Protein AF-0000000084530004 (afdb_homodimer)

Foldseek 3Di:
DPPPVQADDLVLLCLVQLCQQWPDDGDRPDQFLNSLQSVLLCNLVVLLVQLLVLLVQLLVCCVPPNLLVSQVSSVVSSCNGRVVLLLLLQQLQQQLVVVVDAQVVSVVSSPDPDGDPRSVVRSVVLSVLSSVLLRVQVNVDSLSSSLLSSLLSSLLSLLLLVQQDLPFAALDDDASFNRRHNRYHPVSSCCSLVVSLCVSLVSCVVVPPSSPLSSVLSVQLSVQLVVLSVVCCVRNVGDHSSSSSSSSSSSSSSSSNSSSVVD/DPPPVQADDLVLLCLVQLCQQWPDDGDRPDQFLRSLQSVLLCNLVVLLVQLLVLLVQLLVCCVVPNLLVSQVSSVVSSCNGRVVLLLLLQQLQQQLVVVVDAQVVSVVSSPDPDGDPRSVVRSVVLSVLSSVLLRVQVNVHSLSSSLLSSLLSSLLSLLSLVQQDLVFAALDDDASFNRRHNRYHPVSSCCSLVVSLCVSLVSCVVVPPSSPLSSVLSVQLSVQLVVLSVVCCVRNVGDHSSSSSSSSSSSSSSSSVSSSVVD

Sequence (526 aa):
MPDERERADWAEGLRFAFGTLSVLRVRVDRWDRAAGARAMAAAPLVGLALGAIAAGAGAFTAWRAGGPLGAVAAVGVLAALTRGLHLDGLADVADGLGSGKPAEDALRIMKQSDIGPFGVLTLLLVLLAQVAALAGQFGHSTLRGALAVLASAAAARCALAWGCLRSVPAARPGGLGAMVASTVTPAAALAATGGTALALALLGLFDGWSALRLPAAVALGVGGARLLLSRCVRRLGGITGDVLGAMAETAATGTLFALALLGMPDERERADWAEGLRFAFGTLSVLRVRVDRWDRAAGARAMAAAPLVGLALGAIAAGAGAFTAWRAGGPLGAVAAVGVLAALTRGLHLDGLADVADGLGSGKPAEDALRIMKQSDIGPFGVLTLLLVLLAQVAALAGQFGHSTLRGALAVLASAAAARCALAWGCLRSVPAARPGGLGAMVASTVTPAAALAATGGTALALALLGLFDGWSALRLPAAVALGVGGARLLLSRCVRRLGGITGDVLGAMAETAATGTLFALALLG

Structure (mmCIF, N/CA/C/O backbone):
data_AF-0000000084530004-model_v1
#
loop_
_entity.id
_entity.type
_entity.pdbx_description
1 polymer 'Adenosylcobinamide-GDP ribazoletransferase'
#
loop_
_atom_site.group_PDB
_atom_site.id
_atom_site.type_symbol
_atom_site.label_atom_id
_atom_site.label_alt_id
_atom_site.label_comp_id
_atom_site.label_asym_id
_atom_site.label_entity_id
_atom_site.label_seq_id
_atom_site.pdbx_PDB_ins_code
_atom_site.Cartn_x
_atom_site.Cartn_y
_atom_site.Cartn_z
_atom_site.occupancy
_atom_site.B_iso_or_equiv
_atom_site.auth_seq_id
_atom_site.auth_comp_id
_atom_site.auth_asym_id
_atom_site.auth_atom_id
_atom_site.pdbx_PDB_model_num
ATOM 1 N N . MET A 1 1 ? -22.734 44.062 13.586 1 33.5 1 MET A N 1
ATOM 2 C CA . MET A 1 1 ? -21.422 43.562 13.961 1 33.5 1 MET A CA 1
ATOM 3 C C . MET A 1 1 ? -21.422 42.031 14.023 1 33.5 1 MET A C 1
ATOM 5 O O . MET A 1 1 ? -22.297 41.438 14.648 1 33.5 1 MET A O 1
ATOM 9 N N . PRO A 1 2 ? -20.891 41.312 13.109 1 43.94 2 PRO A N 1
ATOM 10 C CA . PRO A 1 2 ? -21.094 39.875 13.258 1 43.94 2 PRO A CA 1
ATOM 11 C C . PRO A 1 2 ? -20.859 39.406 14.68 1 43.94 2 PRO A C 1
ATOM 13 O O . PRO A 1 2 ? -20.016 39.969 15.398 1 43.94 2 PRO A O 1
ATOM 16 N N . ASP A 1 3 ? -21.703 38.969 15.5 1 46.81 3 ASP A N 1
ATOM 17 C CA . ASP A 1 3 ? -21.75 38.719 16.938 1 46.81 3 ASP A CA 1
ATOM 18 C C . ASP A 1 3 ? -20.453 38.062 17.422 1 46.81 3 ASP A C 1
ATOM 20 O O . ASP A 1 3 ? -19.906 37.188 16.734 1 46.81 3 ASP A O 1
ATOM 24 N N . GLU A 1 4 ? -19.625 38.844 18.234 1 45.28 4 GLU A N 1
ATOM 25 C CA . GLU A 1 4 ? -18.391 38.5 18.938 1 45.28 4 GLU A CA 1
ATOM 26 C C . GLU A 1 4 ? -18.391 37 19.297 1 45.28 4 GLU A C 1
ATOM 28 O O . GLU A 1 4 ? -17.328 36.438 19.562 1 45.28 4 GLU A O 1
ATOM 33 N N . ARG A 1 5 ? -19.656 36.625 19.609 1 53.84 5 ARG A N 1
ATOM 34 C CA . ARG A 1 5 ? -19.906 35.25 19.953 1 53.84 5 ARG A CA 1
ATOM 35 C C . ARG A 1 5 ? -19.562 34.312 18.781 1 53.84 5 ARG A C 1
ATOM 37 O O . ARG A 1 5 ? -19.516 33.094 18.938 1 53.84 5 ARG A O 1
ATOM 44 N N . GLU A 1 6 ? -19.359 34.906 17.672 1 62.69 6 GLU A N 1
ATOM 45 C CA . GLU A 1 6 ? -19.375 34.156 16.406 1 62.69 6 GLU A CA 1
ATOM 46 C C . GLU A 1 6 ? -17.953 33.844 15.945 1 62.69 6 GLU A C 1
ATOM 48 O O . GLU A 1 6 ? -17.766 32.969 15.117 1 62.69 6 GLU A O 1
ATOM 53 N N . ARG A 1 7 ? -16.906 34.531 16.469 1 78.88 7 ARG A N 1
ATOM 54 C CA . ARG A 1 7 ? -15.516 34.281 16.109 1 78.88 7 ARG A CA 1
ATOM 55 C C . ARG A 1 7 ? -14.75 33.656 17.266 1 78.88 7 ARG A C 1
ATOM 57 O O . ARG A 1 7 ? -14.797 34.125 18.391 1 78.88 7 ARG A O 1
ATOM 64 N N . ALA A 1 8 ? -14.273 32.438 17.188 1 84.38 8 ALA A N 1
ATOM 65 C CA . ALA A 1 8 ? -13.383 31.797 18.156 1 84.38 8 ALA A CA 1
ATOM 66 C C . ALA A 1 8 ? -11.992 32.438 18.109 1 84.38 8 ALA A C 1
ATOM 68 O O . ALA A 1 8 ? -11.5 32.812 17.047 1 84.38 8 ALA A O 1
ATOM 69 N N . ASP A 1 9 ? -11.414 32.594 19.312 1 91.19 9 ASP A N 1
ATOM 70 C CA . ASP A 1 9 ? -10.055 33.125 19.297 1 91.19 9 ASP A CA 1
ATOM 71 C C . ASP A 1 9 ? -9.023 32.031 19.078 1 91.19 9 ASP A C 1
ATOM 73 O O . ASP A 1 9 ? -9.383 30.844 19.016 1 91.19 9 ASP A O 1
ATOM 77 N N . TRP A 1 10 ? -7.777 32.438 18.906 1 93.25 10 TRP A N 1
ATOM 78 C CA . TRP A 1 10 ? -6.73 31.5 18.531 1 93.25 10 TRP A CA 1
ATOM 79 C C . TRP A 1 10 ? -6.402 30.562 19.688 1 93.25 10 TRP A C 1
ATOM 81 O O . TRP A 1 10 ? -6.039 29.406 19.469 1 93.25 10 TRP A O 1
ATOM 91 N N . ALA A 1 11 ? -6.48 30.984 20.906 1 93.75 11 ALA A N 1
ATOM 92 C CA . ALA A 1 11 ? -6.246 30.109 22.062 1 93.75 11 ALA A CA 1
ATOM 93 C C . ALA A 1 11 ? -7.258 28.969 22.109 1 93.75 11 ALA A C 1
ATOM 95 O O . ALA A 1 11 ? -6.898 27.828 22.391 1 93.75 11 ALA A O 1
ATOM 96 N N . GLU A 1 12 ? -8.461 29.312 21.844 1 93.31 12 GLU A N 1
ATOM 97 C CA . GLU A 1 12 ? -9.508 28.312 21.781 1 93.31 12 GLU A CA 1
ATOM 98 C C . GLU A 1 12 ? -9.258 27.328 20.625 1 93.31 12 GLU A C 1
ATOM 100 O O . GLU A 1 12 ? -9.422 26.125 20.797 1 93.31 12 GLU A O 1
ATOM 105 N N . GLY A 1 13 ? -8.906 27.859 19.5 1 94.75 13 GLY A N 1
ATOM 106 C CA . GLY A 1 13 ? -8.562 27.016 18.359 1 94.75 13 GLY A CA 1
ATOM 107 C C . GLY A 1 13 ? -7.414 26.062 18.656 1 94.75 13 GLY A C 1
ATOM 108 O O . GLY A 1 13 ? -7.473 24.891 18.281 1 94.75 13 GLY A O 1
ATOM 109 N N . LEU A 1 14 ? -6.398 26.578 19.344 1 95.75 14 LEU A N 1
ATOM 110 C CA . LEU A 1 14 ? -5.23 25.766 19.672 1 95.75 14 LEU A CA 1
ATOM 111 C C . LEU A 1 14 ? -5.594 24.656 20.656 1 95.75 14 LEU A C 1
ATOM 113 O O . LEU A 1 14 ? -5.125 23.531 20.531 1 95.75 14 LEU A O 1
ATOM 117 N N . ARG A 1 15 ? -6.359 24.969 21.625 1 94.94 15 ARG A N 1
ATOM 118 C CA . ARG A 1 15 ? -6.824 23.953 22.562 1 94.94 15 ARG A CA 1
ATOM 119 C C . ARG A 1 15 ? -7.625 22.875 21.844 1 94.94 15 ARG A C 1
ATOM 121 O O . ARG A 1 15 ? -7.441 21.688 22.125 1 94.94 15 ARG A O 1
ATOM 128 N N . PHE A 1 16 ? -8.508 23.359 21 1 94.62 16 PHE A N 1
ATOM 129 C CA . PHE A 1 16 ? -9.273 22.422 20.188 1 94.62 16 PHE A CA 1
ATOM 130 C C . PHE A 1 16 ? -8.344 21.547 19.359 1 94.62 16 PHE A C 1
ATOM 132 O O . PHE A 1 16 ? -8.523 20.328 19.312 1 94.62 16 PHE A O 1
ATOM 139 N N . ALA A 1 17 ? -7.344 22.078 18.75 1 95.94 17 ALA A N 1
ATOM 140 C CA . ALA A 1 17 ? -6.41 21.375 17.875 1 95.94 17 ALA A CA 1
ATOM 141 C C . ALA A 1 17 ? -5.613 20.328 18.656 1 95.94 17 ALA A C 1
ATOM 143 O O . ALA A 1 17 ? -5.594 19.156 18.297 1 95.94 17 ALA A O 1
ATOM 144 N N . PHE A 1 18 ? -4.957 20.703 19.75 1 95.88 18 PHE A N 1
ATOM 145 C CA . PHE A 1 18 ? -4.16 19.781 20.547 1 95.88 18 PHE A CA 1
ATOM 146 C C . PHE A 1 18 ? -5.043 18.703 21.172 1 95.88 18 PHE A C 1
ATOM 148 O O . PHE A 1 18 ? -4.641 17.547 21.25 1 95.88 18 PHE A O 1
ATOM 155 N N . GLY A 1 19 ? -6.242 19.047 21.547 1 93.69 19 GLY A N 1
ATOM 156 C CA . GLY A 1 19 ? -7.168 18.109 22.141 1 93.69 19 GLY A CA 1
ATOM 157 C C . GLY A 1 19 ? -7.668 17.062 21.172 1 93.69 19 GLY A C 1
ATOM 158 O O . GLY A 1 19 ? -7.973 15.93 21.562 1 93.69 19 GLY A O 1
ATOM 159 N N . THR A 1 20 ? -7.715 17.375 19.969 1 93.06 20 THR A N 1
ATOM 160 C CA . THR A 1 20 ? -8.289 16.484 18.953 1 93.06 20 THR A CA 1
ATOM 161 C C . THR A 1 20 ? -7.191 15.758 18.188 1 93.06 20 THR A C 1
ATOM 163 O O . THR A 1 20 ? -7.371 14.609 17.781 1 93.06 20 THR A O 1
ATOM 166 N N . LEU A 1 21 ? -6.035 16.391 18.047 1 94.94 21 LEU A N 1
ATOM 167 C CA . LEU A 1 21 ? -5.035 15.875 17.125 1 94.94 21 LEU A CA 1
ATOM 168 C C . LEU A 1 21 ? -3.865 15.25 17.891 1 94.94 21 LEU A C 1
ATOM 170 O O . LEU A 1 21 ? -2.855 14.883 17.281 1 94.94 21 LEU A O 1
ATOM 174 N N . SER A 1 22 ? -3.979 15.125 19.188 1 94.56 22 SER A N 1
ATOM 175 C CA . SER A 1 22 ? -2.932 14.508 20 1 94.56 22 SER A CA 1
ATOM 176 C C . SER A 1 22 ? -3.52 13.789 21.203 1 94.56 22 SER A C 1
ATOM 178 O O . SER A 1 22 ? -4.73 13.82 21.438 1 94.56 22 SER A O 1
ATOM 180 N N . VAL A 1 23 ? -2.627 13.109 21.859 1 91.62 23 VAL A N 1
ATOM 181 C CA . VAL A 1 23 ? -3.033 12.383 23.062 1 91.62 23 VAL A CA 1
ATOM 182 C C . VAL A 1 23 ? -3.018 13.328 24.266 1 91.62 23 VAL A C 1
ATOM 184 O O . VAL A 1 23 ? -3.506 12.977 25.344 1 91.62 23 VAL A O 1
ATOM 187 N N . LEU A 1 24 ? -2.572 14.555 24.016 1 89 24 LEU A N 1
ATOM 188 C CA . LEU A 1 24 ? -2.463 15.484 25.141 1 89 24 LEU A CA 1
ATOM 189 C C . LEU A 1 24 ? -3.842 15.836 25.688 1 89 24 LEU A C 1
ATOM 191 O O . LEU A 1 24 ? -4.773 16.078 24.922 1 89 24 LEU A O 1
ATOM 195 N N . ARG A 1 25 ? -4.059 15.781 26.969 1 86.12 25 ARG A N 1
ATOM 196 C CA . ARG A 1 25 ? -5.312 16.141 27.609 1 86.12 25 ARG A CA 1
ATOM 197 C C . ARG A 1 25 ? -5.457 17.656 27.719 1 86.12 25 ARG A C 1
ATOM 199 O O . ARG A 1 25 ? -4.828 18.297 28.562 1 86.12 25 ARG A O 1
ATOM 206 N N . VAL A 1 26 ? -6.047 18.188 26.891 1 89.62 26 VAL A N 1
ATOM 207 C CA . VAL A 1 26 ? -6.305 19.609 26.844 1 89.62 26 VAL A CA 1
ATOM 208 C C . VAL A 1 26 ? -7.789 19.875 27.094 1 89.62 26 VAL A C 1
ATOM 210 O O . VAL A 1 26 ? -8.648 19.203 26.516 1 89.62 26 VAL A O 1
ATOM 213 N N . ARG A 1 27 ? -8.023 20.781 27.984 1 90.25 27 ARG A N 1
ATOM 214 C CA . ARG A 1 27 ? -9.414 21.172 28.203 1 90.25 27 ARG A CA 1
ATOM 215 C C . ARG A 1 27 ? -9.938 22 27.047 1 90.25 27 ARG A C 1
ATOM 217 O O . ARG A 1 27 ? -9.461 23.109 26.797 1 90.25 27 ARG A O 1
ATOM 224 N N . VAL A 1 28 ? -10.82 21.453 26.344 1 90.19 28 VAL A N 1
ATOM 225 C CA . VAL A 1 28 ? -11.445 22.156 25.234 1 90.19 28 VAL A CA 1
ATOM 226 C C . VAL A 1 28 ? -12.75 22.812 25.688 1 90.19 28 VAL A C 1
ATOM 228 O O . VAL A 1 28 ? -13.766 22.125 25.875 1 90.19 28 VAL A O 1
ATOM 231 N N . ASP A 1 29 ? -12.734 24.062 25.859 1 88.69 29 ASP A N 1
ATOM 232 C CA . ASP A 1 29 ? -13.859 24.797 26.422 1 88.69 29 ASP A CA 1
ATOM 233 C C . ASP A 1 29 ? -14.906 25.109 25.359 1 88.69 29 ASP A C 1
ATOM 235 O O . ASP A 1 29 ? -16.094 25.203 25.672 1 88.69 29 ASP A O 1
ATOM 239 N N . ARG A 1 30 ? -14.398 25.266 24.188 1 89 30 ARG A N 1
ATOM 240 C CA . ARG A 1 30 ? -15.312 25.594 23.094 1 89 30 ARG A CA 1
ATOM 241 C C . ARG A 1 30 ? -15.234 24.547 22 1 89 30 ARG A C 1
ATOM 243 O O . ARG A 1 30 ? -14.188 24.391 21.359 1 89 30 ARG A O 1
ATOM 250 N N . TRP A 1 31 ? -16.375 23.859 21.828 1 90.62 31 TRP A N 1
ATOM 251 C CA . TRP A 1 31 ? -16.484 22.812 20.812 1 90.62 31 TRP A CA 1
ATOM 252 C C . TRP A 1 31 ? -17.578 23.156 19.812 1 90.62 31 TRP A C 1
ATOM 254 O O . TRP A 1 31 ? -18.703 22.672 19.906 1 90.62 31 TRP A O 1
ATOM 264 N N . ASP A 1 32 ? -17.234 24.047 18.922 1 93.31 32 ASP A N 1
ATOM 265 C CA . ASP A 1 32 ? -18.156 24.422 17.844 1 93.31 32 ASP A CA 1
ATOM 266 C C . ASP A 1 32 ? -17.406 24.656 16.547 1 93.31 32 ASP A C 1
ATOM 268 O O . ASP A 1 32 ? -16.188 24.484 16.469 1 93.31 32 ASP A O 1
ATOM 272 N N . ARG A 1 33 ? -18.094 25.047 15.516 1 94.88 33 ARG A N 1
ATOM 273 C CA . ARG A 1 33 ? -17.547 25.125 14.172 1 94.88 33 ARG A CA 1
ATOM 274 C C . ARG A 1 33 ? -16.5 26.25 14.07 1 94.88 33 ARG A C 1
ATOM 276 O O . ARG A 1 33 ? -15.508 26.109 13.359 1 94.88 33 ARG A O 1
ATOM 283 N N . ALA A 1 34 ? -16.734 27.312 14.758 1 94.75 34 ALA A N 1
ATOM 284 C CA . ALA A 1 34 ? -15.781 28.422 14.734 1 94.75 34 ALA A CA 1
ATOM 285 C C . ALA A 1 34 ? -14.438 28.016 15.336 1 94.75 34 ALA A C 1
ATOM 287 O O . ALA A 1 34 ? -13.383 28.297 14.766 1 94.75 34 ALA A O 1
ATOM 288 N N . ALA A 1 35 ? -14.484 27.359 16.469 1 95.19 35 ALA A N 1
AT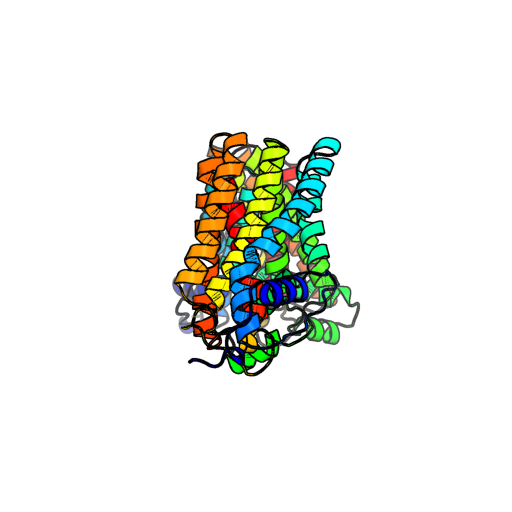OM 289 C CA . ALA A 1 35 ? -13.273 26.844 17.094 1 95.19 35 ALA A CA 1
ATOM 290 C C . ALA A 1 35 ? -12.609 25.781 16.219 1 95.19 35 ALA A C 1
ATOM 292 O O . ALA A 1 35 ? -11.383 25.703 16.141 1 95.19 35 ALA A O 1
ATOM 293 N N . GLY A 1 36 ? -13.453 25 15.578 1 96.06 36 GLY A N 1
ATOM 294 C CA . GLY A 1 36 ? -12.953 23.984 14.656 1 96.06 36 GLY A CA 1
ATOM 295 C C . GLY A 1 36 ? -12.188 24.578 13.492 1 96.06 36 GLY A C 1
ATOM 296 O O . GLY A 1 36 ? -11.133 24.062 13.109 1 96.06 36 GLY A O 1
ATOM 297 N N . ALA A 1 37 ? -12.672 25.609 12.93 1 96.19 37 ALA A N 1
ATOM 298 C CA . ALA A 1 37 ? -12.008 26.297 11.828 1 96.19 37 ALA A CA 1
ATOM 299 C C . ALA A 1 37 ? -10.609 26.75 12.234 1 96.19 37 ALA A C 1
ATOM 301 O O . ALA A 1 37 ? -9.641 26.531 11.508 1 96.19 37 ALA A O 1
ATOM 302 N N . ARG A 1 38 ? -10.547 27.375 13.375 1 96.06 38 ARG A N 1
ATOM 303 C CA . ARG A 1 38 ? -9.266 27.875 13.875 1 96.06 38 ARG A CA 1
ATOM 304 C C . ARG A 1 38 ? -8.328 26.719 14.188 1 96.06 38 ARG A C 1
ATOM 306 O O . ARG A 1 38 ? -7.117 26.812 13.961 1 96.06 38 ARG A O 1
ATOM 313 N N . ALA A 1 39 ? -8.891 25.656 14.758 1 97 39 ALA A N 1
ATOM 314 C CA . ALA A 1 39 ? -8.094 24.469 15.078 1 97 39 ALA A CA 1
ATOM 315 C C . ALA A 1 39 ? -7.438 23.906 13.82 1 97 39 ALA A C 1
ATOM 317 O O . ALA A 1 39 ? -6.242 23.609 13.82 1 97 39 ALA A O 1
ATOM 318 N N . MET A 1 40 ? -8.188 23.797 12.758 1 97.19 40 MET A N 1
ATOM 319 C CA . MET A 1 40 ? -7.664 23.234 11.516 1 97.19 40 MET A CA 1
ATOM 320 C C . MET A 1 40 ? -6.637 24.156 10.883 1 97.19 40 MET A C 1
ATOM 322 O O . MET A 1 40 ? -5.645 23.703 10.312 1 97.19 40 MET A O 1
ATOM 326 N N . ALA A 1 41 ? -6.836 25.391 11.023 1 96.25 41 ALA A N 1
ATOM 327 C CA . ALA A 1 41 ? -5.871 26.359 10.5 1 96.25 41 ALA A CA 1
ATOM 328 C C . ALA A 1 41 ? -4.59 26.344 11.328 1 96.25 41 ALA A C 1
ATOM 330 O O . ALA A 1 41 ? -3.5 26.578 10.797 1 96.25 41 ALA A O 1
ATOM 331 N N . ALA A 1 42 ? -4.707 26.078 12.602 1 96.75 42 ALA A N 1
ATOM 332 C CA . ALA A 1 42 ? -3.559 26.109 13.5 1 96.75 42 ALA A CA 1
ATOM 333 C C . ALA A 1 42 ? -2.939 24.719 13.656 1 96.75 42 ALA A C 1
ATOM 335 O O . ALA A 1 42 ? -1.938 24.562 14.359 1 96.75 42 ALA A O 1
ATOM 336 N N . ALA A 1 43 ? -3.486 23.766 13.008 1 97.75 43 ALA A N 1
ATOM 337 C CA . ALA A 1 43 ? -3.096 22.375 13.148 1 97.75 43 ALA A CA 1
ATOM 338 C C . ALA A 1 43 ? -1.599 22.188 12.906 1 97.75 43 ALA A C 1
ATOM 340 O O . ALA A 1 43 ? -0.949 21.375 13.562 1 97.75 43 ALA A O 1
ATOM 341 N N . PRO A 1 44 ? -0.943 22.922 11.984 1 97.94 44 PRO A N 1
ATOM 342 C CA . PRO A 1 44 ? 0.492 22.75 11.75 1 97.94 44 PRO A CA 1
ATOM 343 C C . PRO A 1 44 ? 1.329 22.969 13.008 1 97.94 44 PRO A C 1
ATOM 345 O O . PRO A 1 44 ? 2.398 22.375 13.156 1 97.94 44 PRO A O 1
ATOM 348 N N . LEU A 1 45 ? 0.865 23.766 13.945 1 97.12 45 LEU A N 1
ATOM 349 C CA . LEU A 1 45 ? 1.586 23.953 15.195 1 97.12 45 LEU A CA 1
ATOM 350 C C . LEU A 1 45 ? 1.604 22.672 16.016 1 97.12 45 LEU A C 1
ATOM 352 O O . LEU A 1 45 ? 2.598 22.375 16.672 1 97.12 45 LEU A O 1
ATOM 356 N N . VAL A 1 46 ? 0.491 21.984 16 1 97.56 46 VAL A N 1
ATOM 357 C CA . VAL A 1 46 ? 0.445 20.672 16.641 1 97.56 46 VAL A CA 1
ATOM 358 C C . VAL A 1 46 ? 1.436 19.734 15.961 1 97.56 46 VAL A C 1
ATOM 360 O O . VAL A 1 46 ? 2.168 19 16.625 1 97.56 46 VAL A O 1
ATOM 363 N N . GLY A 1 47 ? 1.454 19.766 14.633 1 97.88 47 GLY A N 1
ATOM 364 C CA . GLY A 1 47 ? 2.406 18.969 13.883 1 97.88 47 GLY A CA 1
ATOM 365 C C . GLY A 1 47 ? 3.85 19.281 14.227 1 97.88 47 GLY A C 1
ATOM 366 O O . GLY A 1 47 ? 4.664 18.359 14.383 1 97.88 47 GLY A O 1
ATOM 367 N N . LEU A 1 48 ? 4.176 20.5 14.336 1 97.56 48 LEU A N 1
ATOM 368 C CA . LEU A 1 48 ? 5.535 20.891 14.68 1 97.56 48 LEU A CA 1
ATOM 369 C C . LEU A 1 48 ? 5.895 20.453 16.094 1 97.56 48 LEU A C 1
ATOM 371 O O . LEU A 1 48 ? 7.008 19.969 16.344 1 97.56 48 LEU A O 1
ATOM 375 N N . ALA A 1 49 ? 4.973 20.578 17 1 97.62 49 ALA A N 1
ATOM 376 C CA . ALA A 1 49 ? 5.227 20.172 18.391 1 97.62 49 ALA A CA 1
ATOM 377 C C . ALA A 1 49 ? 5.434 18.672 18.5 1 97.62 49 ALA A C 1
ATOM 379 O O . ALA A 1 49 ? 6.441 18.219 19.047 1 97.62 49 ALA A O 1
ATOM 380 N N . LEU A 1 50 ? 4.5 17.906 17.953 1 98.12 50 LEU A N 1
ATOM 381 C CA . LEU A 1 50 ? 4.609 16.453 18.016 1 98.12 50 LEU A CA 1
ATOM 382 C C . LEU A 1 50 ? 5.789 15.969 17.172 1 98.12 50 LEU A C 1
ATOM 384 O O . LEU A 1 50 ? 6.488 15.031 17.562 1 98.12 50 LEU A O 1
ATOM 388 N N . GLY A 1 51 ? 5.988 16.609 16.016 1 98.56 51 GLY A N 1
ATOM 389 C CA . GLY A 1 51 ? 7.117 16.281 15.172 1 98.56 51 GLY A CA 1
ATOM 390 C C . GLY A 1 51 ? 8.461 16.516 15.844 1 98.56 51 GLY A C 1
ATOM 391 O O . GLY A 1 51 ? 9.398 15.75 15.648 1 98.56 51 GLY A O 1
ATOM 392 N N . ALA A 1 52 ? 8.555 17.547 16.641 1 98.31 52 ALA A N 1
ATOM 393 C CA . ALA A 1 52 ? 9.805 17.828 17.344 1 98.31 52 ALA A CA 1
ATOM 394 C C . ALA A 1 52 ? 10.117 16.734 18.359 1 98.31 52 ALA A C 1
ATOM 396 O O . ALA A 1 52 ? 11.273 16.312 18.484 1 98.31 52 ALA A O 1
ATOM 397 N N . ILE A 1 53 ? 9.133 16.281 19.062 1 98.31 53 ILE A N 1
ATOM 398 C CA . ILE A 1 53 ? 9.32 15.195 20.016 1 98.31 53 ILE A CA 1
ATOM 399 C C . ILE A 1 53 ? 9.75 13.922 19.297 1 98.31 53 ILE A C 1
ATOM 401 O O . ILE A 1 53 ? 10.719 13.273 19.703 1 98.31 53 ILE A O 1
ATOM 405 N N . ALA A 1 54 ? 9.07 13.625 18.234 1 98.69 54 ALA A N 1
ATOM 406 C CA . ALA A 1 54 ? 9.391 12.43 17.453 1 98.69 54 ALA A CA 1
ATOM 407 C C . ALA A 1 54 ? 10.766 12.547 16.812 1 98.69 54 ALA A C 1
ATOM 409 O O . ALA A 1 54 ? 11.516 11.57 16.734 1 98.69 54 ALA A O 1
ATOM 410 N N . ALA A 1 55 ? 11.07 13.719 16.281 1 98.75 55 ALA A N 1
ATOM 411 C CA . ALA A 1 55 ? 12.375 13.977 15.688 1 98.75 55 ALA A CA 1
ATOM 412 C C . ALA A 1 55 ? 13.492 13.766 16.703 1 98.75 55 ALA A C 1
ATOM 414 O O . ALA A 1 55 ? 14.531 13.172 16.391 1 98.75 55 ALA A O 1
ATOM 415 N N . GLY A 1 56 ? 13.289 14.289 17.906 1 98.56 56 GLY A N 1
ATOM 416 C CA . GLY A 1 56 ? 14.266 14.086 18.953 1 98.56 56 GLY A CA 1
ATOM 417 C C . GLY A 1 56 ? 14.492 12.625 19.297 1 98.56 56 GLY A C 1
ATOM 418 O O . GLY A 1 56 ? 15.633 12.172 19.406 1 98.56 56 GLY A O 1
ATOM 419 N N . ALA A 1 57 ? 13.422 11.875 19.453 1 98.19 57 ALA A N 1
ATOM 420 C CA . ALA A 1 57 ? 13.516 10.453 19.75 1 98.19 57 ALA A CA 1
ATOM 421 C C . ALA A 1 57 ? 14.211 9.695 18.625 1 98.19 57 ALA A C 1
ATOM 423 O O . ALA A 1 57 ? 15.062 8.844 18.875 1 98.19 57 ALA A O 1
ATOM 424 N N . GLY A 1 58 ? 13.797 9.984 17.438 1 98.5 58 GLY A N 1
ATOM 425 C CA . GLY A 1 58 ? 14.43 9.344 16.297 1 98.5 58 GLY A CA 1
ATOM 426 C C . GLY A 1 58 ? 15.906 9.672 16.172 1 98.5 58 GLY A C 1
ATOM 427 O O . GLY A 1 58 ? 16.719 8.789 15.922 1 98.5 58 GLY A O 1
ATOM 428 N N . ALA A 1 59 ? 16.234 10.922 16.359 1 98.06 59 ALA A N 1
ATOM 429 C CA . ALA A 1 59 ? 17.625 11.359 16.25 1 98.06 59 ALA A CA 1
ATOM 430 C C . ALA A 1 59 ? 18.5 10.695 17.312 1 98.06 59 ALA A C 1
ATOM 432 O O . ALA A 1 59 ? 19.594 10.227 17.016 1 98.06 59 ALA A O 1
ATOM 433 N N . PHE A 1 60 ? 18.031 10.641 18.484 1 97.88 60 PHE A N 1
ATOM 434 C CA . PHE A 1 60 ? 18.781 10.008 19.562 1 97.88 60 PHE A CA 1
ATOM 435 C C . PHE A 1 60 ? 19.016 8.531 19.266 1 97.88 60 PHE A C 1
ATOM 437 O O . PHE A 1 60 ? 20.125 8.031 19.406 1 97.88 60 PHE A O 1
ATOM 444 N N . THR A 1 61 ? 17.953 7.852 18.875 1 97.69 61 THR A N 1
ATOM 445 C CA . THR A 1 61 ? 18.031 6.426 18.594 1 97.69 61 THR A CA 1
ATOM 446 C C . THR A 1 61 ? 18.953 6.172 17.391 1 97.69 61 THR A C 1
ATOM 448 O O . THR A 1 61 ? 19.75 5.234 17.406 1 97.69 61 THR A O 1
ATOM 451 N N . ALA A 1 62 ? 18.766 7 16.375 1 96.88 62 ALA A N 1
ATOM 452 C CA . ALA A 1 62 ? 19.609 6.844 15.195 1 96.88 62 ALA A CA 1
ATOM 453 C C . ALA A 1 62 ? 21.078 7.051 15.539 1 96.88 62 ALA A C 1
ATOM 455 O O . ALA A 1 62 ? 21.953 6.367 15 1 96.88 62 ALA A O 1
ATOM 456 N N . TRP A 1 63 ? 21.375 8 16.422 1 95.44 63 TRP A N 1
ATOM 457 C CA . TRP A 1 63 ? 22.734 8.297 16.844 1 95.44 63 TRP A CA 1
ATOM 458 C C . TRP A 1 63 ? 23.359 7.098 17.547 1 95.44 63 TRP A C 1
ATOM 460 O O . TRP A 1 63 ? 24.531 6.793 17.359 1 95.44 63 TRP A O 1
ATOM 470 N N . ARG A 1 64 ? 22.531 6.367 18.297 1 93.19 64 ARG A N 1
ATOM 471 C CA . ARG A 1 64 ? 23.062 5.301 19.141 1 93.19 64 ARG A CA 1
ATOM 472 C C . ARG A 1 64 ? 23 3.955 18.438 1 93.19 64 ARG A C 1
ATOM 474 O O . ARG A 1 64 ? 23.812 3.07 18.688 1 93.19 64 ARG A O 1
ATOM 481 N N . ALA A 1 65 ? 21.984 3.846 17.609 1 95.56 65 ALA A N 1
ATOM 482 C CA . ALA A 1 65 ? 21.688 2.482 17.156 1 95.56 65 ALA A CA 1
ATOM 483 C C . ALA A 1 65 ? 21.484 2.428 15.656 1 95.56 65 ALA A C 1
ATOM 485 O O . ALA A 1 65 ? 21.156 1.371 15.102 1 95.56 65 ALA A O 1
ATOM 486 N N . GLY A 1 66 ? 21.547 3.5 14.891 1 94 66 GLY A N 1
ATOM 487 C CA . GLY A 1 66 ? 21.484 3.49 13.438 1 94 66 GLY A CA 1
ATOM 488 C C . GLY A 1 66 ? 20.172 3.998 12.898 1 94 66 GLY A C 1
ATOM 489 O O . GLY A 1 66 ? 19.203 4.133 13.641 1 94 66 GLY A O 1
ATOM 490 N N . GLY A 1 67 ? 20.125 4.281 11.586 1 95.38 67 GLY A N 1
ATOM 491 C CA . GLY A 1 67 ? 19.031 4.938 10.883 1 95.38 67 GLY A CA 1
ATOM 492 C C . GLY A 1 67 ? 17.734 4.148 10.922 1 95.38 67 GLY A C 1
ATOM 493 O O . GLY A 1 67 ? 16.672 4.707 11.203 1 95.38 67 GLY A O 1
ATOM 494 N N . PRO A 1 68 ? 17.875 2.842 10.633 1 94.88 68 PRO A N 1
ATOM 495 C CA . PRO A 1 68 ? 16.641 2.062 10.578 1 94.88 68 PRO A CA 1
ATOM 496 C C . PRO A 1 68 ? 15.883 2.068 11.898 1 94.88 68 PRO A C 1
ATOM 498 O O . PRO A 1 68 ? 14.664 2.277 11.914 1 94.88 68 PRO A O 1
ATOM 501 N N . LEU A 1 69 ? 16.594 1.909 12.992 1 95.62 69 LEU A N 1
ATOM 502 C CA . LEU A 1 69 ? 15.922 1.911 14.281 1 95.62 69 LEU A CA 1
ATOM 503 C C . LEU A 1 69 ? 15.445 3.314 14.641 1 95.62 69 LEU A C 1
ATOM 505 O O . LEU A 1 69 ? 14.391 3.479 15.258 1 95.62 69 LEU A O 1
ATOM 509 N N . GLY A 1 70 ? 16.219 4.379 14.281 1 98.31 70 GLY A N 1
ATOM 510 C CA . GLY A 1 70 ? 15.766 5.75 14.461 1 98.31 70 GLY A CA 1
ATOM 511 C C . GLY A 1 70 ? 14.469 6.047 13.727 1 98.31 70 GLY A C 1
ATOM 512 O O . GLY A 1 70 ? 13.594 6.719 14.266 1 98.31 70 GLY A O 1
ATOM 513 N N . ALA A 1 71 ? 14.398 5.52 12.508 1 98.62 71 ALA A N 1
ATOM 514 C CA . ALA A 1 71 ? 13.188 5.695 11.711 1 98.62 71 ALA A CA 1
ATOM 515 C C . ALA A 1 71 ? 11.984 5.047 12.391 1 98.62 71 ALA A C 1
ATOM 517 O O . ALA A 1 71 ? 10.922 5.668 12.508 1 98.62 71 ALA A O 1
ATOM 518 N N . VAL A 1 72 ? 12.125 3.879 12.859 1 98.31 72 VAL A N 1
ATOM 519 C CA . VAL A 1 72 ? 11.047 3.162 13.531 1 98.31 72 VAL A CA 1
ATOM 520 C C . VAL A 1 72 ? 10.648 3.912 14.797 1 98.31 72 VAL A C 1
ATOM 522 O O . VAL A 1 72 ? 9.453 4.062 15.086 1 98.31 72 VAL A O 1
ATOM 525 N N . ALA A 1 73 ? 11.617 4.355 15.531 1 98.12 73 ALA A N 1
ATOM 526 C CA . ALA A 1 73 ? 11.336 5.109 16.75 1 98.12 73 ALA A CA 1
ATOM 527 C C . ALA A 1 73 ? 10.523 6.359 16.453 1 98.12 73 ALA A C 1
ATOM 529 O O . ALA A 1 73 ? 9.531 6.645 17.141 1 98.12 73 ALA A O 1
ATOM 530 N N . ALA A 1 74 ? 10.875 7.109 15.453 1 98.75 74 ALA A N 1
ATOM 531 C CA . ALA A 1 74 ? 10.18 8.344 15.102 1 98.75 74 ALA A CA 1
ATOM 532 C C . ALA A 1 74 ? 8.734 8.062 14.703 1 98.75 74 ALA A C 1
ATOM 534 O O . ALA A 1 74 ? 7.809 8.711 15.195 1 98.75 74 ALA A O 1
ATOM 535 N N . VAL A 1 75 ? 8.578 7.094 13.805 1 98.69 75 VAL A N 1
ATOM 536 C CA . VAL A 1 75 ? 7.242 6.73 13.336 1 98.69 75 VAL A CA 1
ATOM 537 C C . VAL A 1 75 ? 6.398 6.219 14.5 1 98.69 75 VAL A C 1
ATOM 539 O O . VAL A 1 75 ? 5.227 6.582 14.633 1 98.69 75 VAL A O 1
ATOM 542 N N . GLY A 1 76 ? 6.984 5.414 15.344 1 98.06 76 GLY A N 1
ATOM 543 C CA . GLY A 1 76 ? 6.289 4.883 16.5 1 98.06 76 GLY A CA 1
ATOM 544 C C . GLY A 1 76 ? 5.863 5.957 17.484 1 98.06 76 GLY A C 1
ATOM 545 O O . GLY A 1 76 ? 4.746 5.918 18.016 1 98.06 76 GLY A O 1
ATOM 546 N N . VAL A 1 77 ? 6.719 6.871 17.75 1 97.88 77 VAL A N 1
ATOM 547 C CA . VAL A 1 77 ? 6.414 7.953 18.688 1 97.88 77 VAL A CA 1
ATOM 548 C C . VAL A 1 77 ? 5.277 8.805 18.125 1 97.88 77 VAL A C 1
ATOM 550 O O . VAL A 1 77 ? 4.367 9.195 18.859 1 97.88 77 VAL A O 1
ATOM 553 N N . LEU A 1 78 ? 5.301 9.109 16.844 1 98.12 78 LEU A N 1
ATOM 554 C CA . LEU A 1 78 ? 4.207 9.867 16.234 1 98.12 78 LEU A CA 1
ATOM 555 C C . LEU A 1 78 ? 2.891 9.109 16.359 1 98.12 78 LEU A C 1
ATOM 557 O O . LEU A 1 78 ? 1.854 9.703 16.672 1 98.12 78 LEU A O 1
ATOM 561 N N . ALA A 1 79 ? 2.959 7.844 16.094 1 97.69 79 ALA A N 1
ATOM 562 C CA . ALA A 1 79 ? 1.759 7.023 16.234 1 97.69 79 ALA A CA 1
ATOM 563 C C . ALA A 1 79 ? 1.238 7.051 17.672 1 97.69 79 ALA A C 1
ATOM 565 O O . ALA A 1 79 ? 0.036 7.207 17.891 1 97.69 79 ALA A O 1
ATOM 566 N N . ALA A 1 80 ? 2.104 6.918 18.641 1 96.44 80 ALA A N 1
ATOM 567 C CA . ALA A 1 80 ? 1.722 6.918 20.047 1 96.44 80 ALA A CA 1
ATOM 568 C C . ALA A 1 80 ? 1.158 8.273 20.469 1 96.44 80 ALA A C 1
ATOM 570 O O . ALA A 1 80 ? 0.166 8.344 21.188 1 96.44 80 ALA A O 1
ATOM 571 N N . LEU A 1 81 ? 1.732 9.359 19.938 1 96.75 81 LEU A N 1
ATOM 572 C CA . LEU A 1 81 ? 1.355 10.711 20.344 1 96.75 81 LEU A CA 1
ATOM 573 C C . LEU A 1 81 ? -0.007 11.094 19.766 1 96.75 81 LEU A C 1
ATOM 575 O O . LEU A 1 81 ? -0.61 12.078 20.188 1 96.75 81 LEU A O 1
ATOM 579 N N . THR A 1 82 ? -0.531 10.305 18.844 1 96.5 82 THR A N 1
ATOM 580 C CA . THR A 1 82 ? -1.836 10.57 18.25 1 96.5 82 THR A CA 1
ATOM 581 C C . THR A 1 82 ? -2.793 9.406 18.516 1 96.5 82 THR A C 1
ATOM 583 O O . THR A 1 82 ? -3.922 9.406 18.016 1 96.5 82 THR A O 1
ATOM 586 N N . ARG A 1 83 ? -2.311 8.297 19.203 1 94.19 83 ARG A N 1
ATOM 587 C CA . ARG A 1 83 ? -3.037 7.055 19.453 1 94.19 83 ARG A CA 1
ATOM 588 C C . ARG A 1 83 ? -3.457 6.406 18.125 1 94.19 83 ARG A C 1
ATOM 590 O O . ARG A 1 83 ? -4.547 5.836 18.031 1 94.19 83 ARG A O 1
ATOM 597 N N . GLY A 1 84 ? -2.65 6.629 17.156 1 96.12 84 GLY A N 1
ATOM 598 C CA . GLY A 1 84 ? -2.861 6.004 15.867 1 96.12 84 GLY A CA 1
ATOM 599 C C . GLY A 1 84 ? -4.051 6.574 15.117 1 96.12 84 GLY A C 1
ATOM 600 O O . GLY A 1 84 ? -4.555 5.953 14.18 1 96.12 84 GLY A O 1
ATOM 601 N N . LEU A 1 85 ? -4.52 7.723 15.492 1 93.56 85 LEU A N 1
ATOM 602 C CA . LEU A 1 85 ? -5.754 8.305 14.977 1 93.56 85 LEU A CA 1
ATOM 603 C C . LEU A 1 85 ? -5.715 8.422 13.461 1 93.56 85 LEU A C 1
ATOM 605 O O . LEU A 1 85 ? -6.641 7.992 12.773 1 93.56 85 LEU A O 1
ATOM 609 N N . HIS A 1 86 ? -4.641 9 12.914 1 97.38 86 HIS A N 1
ATOM 610 C CA . HIS A 1 86 ? -4.52 9.234 11.477 1 97.38 86 HIS A CA 1
ATOM 611 C C . HIS A 1 86 ? -4.324 7.926 10.719 1 97.38 86 HIS A C 1
ATOM 613 O O . HIS A 1 86 ? -4.863 7.75 9.625 1 97.38 86 HIS A O 1
ATOM 619 N N . LEU A 1 87 ? -3.596 7.023 11.32 1 97.94 87 LEU A N 1
ATOM 620 C CA . LEU A 1 87 ? -3.387 5.707 10.727 1 97.94 87 LEU A CA 1
ATOM 621 C C . LEU A 1 87 ? -4.695 4.926 10.664 1 97.94 87 LEU A C 1
ATOM 623 O O . LEU A 1 87 ? -4.98 4.266 9.664 1 97.94 87 LEU A O 1
ATOM 627 N N . ASP A 1 88 ? -5.445 5.016 11.734 1 97.25 88 ASP A N 1
ATOM 628 C CA . ASP A 1 88 ? -6.773 4.406 11.75 1 97.25 88 ASP A CA 1
ATOM 629 C C . ASP A 1 88 ? -7.641 4.957 10.617 1 97.25 88 ASP A C 1
ATOM 631 O O . ASP A 1 88 ? -8.281 4.195 9.891 1 97.25 88 ASP A O 1
ATOM 635 N N . GLY A 1 89 ? -7.652 6.297 10.461 1 97.88 89 GLY A N 1
ATOM 636 C CA . GLY A 1 89 ? -8.391 6.922 9.375 1 97.88 89 GLY A CA 1
ATOM 637 C C . GLY A 1 89 ? -7.949 6.445 8.008 1 97.88 89 GLY A C 1
ATOM 638 O O . GLY A 1 89 ? -8.781 6.199 7.129 1 97.88 89 GLY A O 1
ATOM 639 N N . LEU A 1 90 ? -6.66 6.332 7.844 1 98.62 90 LEU A N 1
ATOM 640 C CA . LEU A 1 90 ? -6.113 5.844 6.582 1 98.62 90 LEU A CA 1
ATOM 641 C C . LEU A 1 90 ? -6.621 4.438 6.281 1 98.62 90 LEU A C 1
ATOM 643 O O . LEU A 1 90 ? -7.043 4.152 5.16 1 98.62 90 LEU A O 1
ATOM 647 N N . ALA A 1 91 ? -6.566 3.574 7.254 1 98 91 ALA A N 1
ATOM 648 C CA . ALA A 1 91 ? -7.039 2.201 7.086 1 98 91 ALA A CA 1
ATOM 649 C C . ALA A 1 91 ? -8.523 2.17 6.742 1 98 91 ALA A C 1
ATOM 651 O O . ALA A 1 91 ? -8.945 1.429 5.852 1 98 91 ALA A O 1
ATOM 652 N N . ASP A 1 92 ? -9.32 2.961 7.418 1 97.75 92 ASP A N 1
ATOM 653 C CA . ASP A 1 92 ? -10.766 3.025 7.18 1 97.75 92 ASP A CA 1
ATOM 654 C C . ASP A 1 92 ? -11.062 3.49 5.754 1 97.75 92 ASP A C 1
ATOM 656 O O . ASP A 1 92 ? -11.914 2.91 5.074 1 97.75 92 ASP A O 1
ATOM 660 N N . VAL A 1 93 ? -10.328 4.535 5.363 1 98.56 93 VAL A N 1
ATOM 661 C CA . VAL A 1 93 ? -10.539 5.07 4.023 1 98.56 93 VAL A CA 1
ATOM 662 C C . VAL A 1 93 ? -10.133 4.027 2.982 1 98.56 93 VAL A C 1
ATOM 664 O O . VAL A 1 93 ? -10.812 3.848 1.973 1 98.56 93 VAL A O 1
ATOM 667 N N . ALA A 1 94 ? -9.016 3.383 3.205 1 98.06 94 ALA A N 1
ATOM 668 C CA . ALA A 1 94 ? -8.57 2.33 2.295 1 98.06 94 ALA A CA 1
ATOM 669 C C . ALA A 1 94 ? -9.625 1.231 2.17 1 98.06 94 ALA A C 1
ATOM 671 O O . ALA A 1 94 ? -9.922 0.771 1.065 1 98.06 94 ALA A O 1
ATOM 672 N N . ASP A 1 95 ? -10.203 0.774 3.268 1 96.81 95 ASP A N 1
ATOM 673 C CA . ASP A 1 95 ? -11.227 -0.261 3.242 1 96.81 95 ASP A CA 1
ATOM 674 C C . ASP A 1 95 ? -12.492 0.237 2.539 1 96.81 95 ASP A C 1
ATOM 676 O O . ASP A 1 95 ? -13.102 -0.495 1.756 1 96.81 95 ASP A O 1
ATOM 680 N N . GLY A 1 96 ? -12.906 1.446 2.828 1 97.31 96 GLY A N 1
ATOM 681 C CA . GLY A 1 96 ? -14.078 2.014 2.182 1 97.31 96 GLY A CA 1
ATOM 682 C C . GLY A 1 96 ? -13.938 2.137 0.678 1 97.31 96 GLY A C 1
ATOM 683 O O . GLY A 1 96 ? -14.766 1.621 -0.076 1 97.31 96 GLY A O 1
ATOM 684 N N . LEU A 1 97 ? -12.852 2.783 0.251 1 97.06 97 LEU A N 1
ATOM 685 C CA . LEU A 1 97 ? -12.617 2.975 -1.176 1 97.06 97 LEU A CA 1
ATOM 686 C C . LEU A 1 97 ? -12.328 1.645 -1.862 1 97.06 97 LEU A C 1
ATOM 688 O O . LEU A 1 97 ? -12.773 1.411 -2.988 1 97.06 97 LEU A O 1
ATOM 692 N N . GLY A 1 98 ? -11.578 0.818 -1.243 1 94.38 98 GLY A N 1
ATOM 693 C CA . GLY A 1 98 ? -11.195 -0.466 -1.809 1 94.38 98 GLY A CA 1
ATOM 694 C C . GLY A 1 98 ? -12.375 -1.41 -1.99 1 94.38 98 GLY A C 1
ATOM 695 O O . GLY A 1 98 ? -12.297 -2.354 -2.781 1 94.38 98 GLY A O 1
ATOM 696 N N . SER A 1 99 ? -13.445 -1.224 -1.287 1 91.94 99 SER A N 1
ATOM 697 C CA . SER A 1 99 ? -14.617 -2.092 -1.372 1 91.94 99 SER A CA 1
ATOM 698 C C . SER A 1 99 ? -15.289 -1.979 -2.734 1 91.94 99 SER A C 1
ATOM 700 O O . SER A 1 99 ? -16.016 -2.887 -3.154 1 91.94 99 SER A O 1
ATOM 702 N N . GLY A 1 100 ? -15.164 -0.819 -3.367 1 92.19 100 GLY A N 1
ATOM 703 C CA . GLY A 1 100 ? -15.82 -0.568 -4.645 1 92.19 100 GLY A CA 1
ATOM 704 C C . GLY A 1 100 ? -17.328 -0.41 -4.523 1 92.19 100 GLY A C 1
ATOM 705 O O . GLY A 1 100 ? -18.031 -0.345 -5.535 1 92.19 100 GLY A O 1
ATOM 706 N N . LYS A 1 101 ? -17.828 -0.309 -3.32 1 94.75 101 LYS A N 1
ATOM 707 C CA . LYS A 1 101 ? -19.266 -0.202 -3.062 1 94.75 101 LYS A CA 1
ATOM 708 C C . LYS A 1 101 ? -19.734 1.242 -3.189 1 94.75 101 LYS A C 1
ATOM 710 O O . LYS A 1 101 ? -18.922 2.17 -3.201 1 94.75 101 LYS A O 1
ATOM 715 N N . PRO A 1 102 ? -21.062 1.404 -3.312 1 96.69 102 PRO A N 1
ATOM 716 C CA . PRO A 1 102 ? -21.594 2.77 -3.314 1 96.69 102 PRO A CA 1
ATOM 717 C C . PRO A 1 102 ? -21.25 3.539 -2.043 1 96.69 102 PRO A C 1
ATOM 719 O O . PRO A 1 102 ? -20.844 2.938 -1.044 1 96.69 102 PRO A O 1
ATOM 722 N N . ALA A 1 103 ? -21.453 4.82 -2.055 1 97.25 103 ALA A N 1
ATOM 723 C CA . ALA A 1 103 ? -20.984 5.742 -1.023 1 97.25 103 ALA A CA 1
ATOM 724 C C . ALA A 1 103 ? -21.516 5.348 0.351 1 97.25 103 ALA A C 1
ATOM 726 O O . ALA A 1 103 ? -20.75 5.277 1.321 1 97.25 103 ALA A O 1
ATOM 727 N N . GLU A 1 104 ? -22.781 5.062 0.431 1 96.62 104 GLU A N 1
ATOM 728 C CA . GLU A 1 104 ? -23.406 4.754 1.715 1 96.62 104 GLU A CA 1
ATOM 729 C C . GLU A 1 104 ? -22.797 3.496 2.332 1 96.62 104 GLU A C 1
ATOM 731 O O . GLU A 1 104 ? -22.484 3.473 3.523 1 96.62 104 GLU A O 1
ATOM 736 N N . ASP A 1 105 ? -22.578 2.527 1.532 1 96.75 105 ASP A N 1
ATOM 737 C CA . ASP A 1 105 ? -21.984 1.277 2.006 1 96.75 105 ASP A CA 1
ATOM 738 C C . ASP A 1 105 ? -20.516 1.461 2.359 1 96.75 105 ASP A C 1
ATOM 740 O O . ASP A 1 105 ? -20.031 0.905 3.35 1 96.75 105 ASP A O 1
ATOM 744 N N . ALA A 1 106 ? -19.828 2.201 1.561 1 97.38 106 ALA A N 1
ATOM 745 C CA . ALA A 1 106 ? -18.438 2.496 1.849 1 97.38 106 ALA A CA 1
ATOM 746 C C . ALA A 1 106 ? -18.281 3.211 3.189 1 97.38 106 ALA A C 1
ATOM 748 O O . ALA A 1 106 ? -17.406 2.875 3.986 1 97.38 106 ALA A O 1
ATOM 749 N N . LEU A 1 107 ? -19.156 4.156 3.422 1 97.19 107 LEU A N 1
ATOM 750 C CA . LEU A 1 107 ? -19.125 4.902 4.676 1 97.19 107 LEU A CA 1
ATOM 751 C C . LEU A 1 107 ? -19.453 3.992 5.855 1 97.19 107 LEU A C 1
ATOM 753 O O . LEU A 1 107 ? -18.906 4.156 6.945 1 97.19 107 LEU A O 1
ATOM 757 N N . ARG A 1 108 ? -20.344 3.051 5.656 1 95.94 108 ARG A N 1
ATOM 758 C CA . ARG A 1 108 ? -20.656 2.08 6.699 1 95.94 108 ARG A CA 1
ATOM 759 C C . ARG A 1 108 ? -19.453 1.208 7.023 1 95.94 108 ARG A C 1
ATOM 761 O O . ARG A 1 108 ? -19.156 0.953 8.195 1 95.94 108 ARG A O 1
ATOM 768 N N . ILE A 1 109 ? -18.75 0.84 6.031 1 95.12 109 ILE A N 1
ATOM 769 C CA . ILE A 1 109 ? -17.531 0.05 6.203 1 95.12 109 ILE A CA 1
ATOM 770 C C . ILE A 1 109 ? -16.516 0.843 7.016 1 95.12 109 ILE A C 1
ATOM 772 O O . ILE A 1 109 ? -15.875 0.302 7.918 1 95.12 109 ILE A O 1
ATOM 776 N N . MET A 1 110 ? -16.438 2.084 6.719 1 95.75 110 MET A N 1
ATOM 777 C CA . MET A 1 110 ? -15.445 2.945 7.371 1 95.75 110 MET A CA 1
ATOM 778 C C . MET A 1 110 ? -15.781 3.12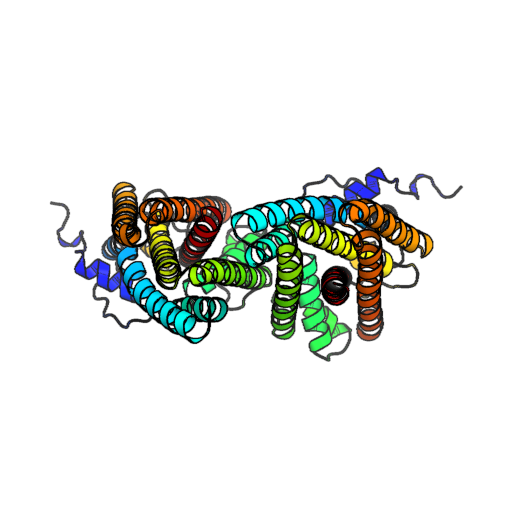7 8.852 1 95.75 110 MET A C 1
ATOM 780 O O . MET A 1 110 ? -14.906 3.443 9.656 1 95.75 110 MET A O 1
ATOM 784 N N . LYS A 1 111 ? -16.984 2.939 9.188 1 93.81 111 LYS A N 1
ATOM 785 C CA . LYS A 1 111 ? -17.422 3.154 10.562 1 93.81 111 LYS A CA 1
ATOM 786 C C . LYS A 1 111 ? -17.172 1.92 11.422 1 93.81 111 LYS A C 1
ATOM 788 O O . LYS A 1 111 ? -17.188 1.998 12.648 1 93.81 111 LYS A O 1
ATOM 793 N N . GLN A 1 112 ? -16.953 0.799 10.789 1 90.31 112 GLN A N 1
ATOM 794 C CA . GLN A 1 112 ? -16.719 -0.44 11.516 1 90.31 112 GLN A CA 1
ATOM 795 C C . GLN A 1 112 ? -15.367 -0.403 12.234 1 90.31 112 GLN A C 1
ATOM 797 O O . GLN A 1 112 ? -14.445 0.28 11.797 1 90.31 112 GLN A O 1
ATOM 802 N N . SER A 1 113 ? -15.312 -1.104 13.312 1 86.75 113 SER A N 1
ATOM 803 C CA . SER A 1 113 ? -14.109 -1.087 14.133 1 86.75 113 SER A CA 1
ATOM 804 C C . SER A 1 113 ? -13.047 -2.035 13.578 1 86.75 113 SER A C 1
ATOM 806 O O . SER A 1 113 ? -11.852 -1.857 13.828 1 86.75 113 SER A O 1
ATOM 808 N N . ASP A 1 114 ? -13.438 -3.035 12.82 1 90 114 ASP A N 1
ATOM 809 C CA . ASP A 1 114 ? -12.492 -3.998 12.273 1 90 114 ASP A CA 1
ATOM 810 C C . ASP A 1 114 ? -11.797 -3.438 11.031 1 90 114 ASP A C 1
ATOM 812 O O . ASP A 1 114 ? -12.383 -2.641 10.297 1 90 114 ASP A O 1
ATOM 816 N N . ILE A 1 115 ? -10.602 -3.811 10.938 1 93.06 115 ILE A N 1
ATOM 817 C CA . ILE A 1 115 ? -9.844 -3.398 9.758 1 93.06 115 ILE A CA 1
ATOM 818 C C . ILE A 1 115 ? -9.953 -4.465 8.672 1 93.06 115 ILE A C 1
ATOM 820 O O . ILE A 1 115 ? -9.898 -5.664 8.969 1 93.06 115 ILE A O 1
ATOM 824 N N . GLY A 1 116 ? -10.18 -4.082 7.492 1 93.38 116 GLY A N 1
ATOM 825 C CA . GLY A 1 116 ? -10.227 -4.98 6.352 1 93.38 116 GLY A CA 1
ATOM 826 C C . GLY A 1 116 ? -8.883 -5.164 5.676 1 93.38 116 GLY A C 1
ATOM 827 O O . GLY A 1 116 ? -7.875 -4.617 6.125 1 93.38 116 GLY A O 1
ATOM 828 N N . PRO A 1 117 ? -8.82 -5.984 4.602 1 91.44 117 PRO A N 1
ATOM 829 C CA . PRO A 1 117 ? -7.559 -6.312 3.938 1 91.44 117 PRO A CA 1
ATOM 830 C C . PRO A 1 117 ? -6.902 -5.098 3.285 1 91.44 117 PRO A C 1
ATOM 832 O O . PRO A 1 117 ? -5.676 -4.977 3.289 1 91.44 117 PRO A O 1
ATOM 835 N N . PHE A 1 118 ? -7.656 -4.223 2.705 1 95.5 118 PHE A N 1
ATOM 836 C CA . PHE A 1 118 ? -7.09 -3.031 2.082 1 95.5 118 PHE A CA 1
ATOM 837 C C . PHE A 1 118 ? -6.453 -2.125 3.129 1 95.5 118 PHE A C 1
ATOM 839 O O . PHE A 1 118 ? -5.395 -1.539 2.889 1 95.5 118 PHE A O 1
ATOM 846 N N . GLY A 1 119 ? -7.191 -1.993 4.242 1 97.44 119 GLY A N 1
ATOM 847 C CA . GLY A 1 119 ? -6.625 -1.212 5.328 1 97.44 119 GLY A CA 1
ATOM 848 C C . GLY A 1 119 ? -5.301 -1.757 5.828 1 97.44 119 GLY A C 1
ATOM 849 O O . GLY A 1 119 ? -4.336 -1.007 5.992 1 97.44 119 GLY A O 1
ATOM 850 N N . VAL A 1 120 ? -5.227 -3.029 6.055 1 96.31 120 VAL A N 1
ATOM 851 C CA . VAL A 1 120 ? -4.008 -3.662 6.551 1 96.31 120 VAL A CA 1
ATOM 852 C C . VAL A 1 120 ? -2.885 -3.488 5.531 1 96.31 120 VAL A C 1
ATOM 854 O O . VAL A 1 120 ? -1.775 -3.082 5.887 1 96.31 120 VAL A O 1
ATOM 857 N N . LEU A 1 121 ? -3.176 -3.787 4.316 1 96.38 121 LEU A N 1
ATOM 858 C CA . LEU A 1 121 ? -2.176 -3.674 3.262 1 96.38 121 LEU A CA 1
ATOM 859 C C . LEU A 1 121 ? -1.664 -2.242 3.146 1 96.38 121 LEU A C 1
ATOM 861 O O . LEU A 1 121 ? -0.456 -2.014 3.059 1 96.38 121 LEU A O 1
ATOM 865 N N . THR A 1 122 ? -2.58 -1.297 3.158 1 98.12 122 THR A N 1
ATOM 866 C CA . THR A 1 122 ? -2.221 0.113 3.057 1 98.12 122 THR A CA 1
ATOM 867 C C . THR A 1 122 ? -1.341 0.533 4.23 1 98.12 122 THR A C 1
ATOM 869 O O . THR A 1 122 ? -0.313 1.188 4.039 1 98.12 122 THR A O 1
ATOM 872 N N . LEU A 1 123 ? -1.731 0.126 5.41 1 98.06 123 LEU A N 1
ATOM 873 C CA . LEU A 1 123 ? -0.951 0.479 6.594 1 98.06 123 LEU A CA 1
ATOM 874 C C . LEU A 1 123 ? 0.457 -0.102 6.508 1 98.06 123 LEU A C 1
ATOM 876 O O . LEU A 1 123 ? 1.437 0.591 6.789 1 98.06 123 LEU A O 1
ATOM 880 N N . LEU A 1 124 ? 0.54 -1.384 6.117 1 97.31 124 LEU A N 1
ATOM 881 C CA . LEU A 1 124 ? 1.842 -2.039 6.047 1 97.31 124 LEU A CA 1
ATOM 882 C C . LEU A 1 124 ? 2.74 -1.354 5.02 1 97.31 124 LEU A C 1
ATOM 884 O O . LEU A 1 124 ? 3.895 -1.033 5.316 1 97.31 124 LEU A O 1
ATOM 888 N N . LEU A 1 125 ? 2.211 -1.029 3.91 1 98.19 125 LEU A N 1
ATOM 889 C CA . LEU A 1 125 ? 3.012 -0.424 2.852 1 98.19 125 LEU A CA 1
ATOM 890 C C . LEU A 1 125 ? 3.389 1.011 3.207 1 98.19 125 LEU A C 1
ATOM 892 O O . LEU A 1 125 ? 4.516 1.44 2.959 1 98.19 125 LEU A O 1
ATOM 896 N N . VAL A 1 126 ? 2.477 1.754 3.764 1 98.5 126 VAL A N 1
ATOM 897 C CA . VAL A 1 126 ? 2.725 3.139 4.148 1 98.5 126 VAL A CA 1
ATOM 898 C C . VAL A 1 126 ? 3.779 3.189 5.25 1 98.5 126 VAL A C 1
ATOM 900 O O . VAL A 1 126 ? 4.715 3.992 5.188 1 98.5 126 VAL A O 1
ATOM 903 N N . LEU A 1 127 ? 3.637 2.322 6.223 1 98.31 127 LEU A N 1
ATOM 904 C CA . LEU A 1 127 ? 4.594 2.312 7.324 1 98.31 127 LEU A CA 1
ATOM 905 C C . LEU A 1 127 ? 5.969 1.868 6.844 1 98.31 127 LEU A C 1
ATOM 907 O O . LEU A 1 127 ? 6.988 2.426 7.262 1 98.31 127 LEU A O 1
ATOM 911 N N . LEU A 1 128 ? 6.008 0.879 5.961 1 97.69 128 LEU A N 1
ATOM 912 C CA . LEU A 1 128 ? 7.281 0.46 5.383 1 97.69 128 LEU A CA 1
ATOM 913 C C . LEU A 1 128 ? 7.914 1.591 4.578 1 97.69 128 LEU A C 1
ATOM 915 O O . LEU A 1 128 ? 9.125 1.807 4.645 1 97.69 128 LEU A O 1
ATOM 919 N N . ALA A 1 129 ? 7.117 2.316 3.842 1 98.38 129 ALA A N 1
ATOM 920 C CA . ALA A 1 129 ? 7.613 3.443 3.055 1 98.38 129 ALA A CA 1
ATOM 921 C C . ALA A 1 129 ? 8.164 4.543 3.957 1 98.38 129 ALA A C 1
ATOM 923 O O . ALA A 1 129 ? 9.234 5.086 3.701 1 98.38 129 ALA A O 1
ATOM 924 N N . GLN A 1 130 ? 7.391 4.863 4.992 1 98.75 130 GLN A N 1
ATOM 925 C CA . GLN A 1 130 ? 7.832 5.902 5.918 1 98.75 130 GLN A CA 1
ATOM 926 C C . GLN A 1 130 ? 9.148 5.52 6.59 1 98.75 130 GLN A C 1
ATOM 928 O O . GLN A 1 130 ? 10.086 6.32 6.633 1 98.75 130 GLN A O 1
ATOM 933 N N . VAL A 1 131 ? 9.25 4.297 7.062 1 98.38 131 VAL A N 1
ATOM 934 C CA . VAL A 1 131 ? 10.438 3.838 7.766 1 98.38 131 VAL A CA 1
ATOM 935 C C . VAL A 1 131 ? 11.625 3.795 6.805 1 98.38 131 VAL A C 1
ATOM 937 O O . VAL A 1 131 ? 12.727 4.246 7.141 1 98.38 131 VAL A O 1
ATOM 940 N N . ALA A 1 132 ? 11.398 3.311 5.594 1 97.94 132 ALA A N 1
ATOM 941 C CA . ALA A 1 132 ? 12.477 3.234 4.609 1 97.94 132 ALA A CA 1
ATOM 942 C C . ALA A 1 132 ? 12.977 4.625 4.238 1 97.94 132 ALA A C 1
ATOM 944 O O . ALA A 1 132 ? 14.188 4.859 4.168 1 97.94 132 ALA A O 1
ATOM 945 N N . ALA A 1 133 ? 12.07 5.551 3.973 1 98.5 133 ALA A N 1
ATOM 946 C CA . ALA A 1 133 ? 12.453 6.914 3.605 1 98.5 133 ALA A CA 1
ATOM 947 C C . ALA A 1 133 ? 13.211 7.598 4.738 1 98.5 133 ALA A C 1
ATOM 949 O O . ALA A 1 133 ? 14.25 8.219 4.512 1 98.5 133 ALA A O 1
ATOM 950 N N . LEU A 1 134 ? 12.711 7.434 5.949 1 98.44 134 LEU A N 1
ATOM 951 C CA . LEU A 1 134 ? 13.336 8.078 7.098 1 98.44 134 LEU A CA 1
ATOM 952 C C . LEU A 1 134 ? 14.695 7.441 7.402 1 98.44 134 LEU A C 1
ATOM 954 O O . LEU A 1 134 ? 15.633 8.133 7.801 1 98.44 134 LEU A O 1
ATOM 958 N N . ALA A 1 135 ? 14.75 6.102 7.27 1 97.62 135 ALA A N 1
ATOM 959 C CA . ALA A 1 135 ? 16.016 5.426 7.488 1 97.62 135 ALA A CA 1
ATOM 960 C C . ALA A 1 135 ? 17.109 5.992 6.574 1 97.62 135 ALA A C 1
ATOM 962 O O . ALA A 1 135 ? 18.25 6.188 7 1 97.62 135 ALA A O 1
ATOM 963 N N . GLY A 1 136 ? 16.797 6.246 5.34 1 96.38 136 GLY A N 1
ATOM 964 C CA . GLY A 1 136 ? 17.734 6.863 4.418 1 96.38 136 GLY A CA 1
ATOM 965 C C . GLY A 1 136 ? 18.156 8.258 4.848 1 96.38 136 GLY A C 1
ATOM 966 O O . GLY A 1 136 ? 19.344 8.609 4.738 1 96.38 136 GLY A O 1
ATOM 967 N N . GLN A 1 137 ? 17.219 9.07 5.328 1 97.5 137 GLN A N 1
ATOM 968 C CA . GLN A 1 137 ? 17.531 10.422 5.777 1 97.5 137 GLN A CA 1
ATOM 969 C C . GLN A 1 137 ? 18.422 10.391 7.016 1 97.5 137 GLN A C 1
ATOM 971 O O . GLN A 1 137 ? 19.406 11.133 7.105 1 97.5 137 GLN A O 1
ATOM 976 N N . PHE A 1 138 ? 18.047 9.516 7.988 1 97 138 PHE A N 1
ATOM 977 C CA . PHE A 1 138 ? 18.859 9.367 9.18 1 97 138 PHE A CA 1
ATOM 978 C C . PHE A 1 138 ? 20.234 8.805 8.828 1 97 138 PHE A C 1
ATOM 980 O O . PHE A 1 138 ? 21.219 9.07 9.523 1 97 138 PHE A O 1
ATOM 987 N N . GLY A 1 139 ? 20.328 7.961 7.797 1 94.94 139 GLY A N 1
ATOM 988 C CA . GLY A 1 139 ? 21.578 7.418 7.324 1 94.94 139 GLY A CA 1
ATOM 989 C C . GLY A 1 139 ? 22.547 8.484 6.832 1 94.94 139 GLY A C 1
ATOM 990 O O . GLY A 1 139 ? 23.766 8.32 6.91 1 94.94 139 GLY A O 1
ATOM 991 N N . HIS A 1 140 ? 22 9.562 6.305 1 94.69 140 HIS A N 1
ATOM 992 C CA . HIS A 1 140 ? 22.828 10.688 5.883 1 94.69 140 HIS A CA 1
ATOM 993 C C . HIS A 1 140 ? 23.344 11.477 7.082 1 94.69 140 HIS A C 1
ATOM 995 O O . HIS A 1 140 ? 24.531 11.789 7.164 1 94.69 140 HIS A O 1
ATOM 1001 N N . SER A 1 141 ? 22.469 11.891 7.996 1 96.38 141 SER A N 1
ATOM 1002 C CA . SER A 1 141 ? 22.812 12.539 9.258 1 96.38 141 SER A CA 1
ATOM 1003 C C . SER A 1 141 ? 21.625 12.586 10.203 1 96.38 141 SER A C 1
ATOM 1005 O O . SER A 1 141 ? 20.469 12.523 9.766 1 96.38 141 SER A O 1
ATOM 1007 N N . THR A 1 142 ? 21.875 12.711 11.477 1 96.19 142 THR A N 1
ATOM 1008 C CA . THR A 1 142 ? 20.812 12.789 12.477 1 96.19 142 THR A CA 1
ATOM 1009 C C . THR A 1 142 ? 19.969 14.039 12.266 1 96.19 142 THR A C 1
ATOM 1011 O O . THR A 1 142 ? 18.75 14 12.438 1 96.19 142 THR A O 1
ATOM 1014 N N . LEU A 1 143 ? 20.609 15.133 11.891 1 96.94 143 LEU A N 1
ATOM 1015 C CA . LEU A 1 143 ? 19.891 16.391 11.664 1 96.94 143 LEU A CA 1
ATOM 1016 C C . LEU A 1 143 ? 18.938 16.266 10.477 1 96.94 143 LEU A C 1
ATOM 1018 O O . LEU A 1 143 ? 17.781 16.656 10.57 1 96.94 143 LEU A O 1
ATOM 1022 N N . ARG A 1 144 ? 19.391 15.711 9.391 1 97.25 144 ARG A N 1
ATOM 1023 C CA . ARG A 1 144 ? 18.562 15.547 8.203 1 97.25 144 ARG A CA 1
ATOM 1024 C C . ARG A 1 144 ? 17.344 14.664 8.492 1 97.25 144 ARG A C 1
ATOM 1026 O O . ARG A 1 144 ? 16.234 14.961 8.055 1 97.25 144 ARG A O 1
ATOM 1033 N N . GLY A 1 145 ? 17.641 13.547 9.18 1 98.31 145 GLY A N 1
ATOM 1034 C CA . GLY A 1 145 ? 16.531 12.695 9.594 1 98.31 145 GLY A CA 1
ATOM 1035 C C . GLY A 1 145 ? 15.531 13.414 10.469 1 98.31 145 GLY A C 1
ATOM 1036 O O . GLY A 1 145 ? 14.32 13.281 10.273 1 98.31 145 GLY A O 1
ATOM 1037 N N . ALA A 1 146 ? 15.984 14.156 11.422 1 98.56 146 ALA A N 1
ATOM 1038 C CA . ALA A 1 146 ? 15.117 14.898 12.336 1 98.56 146 ALA A CA 1
ATOM 1039 C C . ALA A 1 146 ? 14.266 15.906 11.578 1 98.56 146 ALA A C 1
ATOM 1041 O O . ALA A 1 146 ? 13.07 16.047 11.844 1 98.56 146 ALA A O 1
ATOM 1042 N N . LEU A 1 147 ? 14.867 16.609 10.648 1 98.5 147 LEU A N 1
ATOM 1043 C CA . LEU A 1 147 ? 14.148 17.578 9.844 1 98.5 147 LEU A CA 1
ATOM 1044 C C . LEU A 1 147 ? 13.094 16.906 8.984 1 98.5 147 LEU A C 1
ATOM 1046 O O . LEU A 1 147 ? 12.008 17.469 8.766 1 98.5 147 LEU A O 1
ATOM 1050 N N . ALA A 1 148 ? 13.422 15.734 8.469 1 98.75 148 ALA A N 1
ATOM 1051 C CA . ALA A 1 148 ? 12.445 14.984 7.676 1 98.75 148 ALA A CA 1
ATOM 1052 C C . ALA A 1 148 ? 11.234 14.594 8.516 1 98.75 148 ALA A C 1
ATOM 1054 O O . ALA A 1 148 ? 10.094 14.68 8.055 1 98.75 148 ALA A O 1
ATOM 1055 N N . VAL A 1 149 ? 11.445 14.141 9.742 1 98.88 149 VAL A N 1
ATOM 1056 C CA . VAL A 1 149 ? 10.367 13.812 10.664 1 98.88 149 VAL A CA 1
ATOM 1057 C C . VAL A 1 149 ? 9.5 15.047 10.906 1 98.88 149 VAL A C 1
ATOM 1059 O O . VAL A 1 149 ? 8.273 14.977 10.836 1 98.88 149 VAL A O 1
ATOM 1062 N N . LEU A 1 150 ? 10.164 16.125 11.164 1 98.75 150 LEU A N 1
ATOM 1063 C CA . LEU A 1 150 ? 9.469 17.375 11.445 1 98.75 150 LEU A CA 1
ATOM 1064 C C . LEU A 1 150 ? 8.625 17.797 10.25 1 98.75 150 LEU A C 1
ATOM 1066 O O . LEU A 1 150 ? 7.457 18.172 10.414 1 98.75 150 LEU A O 1
ATOM 1070 N N . ALA A 1 151 ? 9.195 17.75 9.086 1 98.81 151 ALA A N 1
ATOM 1071 C CA . ALA A 1 151 ? 8.5 18.141 7.863 1 98.81 151 ALA A CA 1
ATOM 1072 C C . ALA A 1 151 ? 7.281 17.266 7.617 1 98.81 151 ALA A C 1
ATOM 1074 O O . ALA A 1 151 ? 6.215 17.75 7.242 1 98.81 151 ALA A O 1
ATOM 1075 N N . SER A 1 152 ? 7.488 15.984 7.793 1 98.88 152 SER A N 1
ATOM 1076 C CA . SER A 1 152 ? 6.379 15.062 7.555 1 98.88 152 SER A CA 1
ATOM 1077 C C . SER A 1 152 ? 5.234 15.312 8.531 1 98.88 152 SER A C 1
ATOM 1079 O O . SER A 1 152 ? 4.07 15.336 8.133 1 98.88 152 SER A O 1
ATOM 1081 N N . ALA A 1 153 ? 5.531 15.5 9.812 1 98.75 153 ALA A N 1
ATOM 1082 C CA . ALA A 1 153 ? 4.52 15.766 10.828 1 98.75 153 ALA A CA 1
ATOM 1083 C C . ALA A 1 153 ? 3.791 17.078 10.555 1 98.75 153 ALA A C 1
ATOM 1085 O O . ALA A 1 153 ? 2.572 17.156 10.719 1 98.75 153 ALA A O 1
ATOM 1086 N N . ALA A 1 154 ? 4.512 18.062 10.148 1 98.62 154 ALA A N 1
ATOM 1087 C CA . ALA A 1 154 ? 3.924 19.375 9.844 1 98.62 154 ALA A CA 1
ATOM 1088 C C . ALA A 1 154 ? 3.055 19.297 8.594 1 98.62 154 ALA A C 1
ATOM 1090 O O . ALA A 1 154 ? 1.95 19.844 8.562 1 98.62 154 ALA A O 1
ATOM 1091 N N . ALA A 1 155 ? 3.557 18.625 7.562 1 98.75 155 ALA A N 1
ATOM 1092 C CA . ALA A 1 155 ? 2.803 18.469 6.32 1 98.75 155 ALA A CA 1
ATOM 1093 C C . ALA A 1 155 ? 1.478 17.766 6.57 1 98.75 155 ALA A C 1
ATOM 1095 O O . ALA A 1 155 ? 0.449 18.125 5.996 1 98.75 155 ALA A O 1
ATOM 1096 N N . ALA A 1 156 ? 1.528 16.75 7.367 1 98.88 156 ALA A N 1
ATOM 1097 C CA . ALA A 1 156 ? 0.322 16 7.719 1 98.88 156 ALA A CA 1
ATOM 1098 C C . ALA A 1 156 ? -0.768 16.938 8.242 1 98.88 156 ALA A C 1
ATOM 1100 O O . ALA A 1 156 ? -1.927 16.828 7.832 1 98.88 156 ALA A O 1
ATOM 1101 N N . ARG A 1 157 ? -0.369 17.891 9.086 1 98.44 157 ARG A N 1
ATOM 1102 C CA . ARG A 1 157 ? -1.345 18.781 9.703 1 98.44 157 ARG A CA 1
ATOM 1103 C C . ARG A 1 157 ? -1.722 19.922 8.766 1 98.44 157 ARG A C 1
ATOM 1105 O O . ARG A 1 157 ? -2.836 20.438 8.828 1 98.44 157 ARG A O 1
ATOM 1112 N N . CYS A 1 158 ? -0.848 20.281 7.875 1 98.62 158 CYS A N 1
ATOM 1113 C CA . CYS A 1 158 ? -1.225 21.234 6.848 1 98.62 158 CYS A CA 1
ATOM 1114 C C . CYS A 1 158 ? -2.352 20.703 5.977 1 98.62 158 CYS A C 1
ATOM 1116 O O . CYS A 1 158 ? -3.24 21.438 5.562 1 98.62 158 CYS A O 1
ATOM 1118 N N . ALA A 1 159 ? -2.301 19.453 5.707 1 98.81 159 ALA A N 1
ATOM 1119 C CA . ALA A 1 159 ? -3.299 18.812 4.852 1 98.81 159 ALA A CA 1
ATOM 1120 C C . ALA A 1 159 ? -4.699 18.953 5.441 1 98.81 159 ALA A C 1
ATOM 1122 O O . ALA A 1 159 ? -5.684 19.016 4.703 1 98.81 159 ALA A O 1
ATOM 1123 N N . LEU A 1 160 ? -4.809 19.031 6.73 1 98.62 160 LEU A N 1
ATOM 1124 C CA . LEU A 1 160 ? -6.109 19.094 7.395 1 98.62 160 LEU A CA 1
ATOM 1125 C C . LEU A 1 160 ? -6.852 20.359 7.008 1 98.62 160 LEU A C 1
ATOM 1127 O O . LEU A 1 160 ? -8.047 20.328 6.715 1 98.62 160 LEU A O 1
ATOM 1131 N N . ALA A 1 161 ? -6.152 21.5 6.992 1 98.31 161 ALA A N 1
ATOM 1132 C CA . ALA A 1 161 ? -6.793 22.75 6.598 1 98.31 161 ALA A CA 1
ATOM 1133 C C . ALA A 1 161 ? -7.359 22.656 5.184 1 98.31 161 ALA A C 1
ATOM 1135 O O . ALA A 1 161 ? -8.469 23.125 4.922 1 98.31 161 ALA A O 1
ATOM 1136 N N . TRP A 1 162 ? -6.668 22.016 4.316 1 98.62 162 TRP A N 1
ATOM 1137 C CA . TRP A 1 162 ? -7.105 21.875 2.93 1 98.62 162 TRP A CA 1
ATOM 1138 C C . TRP A 1 162 ? -8.305 20.938 2.83 1 98.62 162 TRP A C 1
ATOM 1140 O O . TRP A 1 162 ? -9.148 21.094 1.938 1 98.62 162 TRP A O 1
ATOM 1150 N N . GLY A 1 163 ? -8.406 20.016 3.684 1 98.75 163 GLY A N 1
ATOM 1151 C CA . GLY A 1 163 ? -9.547 19.109 3.713 1 98.75 163 GLY A CA 1
ATOM 1152 C C . GLY A 1 163 ? -10.805 19.766 4.246 1 98.75 163 GLY A C 1
ATOM 1153 O O . GLY A 1 163 ? -11.906 19.234 4.082 1 98.75 163 GLY A O 1
ATOM 1154 N N . CYS A 1 164 ? -10.641 20.891 4.848 1 98.62 164 CYS A N 1
ATOM 1155 C CA . CYS A 1 164 ? -11.766 21.547 5.5 1 98.62 164 CYS A CA 1
ATOM 1156 C C . CYS A 1 164 ? -12.133 22.844 4.785 1 98.62 164 CYS A C 1
ATOM 1158 O O . CYS A 1 164 ? -12.742 23.734 5.379 1 98.62 164 CYS A O 1
ATOM 1160 N N . LEU A 1 165 ? -11.672 22.984 3.549 1 98.56 165 LEU A N 1
ATOM 1161 C CA . LEU A 1 165 ? -11.984 24.172 2.773 1 98.56 165 LEU A CA 1
ATOM 1162 C C . LEU A 1 165 ? -13.492 24.375 2.654 1 98.56 165 LEU A C 1
ATOM 1164 O O . LEU A 1 165 ? -14.258 23.406 2.707 1 98.56 165 LEU A O 1
ATOM 1168 N N . ARG A 1 166 ? -13.922 25.594 2.393 1 97.81 166 ARG A N 1
ATOM 1169 C CA . ARG A 1 166 ? -15.328 25.969 2.312 1 97.81 166 ARG A CA 1
ATOM 1170 C C . ARG A 1 166 ? -16.047 25.188 1.224 1 97.81 166 ARG A C 1
ATOM 1172 O O . ARG A 1 166 ? -17.266 24.953 1.32 1 97.81 166 ARG A O 1
ATOM 1179 N N . SER A 1 167 ? -15.367 24.688 0.267 1 98.06 167 SER A N 1
ATOM 1180 C CA . SER A 1 167 ? -15.953 23.969 -0.868 1 98.06 167 SER A CA 1
ATOM 1181 C C . SER A 1 167 ? -16.109 22.484 -0.574 1 98.06 167 SER A C 1
ATOM 1183 O O . SER A 1 167 ? -16.688 21.75 -1.371 1 98.06 167 SER A O 1
ATOM 1185 N N . VAL A 1 168 ? -15.633 22.031 0.552 1 98.62 168 VAL A N 1
ATOM 1186 C CA . VAL A 1 168 ? -15.594 20.609 0.847 1 98.62 168 VAL A CA 1
ATOM 1187 C C . VAL A 1 168 ? -16.703 20.25 1.829 1 98.62 168 VAL A C 1
ATOM 1189 O O . VAL A 1 168 ? -16.656 20.641 3 1 98.62 168 VAL A O 1
ATOM 1192 N N . PRO A 1 169 ? -17.688 19.5 1.406 1 98.19 169 PRO A N 1
ATOM 1193 C CA . PRO A 1 169 ? -18.797 19.141 2.291 1 98.19 169 PRO A CA 1
ATOM 1194 C C . PRO A 1 169 ? -18.484 17.969 3.199 1 98.19 169 PRO A C 1
ATOM 1196 O O . PRO A 1 169 ? -17.5 17.25 2.973 1 98.19 169 PRO A O 1
ATOM 1199 N N . ALA A 1 170 ? -19.297 17.844 4.18 1 98.31 170 ALA A N 1
ATOM 1200 C CA . ALA A 1 170 ? -19.266 16.641 4.996 1 98.31 170 ALA A CA 1
ATOM 1201 C C . ALA A 1 170 ? -19.969 15.477 4.289 1 98.31 170 ALA A C 1
ATOM 1203 O O . ALA A 1 170 ? -20.969 15.664 3.605 1 98.31 170 ALA A O 1
ATOM 1204 N N . ALA A 1 171 ? -19.453 14.305 4.473 1 97.5 171 ALA A N 1
ATOM 1205 C CA . ALA A 1 171 ? -20.031 13.125 3.832 1 97.5 171 ALA A CA 1
ATOM 1206 C C . ALA A 1 171 ? -21.219 12.602 4.629 1 97.5 171 ALA A C 1
ATOM 1208 O O . ALA A 1 171 ? -22.062 11.891 4.094 1 97.5 171 ALA A O 1
ATOM 1209 N N . ARG A 1 172 ? -21.203 12.844 5.855 1 93.69 172 ARG A N 1
ATOM 1210 C CA . ARG A 1 172 ? -22.297 12.438 6.742 1 93.69 172 ARG A CA 1
ATOM 1211 C C . ARG A 1 172 ? -22.453 13.422 7.898 1 93.69 172 ARG A C 1
ATOM 1213 O O . ARG A 1 172 ? -21.516 14.156 8.234 1 93.69 172 ARG A O 1
ATOM 1220 N N . PRO A 1 173 ? -23.609 13.312 8.461 1 92.5 173 PRO A N 1
ATOM 1221 C CA . PRO A 1 173 ? -23.812 14.203 9.609 1 92.5 173 PRO A CA 1
ATOM 1222 C C . PRO A 1 173 ? -23.094 13.719 10.859 1 92.5 173 PRO A C 1
ATOM 1224 O O . PRO A 1 173 ? -22.828 12.523 11.008 1 92.5 173 PRO A O 1
ATOM 1227 N N . GLY A 1 174 ? -22.688 14.617 11.664 1 91.19 174 GLY A N 1
ATOM 1228 C CA . GLY A 1 174 ? -22.078 14.305 12.945 1 91.19 174 GLY A CA 1
ATOM 1229 C C . GLY A 1 174 ? -20.609 13.961 12.836 1 91.19 174 GLY A C 1
ATOM 1230 O O . GLY A 1 174 ? -20.078 13.797 11.727 1 91.19 174 GLY A O 1
ATOM 1231 N N . GLY A 1 175 ? -19.984 14.016 13.961 1 91 175 GLY A N 1
ATOM 1232 C CA . GLY A 1 175 ? -18.562 13.672 14.023 1 91 175 GLY A CA 1
ATOM 1233 C C . GLY A 1 175 ? -17.656 14.836 13.719 1 91 175 GLY A C 1
ATOM 1234 O O . GLY A 1 175 ? -18.125 15.938 13.414 1 91 175 GLY A O 1
ATOM 1235 N N . LEU A 1 176 ? -16.422 14.555 13.828 1 91.75 176 LEU A N 1
ATOM 1236 C CA . LEU A 1 176 ? -15.414 15.586 13.648 1 91.75 176 LEU A CA 1
ATOM 1237 C C . LEU A 1 176 ? -15.469 16.156 12.234 1 91.75 176 LEU A C 1
ATOM 1239 O O . LEU A 1 176 ? -15.328 17.359 12.047 1 91.75 176 LEU A O 1
ATOM 1243 N N . GLY A 1 177 ? -15.617 15.273 11.211 1 95.38 177 GLY A N 1
ATOM 1244 C CA . GLY A 1 177 ? -15.688 15.734 9.828 1 95.38 177 GLY A CA 1
ATOM 1245 C C . GLY A 1 177 ? -16.766 16.766 9.602 1 95.38 177 GLY A C 1
ATOM 1246 O O . GLY A 1 177 ? -16.531 17.797 8.977 1 95.38 177 GLY A O 1
ATOM 1247 N N . ALA A 1 178 ? -17.922 16.531 10.117 1 95.88 178 ALA A N 1
ATOM 1248 C CA . ALA A 1 178 ? -19.031 17.453 9.977 1 95.88 178 ALA A CA 1
ATOM 1249 C C . ALA A 1 178 ? -18.766 18.766 10.719 1 95.88 178 ALA A C 1
ATOM 1251 O O . ALA A 1 178 ? -19.156 19.844 10.258 1 95.88 178 ALA A O 1
ATOM 1252 N N . MET A 1 179 ? -18.109 18.656 11.797 1 94.88 179 MET A N 1
ATOM 1253 C CA . MET A 1 179 ? -17.797 19.812 12.641 1 94.88 179 MET A CA 1
ATOM 1254 C C . MET A 1 179 ? -16.844 20.766 11.93 1 94.88 179 MET A C 1
ATOM 1256 O O . MET A 1 179 ? -16.938 21.984 12.094 1 94.88 179 MET A O 1
ATOM 1260 N N . VAL A 1 180 ? -15.984 20.203 11.141 1 97.38 180 VAL A N 1
ATOM 1261 C CA . VAL A 1 180 ? -14.922 21.062 10.633 1 97.38 180 VAL A CA 1
ATOM 1262 C C . VAL A 1 180 ? -15.055 21.219 9.125 1 97.38 180 VAL A C 1
ATOM 1264 O O . VAL A 1 180 ? -14.367 22.031 8.508 1 97.38 180 VAL A O 1
ATOM 1267 N N . ALA A 1 181 ? -15.898 20.5 8.492 1 98 181 ALA A N 1
ATOM 1268 C CA . ALA A 1 181 ? -16.109 20.625 7.055 1 98 181 ALA A CA 1
ATOM 1269 C C . ALA A 1 181 ? -16.531 22.062 6.695 1 98 181 ALA A C 1
ATOM 1271 O O . ALA A 1 181 ? -17.328 22.672 7.402 1 98 181 ALA A O 1
ATOM 1272 N N . SER A 1 182 ? -15.906 22.578 5.562 1 98 182 SER A N 1
ATOM 1273 C CA . SER A 1 182 ? -16.281 23.844 4.949 1 98 182 SER A CA 1
ATOM 1274 C C . SER A 1 182 ? -16 25.016 5.887 1 98 182 SER A C 1
ATOM 1276 O O . SER A 1 182 ? -16.672 26.062 5.809 1 98 182 SER A O 1
ATOM 1278 N N . THR A 1 183 ? -15.078 24.859 6.734 1 97.5 183 THR A N 1
ATOM 1279 C CA . THR A 1 183 ? -14.906 25.891 7.742 1 97.5 183 THR A CA 1
ATOM 1280 C C . THR A 1 183 ? -13.68 26.75 7.434 1 97.5 183 THR A C 1
ATOM 1282 O O . THR A 1 183 ? -13.523 27.844 7.98 1 97.5 183 THR A O 1
ATOM 1285 N N . VAL A 1 184 ? -12.797 26.281 6.633 1 98.19 184 VAL A N 1
ATOM 1286 C CA . VAL A 1 184 ? -11.508 26.938 6.434 1 98.19 184 VAL A CA 1
ATOM 1287 C C . VAL A 1 184 ? -11.5 27.656 5.09 1 98.19 184 VAL A C 1
ATOM 1289 O O . VAL A 1 184 ? -11.977 27.125 4.086 1 98.19 184 VAL A O 1
ATOM 1292 N N . THR A 1 185 ? -11.023 28.891 5.059 1 97.81 185 THR A N 1
ATOM 1293 C CA . THR A 1 185 ? -10.867 29.625 3.811 1 97.81 185 THR A CA 1
ATOM 1294 C C . THR A 1 185 ? -9.586 29.219 3.092 1 97.81 185 THR A C 1
ATOM 1296 O O . THR A 1 185 ? -8.625 28.781 3.729 1 97.81 185 THR A O 1
ATOM 1299 N N . PRO A 1 186 ? -9.547 29.344 1.783 1 97.81 186 PRO A N 1
ATOM 1300 C CA . PRO A 1 186 ? -8.305 29.062 1.057 1 97.81 186 PRO A CA 1
ATOM 1301 C C . PRO A 1 186 ? -7.129 29.891 1.555 1 97.81 186 PRO A C 1
ATOM 1303 O O . PRO A 1 186 ? -5.996 29.406 1.589 1 97.81 186 PRO A O 1
ATOM 1306 N N . ALA A 1 187 ? -7.387 31.094 1.946 1 97.88 187 ALA A N 1
ATOM 1307 C CA . ALA A 1 187 ? -6.332 31.969 2.443 1 97.88 187 ALA A CA 1
ATOM 1308 C C . ALA A 1 187 ? -5.715 31.422 3.723 1 97.88 187 ALA A C 1
ATOM 1310 O O . ALA A 1 187 ? -4.492 31.453 3.898 1 97.88 187 ALA A O 1
ATOM 1311 N N . ALA A 1 188 ? -6.57 30.953 4.609 1 97.19 188 ALA A N 1
ATOM 1312 C CA . ALA A 1 188 ? -6.078 30.391 5.863 1 97.19 188 ALA A CA 1
ATOM 1313 C C . ALA A 1 188 ? -5.242 29.141 5.609 1 97.19 188 ALA A C 1
ATOM 1315 O O . ALA A 1 188 ? -4.195 28.953 6.23 1 97.19 188 ALA A O 1
ATOM 1316 N N . ALA A 1 189 ? -5.699 28.281 4.715 1 98.25 189 ALA A N 1
ATOM 1317 C CA . ALA A 1 189 ? -4.953 27.078 4.363 1 98.25 189 ALA A CA 1
ATOM 1318 C C . ALA A 1 189 ? -3.604 27.422 3.748 1 98.25 189 ALA A C 1
ATOM 1320 O O . ALA A 1 189 ? -2.584 26.812 4.082 1 98.25 189 ALA A O 1
ATOM 1321 N N . LEU A 1 190 ? -3.57 28.406 2.852 1 98.12 190 LEU A N 1
ATOM 1322 C CA . LEU A 1 190 ? -2.336 28.844 2.215 1 98.12 190 LEU A CA 1
ATOM 1323 C C . LEU A 1 190 ? -1.384 29.453 3.24 1 98.12 190 LEU A C 1
ATOM 1325 O O . LEU A 1 190 ? -0.176 29.219 3.191 1 98.12 190 LEU A O 1
ATOM 1329 N N . ALA A 1 191 ? -1.913 30.219 4.129 1 97.69 191 ALA A N 1
ATOM 1330 C CA . ALA A 1 191 ? -1.093 30.844 5.164 1 97.69 191 ALA A CA 1
ATOM 1331 C C . ALA A 1 191 ? -0.47 29.781 6.074 1 97.69 191 ALA A C 1
ATOM 1333 O O . ALA A 1 191 ? 0.708 29.875 6.426 1 97.69 191 ALA A O 1
ATOM 1334 N N . ALA A 1 192 ? -1.284 28.844 6.52 1 97.75 192 ALA A N 1
ATOM 1335 C CA . ALA A 1 192 ? -0.785 27.766 7.367 1 97.75 192 ALA A CA 1
ATOM 1336 C C . ALA A 1 192 ? 0.316 26.984 6.66 1 97.75 192 ALA A C 1
ATOM 1338 O O . ALA A 1 192 ? 1.376 26.734 7.238 1 97.75 192 ALA A O 1
ATOM 1339 N N . THR A 1 193 ? 0.097 26.625 5.41 1 98.31 193 THR A N 1
ATOM 1340 C CA . THR A 1 193 ? 1.07 25.859 4.637 1 98.31 193 THR A CA 1
ATOM 1341 C C . THR A 1 193 ? 2.314 26.688 4.355 1 98.31 193 THR A C 1
ATOM 1343 O O . THR A 1 193 ? 3.439 26.203 4.5 1 98.31 193 THR A O 1
ATOM 1346 N N . GLY A 1 194 ? 2.115 27.938 3.922 1 98 194 GLY A N 1
ATOM 1347 C CA . GLY A 1 194 ? 3.227 28.844 3.66 1 98 194 GLY A CA 1
ATOM 1348 C C . GLY A 1 194 ? 4.07 29.125 4.887 1 98 194 GLY A C 1
ATOM 1349 O O . GLY A 1 194 ? 5.301 29.125 4.812 1 98 194 GLY A O 1
ATOM 1350 N N . GLY A 1 195 ? 3.408 29.438 6.031 1 97.94 195 GLY A N 1
ATOM 1351 C CA . GLY A 1 195 ? 4.133 29.625 7.277 1 97.94 195 GLY A CA 1
ATOM 1352 C C . GLY A 1 195 ? 4.957 28.422 7.68 1 97.94 195 GLY A C 1
ATOM 1353 O O . GLY A 1 195 ? 6.09 28.562 8.141 1 97.94 195 GLY A O 1
ATOM 1354 N N . THR A 1 196 ? 4.363 27.25 7.527 1 98.06 196 THR A N 1
ATOM 1355 C CA . THR A 1 196 ? 5.066 26 7.812 1 98.06 196 THR A CA 1
ATOM 1356 C C . THR A 1 196 ? 6.273 25.844 6.895 1 98.06 196 THR A C 1
ATOM 1358 O O . THR A 1 196 ? 7.371 25.516 7.352 1 98.06 196 THR A O 1
ATOM 1361 N N . ALA A 1 197 ? 6.086 26.031 5.605 1 97.94 197 ALA A N 1
ATOM 1362 C CA . ALA A 1 197 ? 7.16 25.922 4.621 1 97.94 197 ALA A CA 1
ATOM 1363 C C . ALA A 1 197 ? 8.305 26.891 4.957 1 97.94 197 ALA A C 1
ATOM 1365 O O . ALA A 1 197 ? 9.477 26.516 4.879 1 97.94 197 ALA A O 1
ATOM 1366 N N . LEU A 1 198 ? 7.98 28.094 5.324 1 97.19 198 LEU A N 1
ATOM 1367 C CA . LEU A 1 198 ? 8.992 29.078 5.672 1 97.19 198 LEU A CA 1
ATOM 1368 C C . LEU A 1 198 ? 9.766 28.656 6.914 1 97.19 198 LEU A C 1
ATOM 1370 O O . LEU A 1 198 ? 10.992 28.766 6.953 1 97.19 198 LEU A O 1
ATOM 1374 N N . ALA A 1 199 ? 9.031 28.25 7.934 1 97.56 199 ALA A N 1
ATOM 1375 C CA . ALA A 1 199 ? 9.688 27.797 9.156 1 97.56 199 ALA A CA 1
ATOM 1376 C C . ALA A 1 199 ? 10.648 26.641 8.859 1 97.56 199 ALA A C 1
ATOM 1378 O O . ALA A 1 199 ? 11.781 26.625 9.352 1 97.56 199 ALA A O 1
ATOM 1379 N N . LEU A 1 200 ? 10.234 25.734 8.023 1 98 200 LEU A N 1
ATOM 1380 C CA . LEU A 1 200 ? 11.07 24.594 7.676 1 98 200 LEU A CA 1
ATOM 1381 C C . LEU A 1 200 ? 12.242 25.016 6.805 1 98 200 LEU A C 1
ATOM 1383 O O . LEU A 1 200 ? 13.344 24.469 6.922 1 98 200 LEU A O 1
ATOM 1387 N N . ALA A 1 201 ? 11.992 25.953 5.914 1 97.69 201 ALA A N 1
ATOM 1388 C CA . ALA A 1 201 ? 13.094 26.484 5.113 1 97.69 201 ALA A CA 1
ATOM 1389 C C . ALA A 1 201 ? 14.172 27.094 6.004 1 97.69 201 ALA A C 1
ATOM 1391 O O . ALA A 1 201 ? 15.367 26.859 5.785 1 97.69 201 ALA A O 1
ATOM 1392 N N . LEU A 1 202 ? 13.766 27.828 6.957 1 97.31 202 LEU A N 1
ATOM 1393 C CA . LEU A 1 202 ? 14.711 28.453 7.871 1 97.31 202 LEU A CA 1
ATOM 1394 C C . LEU A 1 202 ? 15.484 27.406 8.664 1 97.31 202 LEU A C 1
ATOM 1396 O O . LEU A 1 202 ? 16.703 27.516 8.828 1 97.31 202 LEU A O 1
ATOM 1400 N N . LEU A 1 203 ? 14.805 26.406 9.109 1 96.5 203 LEU A N 1
ATOM 1401 C CA . LEU A 1 203 ? 15.469 25.312 9.82 1 96.5 203 LEU A CA 1
ATOM 1402 C C . LEU A 1 203 ? 16.406 24.547 8.883 1 96.5 203 LEU A C 1
ATOM 1404 O O . LEU A 1 203 ? 17.453 24.078 9.312 1 96.5 203 LEU A O 1
ATOM 1408 N N . GLY A 1 204 ? 15.93 24.422 7.664 1 96.62 204 GLY A N 1
ATOM 1409 C CA . GLY A 1 204 ? 16.703 23.703 6.664 1 96.62 204 GLY A CA 1
ATOM 1410 C C . GLY A 1 204 ? 18.016 24.375 6.316 1 96.62 204 GLY A C 1
ATOM 1411 O O . GLY A 1 204 ? 18.906 23.75 5.738 1 96.62 204 GLY A O 1
ATOM 1412 N N . LEU A 1 205 ? 18.141 25.703 6.605 1 95.25 205 LEU A N 1
ATOM 1413 C CA . LEU A 1 205 ? 19.391 26.422 6.348 1 95.25 205 LEU A CA 1
ATOM 1414 C C . LEU A 1 205 ? 20.562 25.766 7.09 1 95.25 205 LEU A C 1
ATOM 1416 O O . LEU A 1 205 ? 21.703 25.875 6.664 1 95.25 205 LEU A O 1
ATOM 1420 N N . PHE A 1 206 ? 20.25 25.062 8.125 1 94.5 206 PHE A N 1
ATOM 1421 C CA . PHE A 1 206 ? 21.281 24.422 8.93 1 94.5 206 PHE A CA 1
ATOM 1422 C C . PHE A 1 206 ? 21.719 23.109 8.281 1 94.5 206 PHE A C 1
ATOM 1424 O O . PHE A 1 206 ? 22.641 22.453 8.766 1 94.5 206 PHE A O 1
ATOM 1431 N N . ASP A 1 207 ? 21.078 22.703 7.246 1 94.25 207 ASP A N 1
ATOM 1432 C CA . ASP A 1 207 ? 21.391 21.469 6.535 1 94.25 207 ASP A CA 1
ATOM 1433 C C . ASP A 1 207 ? 21.5 21.719 5.031 1 94.25 207 ASP A C 1
ATOM 1435 O O . ASP A 1 207 ? 21.016 20.922 4.23 1 94.25 207 ASP A O 1
ATOM 1439 N N . GLY A 1 208 ? 21.953 22.859 4.727 1 91.75 208 GLY A N 1
ATOM 1440 C CA . GLY A 1 208 ? 22.281 23.172 3.342 1 91.75 208 GLY A CA 1
ATOM 1441 C C . GLY A 1 208 ? 21.062 23.266 2.449 1 91.75 208 GLY A C 1
ATOM 1442 O O . GLY A 1 208 ? 20.172 24.094 2.684 1 91.75 208 GLY A O 1
ATOM 1443 N N . TRP A 1 209 ? 21.031 22.266 1.509 1 91.25 209 TRP A N 1
ATOM 1444 C CA . TRP A 1 209 ? 20 22.328 0.463 1 91.25 209 TRP A CA 1
ATOM 1445 C C . TRP A 1 209 ? 18.641 21.938 1.013 1 91.25 209 TRP A C 1
ATOM 1447 O O . TRP A 1 209 ? 17.625 22.078 0.324 1 91.25 209 TRP A O 1
ATOM 1457 N N . SER A 1 210 ? 18.641 21.562 2.285 1 94.19 210 SER A N 1
ATOM 1458 C CA . SER A 1 210 ? 17.359 21.219 2.908 1 94.19 210 SER A CA 1
ATOM 1459 C C . SER A 1 210 ? 16.438 22.422 2.984 1 94.19 210 SER A C 1
ATOM 1461 O O . SER A 1 210 ? 15.227 22.281 3.088 1 94.19 210 SER A O 1
ATOM 1463 N N . ALA A 1 211 ? 17.016 23.641 2.926 1 95.94 211 ALA A N 1
ATOM 1464 C CA . ALA A 1 211 ? 16.219 24.875 2.959 1 95.94 211 ALA A CA 1
ATOM 1465 C C . ALA A 1 211 ? 15.234 24.922 1.801 1 95.94 211 ALA A C 1
ATOM 1467 O O . ALA A 1 211 ? 14.148 25.484 1.926 1 95.94 211 ALA A O 1
ATOM 1468 N N . LEU A 1 212 ? 15.562 24.25 0.697 1 96.44 212 LEU A N 1
ATOM 1469 C CA . LEU A 1 212 ? 14.695 24.219 -0.472 1 96.44 212 LEU A CA 1
ATOM 1470 C C . LEU A 1 212 ? 13.93 22.906 -0.549 1 96.44 212 LEU A C 1
ATOM 1472 O O . LEU A 1 212 ? 12.773 22.875 -0.965 1 96.44 212 LEU A O 1
ATOM 1476 N N . ARG A 1 213 ? 14.508 21.844 -0.128 1 97.38 213 ARG A N 1
ATOM 1477 C CA . ARG A 1 213 ? 13.922 20.5 -0.229 1 97.38 213 ARG A CA 1
ATOM 1478 C C . ARG A 1 213 ? 12.711 20.359 0.685 1 97.38 213 ARG A C 1
ATOM 1480 O O . ARG A 1 213 ? 11.703 19.766 0.3 1 97.38 213 ARG A O 1
ATOM 1487 N N . LEU A 1 214 ? 12.844 20.922 1.859 1 98.31 214 LEU A N 1
ATOM 1488 C CA . LEU A 1 214 ? 11.805 20.719 2.861 1 98.31 214 LEU A CA 1
ATOM 1489 C C . LEU A 1 214 ? 10.5 21.375 2.428 1 98.31 214 LEU A C 1
ATOM 1491 O O . LEU A 1 214 ? 9.453 20.719 2.375 1 98.31 214 LEU A O 1
ATOM 1495 N N . PRO A 1 215 ? 10.531 22.672 2.037 1 98 215 PRO A N 1
ATOM 1496 C CA . PRO A 1 215 ? 9.273 23.266 1.573 1 98 215 PRO A CA 1
ATOM 1497 C C . PRO A 1 215 ? 8.727 22.594 0.323 1 98 215 PRO A C 1
ATOM 1499 O O . PRO A 1 215 ? 7.508 22.438 0.184 1 98 215 PRO A O 1
ATOM 1502 N N . ALA A 1 216 ? 9.578 22.188 -0.578 1 98.25 216 ALA A N 1
ATOM 1503 C CA . ALA A 1 216 ? 9.133 21.484 -1.781 1 98.25 216 ALA A CA 1
ATOM 1504 C C . ALA A 1 216 ? 8.453 20.172 -1.428 1 98.25 216 ALA A C 1
ATOM 1506 O O . ALA A 1 216 ? 7.414 19.828 -1.998 1 98.25 216 ALA A O 1
ATOM 1507 N N . ALA A 1 217 ? 9.031 19.484 -0.526 1 98.62 217 ALA A N 1
ATOM 1508 C CA . ALA A 1 217 ? 8.484 18.203 -0.106 1 98.62 217 ALA A CA 1
ATOM 1509 C C . ALA A 1 217 ? 7.125 18.375 0.567 1 98.62 217 ALA A C 1
ATOM 1511 O O . ALA A 1 217 ? 6.207 17.578 0.356 1 98.62 217 ALA A O 1
ATOM 1512 N N . VAL A 1 218 ? 6.984 19.406 1.376 1 98.56 218 VAL A N 1
ATOM 1513 C CA . VAL A 1 218 ? 5.707 19.703 2.02 1 98.56 218 VAL A CA 1
ATOM 1514 C C . VAL A 1 218 ? 4.641 19.969 0.959 1 98.56 218 VAL A C 1
ATOM 1516 O O . VAL A 1 218 ? 3.531 19.438 1.035 1 98.56 218 VAL A O 1
ATOM 1519 N N . ALA A 1 219 ? 5 20.75 -0.031 1 98.31 219 ALA A N 1
ATOM 1520 C CA . ALA A 1 219 ? 4.059 21.062 -1.104 1 98.31 219 ALA A CA 1
ATOM 1521 C C . ALA A 1 219 ? 3.631 19.797 -1.846 1 98.31 219 ALA A C 1
ATOM 1523 O O . ALA A 1 219 ? 2.445 19.609 -2.127 1 98.31 219 ALA A O 1
ATOM 1524 N N . LEU A 1 220 ? 4.574 18.938 -2.096 1 98.31 220 LEU A N 1
ATOM 1525 C CA . LEU A 1 220 ? 4.277 17.719 -2.824 1 98.31 220 LEU A CA 1
ATOM 1526 C C . LEU A 1 220 ? 3.436 16.766 -1.974 1 98.31 220 LEU A C 1
ATOM 1528 O O . LEU A 1 220 ? 2.498 16.141 -2.475 1 98.31 220 LEU A O 1
ATOM 1532 N N . GLY A 1 221 ? 3.779 16.641 -0.713 1 98.75 221 GLY A N 1
ATOM 1533 C CA . GLY A 1 221 ? 2.988 15.812 0.19 1 98.75 221 GLY A CA 1
ATOM 1534 C C . GLY A 1 221 ? 1.561 16.312 0.343 1 98.75 221 GLY A C 1
ATOM 1535 O O . GLY A 1 221 ? 0.615 15.523 0.217 1 98.75 221 GLY A O 1
ATOM 1536 N N . VAL A 1 222 ? 1.408 17.594 0.548 1 98.75 222 VAL A N 1
ATOM 1537 C CA . VAL A 1 222 ? 0.087 18.188 0.672 1 98.75 222 VAL A CA 1
ATOM 1538 C C . VAL A 1 222 ? -0.671 18.062 -0.646 1 98.75 222 VAL A C 1
ATOM 1540 O O . VAL A 1 222 ? -1.882 17.828 -0.652 1 98.75 222 VAL A O 1
ATOM 1543 N N . GLY A 1 223 ? 0.024 18.219 -1.725 1 98.5 223 GLY A N 1
ATOM 1544 C CA . GLY A 1 223 ? -0.59 17.984 -3.02 1 98.5 223 GLY A CA 1
ATOM 1545 C C . GLY A 1 223 ? -1.142 16.578 -3.164 1 98.5 223 GLY A C 1
ATOM 1546 O O . GLY A 1 223 ? -2.246 16.391 -3.682 1 98.5 223 GLY A O 1
ATOM 1547 N N . GLY A 1 224 ? -0.356 15.594 -2.736 1 98.62 224 GLY A N 1
ATOM 1548 C CA . GLY A 1 224 ? -0.849 14.219 -2.732 1 98.62 224 GLY A CA 1
ATOM 1549 C C . GLY A 1 224 ? -2.102 14.039 -1.896 1 98.62 224 GLY A C 1
ATOM 1550 O O . GLY A 1 224 ? -3.025 13.328 -2.297 1 98.62 224 GLY A O 1
ATOM 1551 N N . ALA A 1 225 ? -2.111 14.656 -0.759 1 98.81 225 ALA A N 1
ATOM 1552 C CA . ALA A 1 225 ? -3.287 14.602 0.104 1 98.81 225 ALA A CA 1
ATOM 1553 C C . ALA A 1 225 ? -4.5 15.227 -0.58 1 98.81 225 ALA A C 1
ATOM 1555 O O . ALA A 1 225 ? -5.625 14.75 -0.421 1 98.81 225 ALA A O 1
ATOM 1556 N N . ARG A 1 226 ? -4.305 16.266 -1.342 1 98.44 226 ARG A N 1
ATOM 1557 C CA . ARG A 1 226 ? -5.402 16.906 -2.059 1 98.44 226 ARG A CA 1
ATOM 1558 C C . ARG A 1 226 ? -5.969 15.992 -3.135 1 98.44 226 ARG A C 1
ATOM 1560 O O . ARG A 1 226 ? -7.172 15.992 -3.395 1 98.44 226 ARG A O 1
ATOM 1567 N N . LEU A 1 227 ? -5.098 15.25 -3.758 1 98.56 227 LEU A N 1
ATOM 1568 C CA . LEU A 1 227 ? -5.574 14.273 -4.734 1 98.56 227 LEU A CA 1
ATOM 1569 C C . LEU A 1 227 ? -6.449 13.227 -4.062 1 98.56 227 LEU A C 1
ATOM 1571 O O . LEU A 1 227 ? -7.496 12.844 -4.602 1 98.56 227 LEU A O 1
ATOM 1575 N N . LEU A 1 228 ? -6.02 12.773 -2.947 1 98.75 228 LEU A N 1
ATOM 1576 C CA . LEU A 1 228 ? -6.84 11.828 -2.199 1 98.75 228 LEU A CA 1
ATOM 1577 C C . LEU A 1 228 ? -8.172 12.453 -1.803 1 98.75 228 LEU A C 1
ATOM 1579 O O . LEU A 1 228 ? -9.219 11.805 -1.886 1 98.75 228 LEU A O 1
ATOM 1583 N N . LEU A 1 229 ? -8.117 13.68 -1.359 1 98.75 229 LEU A N 1
ATOM 1584 C CA . LEU A 1 229 ? -9.336 14.406 -1.008 1 98.75 229 LEU A CA 1
ATOM 1585 C C . LEU A 1 229 ? -10.32 14.406 -2.172 1 98.75 229 LEU A C 1
ATOM 1587 O O . LEU A 1 229 ? -11.5 14.109 -1.99 1 98.75 229 LEU A O 1
ATOM 1591 N N . SER A 1 230 ? -9.867 14.75 -3.309 1 98.75 230 SER A N 1
ATOM 1592 C CA . SER A 1 230 ? -10.727 14.789 -4.488 1 98.75 230 SER A CA 1
ATOM 1593 C C . SER A 1 230 ? -11.375 13.43 -4.75 1 98.75 230 SER A C 1
ATOM 1595 O O . SER A 1 230 ? -12.57 13.359 -5.055 1 98.75 230 SER A O 1
ATOM 1597 N N . ARG A 1 231 ? -10.578 12.438 -4.586 1 98.5 231 ARG A N 1
ATOM 1598 C CA . ARG A 1 231 ? -11.102 11.094 -4.773 1 98.5 231 ARG A CA 1
ATOM 1599 C C . ARG A 1 231 ? -12.172 10.773 -3.73 1 98.5 231 ARG A C 1
ATOM 1601 O O . ARG A 1 231 ? -13.203 10.188 -4.055 1 98.5 231 ARG A O 1
ATOM 1608 N N . CYS A 1 232 ? -11.914 11.094 -2.521 1 98.69 232 CYS A N 1
ATOM 1609 C CA . CYS A 1 232 ? -12.844 10.812 -1.438 1 98.69 232 CYS A CA 1
ATOM 1610 C C . CYS A 1 232 ? -14.148 11.586 -1.62 1 98.69 232 CYS A C 1
ATOM 1612 O O . CYS A 1 232 ? -15.234 11.039 -1.431 1 98.69 232 CYS A O 1
ATOM 1614 N N . VAL A 1 233 ? -14.023 12.852 -1.982 1 98.62 233 VAL A N 1
ATOM 1615 C CA . VAL A 1 233 ? -15.219 13.672 -2.186 1 98.62 233 VAL A CA 1
ATOM 1616 C C . VAL A 1 233 ? -16.031 13.102 -3.344 1 98.62 233 VAL A C 1
ATOM 1618 O O . VAL A 1 233 ? -17.266 13.023 -3.262 1 98.62 233 VAL A O 1
ATOM 1621 N N . ARG A 1 234 ? -15.453 12.703 -4.379 1 98.19 234 ARG A N 1
ATOM 1622 C CA . ARG A 1 234 ? -16.141 12.133 -5.531 1 98.19 234 ARG A CA 1
ATOM 1623 C C . ARG A 1 234 ? -16.812 10.812 -5.164 1 98.19 234 ARG A C 1
ATOM 1625 O O . ARG A 1 234 ? -17.938 10.547 -5.594 1 98.19 234 ARG A O 1
ATOM 1632 N N . ARG A 1 235 ? -16.172 10.055 -4.355 1 98.19 235 ARG A N 1
ATOM 1633 C CA . ARG A 1 235 ? -16.641 8.695 -4.09 1 98.19 235 ARG A CA 1
ATOM 1634 C C . ARG A 1 235 ? -17.578 8.656 -2.893 1 98.19 235 ARG A C 1
ATOM 1636 O O . ARG A 1 235 ? -18.484 7.82 -2.836 1 98.19 235 ARG A O 1
ATOM 1643 N N . LEU A 1 236 ? -17.359 9.492 -1.975 1 98.31 236 LEU A N 1
ATOM 1644 C CA . LEU A 1 236 ? -18.078 9.406 -0.712 1 98.31 236 LEU A CA 1
ATOM 1645 C C . LEU A 1 236 ? -19.047 10.57 -0.564 1 98.31 236 LEU A C 1
ATOM 1647 O O . LEU A 1 236 ? -19.922 10.555 0.313 1 98.31 236 LEU A O 1
ATOM 1651 N N . GLY A 1 237 ? -18.828 11.617 -1.374 1 98 237 GLY A N 1
ATOM 1652 C CA . GLY A 1 237 ? -19.703 12.781 -1.318 1 98 237 GLY A CA 1
ATOM 1653 C C . GLY A 1 237 ? -19.188 13.859 -0.374 1 98 237 GLY A C 1
ATOM 1654 O O . GLY A 1 237 ? -19.859 14.875 -0.172 1 98 237 GLY A O 1
ATOM 1655 N N . GLY A 1 238 ? -18.094 13.656 0.269 1 98.5 238 GLY A N 1
ATOM 1656 C CA . GLY A 1 238 ? -17.531 14.609 1.206 1 98.5 238 GLY A CA 1
ATOM 1657 C C . GLY A 1 238 ? -16.484 14 2.125 1 98.5 238 GLY A C 1
ATOM 1658 O O . GLY A 1 238 ? -15.914 12.953 1.812 1 98.5 238 GLY A O 1
ATOM 1659 N N . ILE A 1 239 ? -16.312 14.719 3.316 1 98.62 239 ILE A N 1
ATOM 1660 C CA . ILE A 1 239 ? -15.242 14.25 4.191 1 98.62 239 ILE A CA 1
ATOM 1661 C C . ILE A 1 239 ? -15.836 13.742 5.5 1 98.62 239 ILE A C 1
ATOM 1663 O O . ILE A 1 239 ? -16.938 14.148 5.895 1 98.62 239 ILE A O 1
ATOM 1667 N N . THR A 1 240 ? -15.18 12.859 6.141 1 98 240 THR A N 1
ATOM 1668 C CA . THR A 1 240 ? -15.305 12.438 7.531 1 98 240 THR A CA 1
ATOM 1669 C C . THR A 1 240 ? -14 12.664 8.281 1 98 240 THR A C 1
ATOM 1671 O O . THR A 1 240 ? -13.016 13.117 7.703 1 98 240 THR A O 1
ATOM 1674 N N . GLY A 1 241 ? -14.039 12.43 9.562 1 97.69 241 GLY A N 1
ATOM 1675 C CA . GLY A 1 241 ? -12.797 12.469 10.312 1 97.69 241 GLY A CA 1
ATOM 1676 C C . GLY A 1 241 ? -11.742 11.523 9.766 1 97.69 241 GLY A C 1
ATOM 1677 O O . GLY A 1 241 ? -10.555 11.859 9.734 1 97.69 241 GLY A O 1
ATOM 1678 N N . ASP A 1 242 ? -12.195 10.375 9.273 1 98 242 ASP A N 1
ATOM 1679 C CA . ASP A 1 242 ? -11.281 9.375 8.727 1 98 242 ASP A CA 1
ATOM 1680 C C . ASP A 1 242 ? -10.617 9.891 7.445 1 98 242 ASP A C 1
ATOM 1682 O O . ASP A 1 242 ? -9.438 9.617 7.199 1 98 242 ASP A O 1
ATOM 1686 N N . VAL A 1 243 ? -11.328 10.578 6.672 1 98.75 243 VAL A N 1
ATOM 1687 C CA . VAL A 1 243 ? -10.766 11.141 5.449 1 98.75 243 VAL A CA 1
ATOM 1688 C C . VAL A 1 243 ? -9.68 12.148 5.797 1 98.75 243 VAL A C 1
ATOM 1690 O O . VAL A 1 243 ? -8.617 12.164 5.172 1 98.75 243 VAL A O 1
ATOM 1693 N N . LEU A 1 244 ? -9.961 12.922 6.801 1 98.69 244 LEU A N 1
ATOM 1694 C CA . LEU A 1 244 ? -8.961 13.883 7.242 1 98.69 244 LEU A CA 1
ATOM 1695 C C . LEU A 1 244 ? -7.707 13.164 7.746 1 98.69 244 LEU A C 1
ATOM 1697 O O . LEU A 1 244 ? -6.586 13.578 7.441 1 98.69 244 LEU A O 1
ATOM 1701 N N . GLY A 1 245 ? -7.906 12.164 8.516 1 98.5 245 GLY A N 1
ATOM 1702 C CA . GLY A 1 245 ? -6.777 11.352 8.953 1 98.5 245 GLY A CA 1
ATOM 1703 C C . GLY A 1 245 ? -5.992 10.758 7.797 1 98.5 245 GLY A C 1
ATOM 1704 O O . GLY A 1 245 ? -4.758 10.773 7.809 1 98.5 245 GLY A O 1
ATOM 1705 N N . ALA A 1 246 ? -6.676 10.227 6.84 1 98.81 246 ALA A N 1
ATOM 1706 C CA . ALA A 1 246 ? -6.035 9.664 5.656 1 98.81 246 ALA A CA 1
ATOM 1707 C C . ALA A 1 246 ? -5.238 10.727 4.902 1 98.81 246 ALA A C 1
ATOM 1709 O O . ALA A 1 246 ? -4.152 10.453 4.395 1 98.81 246 ALA A O 1
ATOM 1710 N N . MET A 1 247 ? -5.793 11.883 4.801 1 98.81 247 MET A N 1
ATOM 1711 C CA . MET A 1 247 ? -5.078 12.992 4.176 1 98.81 247 MET A CA 1
ATOM 1712 C C . MET A 1 247 ? -3.779 13.289 4.918 1 98.81 247 MET A C 1
ATOM 1714 O O . MET A 1 247 ? -2.738 13.508 4.293 1 98.81 247 MET A O 1
ATOM 1718 N N . ALA A 1 248 ? -3.906 13.305 6.215 1 98.81 248 ALA A N 1
ATOM 1719 C CA . ALA A 1 248 ? -2.721 13.578 7.023 1 98.81 248 ALA A CA 1
ATOM 1720 C C . ALA A 1 248 ? -1.621 12.555 6.754 1 98.81 248 ALA A C 1
ATOM 1722 O O . ALA A 1 248 ? -0.473 12.93 6.492 1 98.81 248 ALA A O 1
ATOM 1723 N N . GLU A 1 249 ? -1.985 11.312 6.789 1 98.88 249 GLU A N 1
ATOM 1724 C CA . GLU A 1 249 ? -0.993 10.266 6.57 1 98.88 249 GLU A CA 1
ATOM 1725 C C . GLU A 1 249 ? -0.466 10.289 5.141 1 98.88 249 GLU A C 1
ATOM 1727 O O . GLU A 1 249 ? 0.708 10 4.898 1 98.88 249 GLU A O 1
ATOM 1732 N N . THR A 1 250 ? -1.292 10.586 4.191 1 98.88 250 THR A N 1
ATOM 1733 C CA . THR A 1 250 ? -0.869 10.703 2.801 1 98.88 250 THR A CA 1
ATOM 1734 C C . THR A 1 250 ? 0.131 11.844 2.635 1 98.88 250 THR A C 1
ATOM 1736 O O . THR A 1 250 ? 1.149 11.688 1.958 1 98.88 250 THR A O 1
ATOM 1739 N N . ALA A 1 251 ? -0.171 12.953 3.225 1 98.88 251 ALA A N 1
ATOM 1740 C CA . ALA A 1 251 ? 0.746 14.086 3.162 1 98.88 251 ALA A CA 1
ATOM 1741 C C . ALA A 1 251 ? 2.082 13.75 3.818 1 98.88 251 ALA A C 1
ATOM 1743 O O . ALA A 1 251 ? 3.145 14.07 3.279 1 98.88 251 ALA A O 1
ATOM 1744 N N . ALA A 1 252 ? 1.985 13.164 5.027 1 98.88 252 ALA A N 1
ATOM 1745 C CA . ALA A 1 252 ? 3.209 12.789 5.734 1 98.88 252 ALA A CA 1
ATOM 1746 C C . ALA A 1 252 ? 4.07 11.859 4.887 1 98.88 252 ALA A C 1
ATOM 1748 O O . ALA A 1 252 ? 5.262 12.109 4.691 1 98.88 252 ALA A O 1
ATOM 1749 N N . THR A 1 253 ? 3.449 10.82 4.363 1 98.81 253 THR A N 1
ATOM 1750 C CA . THR A 1 253 ? 4.16 9.82 3.578 1 98.81 253 THR A CA 1
ATOM 1751 C C . THR A 1 253 ? 4.672 10.422 2.271 1 98.81 253 THR A C 1
ATOM 1753 O O . THR A 1 253 ? 5.809 10.164 1.867 1 98.81 253 THR A O 1
ATOM 1756 N N . GLY A 1 254 ? 3.859 11.195 1.603 1 98.81 254 GLY A N 1
ATOM 1757 C CA . GLY A 1 254 ? 4.285 11.875 0.39 1 98.81 254 GLY A CA 1
ATOM 1758 C C . GLY A 1 254 ? 5.465 12.797 0.609 1 98.81 254 GLY A C 1
ATOM 1759 O O . GLY A 1 254 ? 6.355 12.891 -0.24 1 98.81 254 GLY A O 1
ATOM 1760 N N . THR A 1 255 ? 5.453 13.523 1.687 1 98.81 255 THR A N 1
ATOM 1761 C CA . THR A 1 255 ? 6.555 14.414 2.031 1 98.81 255 THR A CA 1
ATOM 1762 C C . THR A 1 255 ? 7.852 13.625 2.203 1 98.81 255 THR A C 1
ATOM 1764 O O . THR A 1 255 ? 8.891 14 1.655 1 98.81 255 THR A O 1
ATOM 1767 N N . LEU A 1 256 ? 7.77 12.547 2.943 1 98.81 256 LEU A N 1
ATOM 1768 C CA . LEU A 1 256 ? 8.953 11.719 3.166 1 98.81 256 LEU A CA 1
ATOM 1769 C C . LEU A 1 256 ? 9.445 11.117 1.856 1 98.81 256 LEU A C 1
ATOM 1771 O O . LEU A 1 256 ? 10.656 11.062 1.607 1 98.81 256 LEU A O 1
ATOM 1775 N N . PHE A 1 257 ? 8.539 10.641 1.077 1 98.25 257 PHE A N 1
ATOM 1776 C CA . PHE A 1 257 ? 8.898 10.07 -0.218 1 98.25 257 PHE A CA 1
ATOM 1777 C C . PHE A 1 257 ? 9.562 11.117 -1.103 1 98.25 257 PHE A C 1
ATOM 1779 O O . PHE A 1 257 ? 10.578 10.844 -1.746 1 98.25 257 PHE A O 1
ATOM 1786 N N . ALA A 1 258 ? 9.031 12.32 -1.145 1 98.38 258 ALA A N 1
ATOM 1787 C CA . ALA A 1 258 ? 9.609 13.422 -1.919 1 98.38 258 ALA A CA 1
ATOM 1788 C C . ALA A 1 258 ? 11.008 13.766 -1.429 1 98.38 258 ALA A C 1
ATOM 1790 O O . ALA A 1 258 ? 11.922 13.961 -2.232 1 98.38 258 ALA A O 1
ATOM 1791 N N . LEU A 1 259 ? 11.156 13.844 -0.133 1 98.19 259 LEU A N 1
ATOM 1792 C CA . LEU A 1 259 ? 12.477 14.148 0.414 1 98.19 259 LEU A CA 1
ATOM 1793 C C . LEU A 1 259 ? 13.492 13.094 -0 1 98.19 259 LEU A C 1
ATOM 1795 O O . LEU A 1 259 ? 14.648 13.422 -0.298 1 98.19 259 LEU A O 1
ATOM 1799 N N . ALA A 1 260 ? 13.039 11.859 0.046 1 97 260 ALA A N 1
ATOM 1800 C CA . ALA A 1 260 ? 13.93 10.766 -0.343 1 97 260 ALA A CA 1
ATOM 1801 C C . ALA A 1 260 ? 14.344 10.891 -1.806 1 97 260 ALA A C 1
ATOM 1803 O O . ALA A 1 260 ? 15.492 10.625 -2.154 1 97 260 ALA A O 1
ATOM 1804 N N . LEU A 1 261 ? 13.445 11.344 -2.678 1 95.81 261 LEU A N 1
ATOM 1805 C CA . LEU A 1 261 ? 13.727 11.438 -4.105 1 95.81 261 LEU A CA 1
ATOM 1806 C C . LEU A 1 261 ? 14.562 12.68 -4.41 1 95.81 261 LEU A C 1
ATOM 1808 O O . LEU A 1 261 ? 15.344 12.688 -5.363 1 95.81 261 LEU A O 1
ATOM 1812 N N . LEU A 1 262 ? 14.32 13.695 -3.646 1 92.69 262 LEU A N 1
ATOM 1813 C CA . LEU A 1 262 ? 15.039 14.953 -3.838 1 92.69 262 LEU A CA 1
ATOM 1814 C C . LEU A 1 262 ? 16.422 14.891 -3.195 1 92.69 262 LEU A C 1
ATOM 1816 O O . LEU A 1 262 ? 17.234 15.797 -3.391 1 92.69 262 LEU A O 1
ATOM 1820 N N . GLY A 1 263 ? 16.844 13.828 -2.537 1 84.12 263 GLY A N 1
ATOM 1821 C CA . GLY A 1 263 ? 18.172 13.648 -1.953 1 84.12 263 GLY A CA 1
ATOM 1822 C C . GLY A 1 263 ? 18.203 13.898 -0.457 1 84.12 263 GLY A C 1
ATOM 1823 O O . GLY A 1 263 ? 19.25 13.781 0.177 1 84.12 263 GLY A O 1
ATOM 1824 N N . MET B 1 1 ? -14.93 -33.875 -34.625 1 34.75 1 MET B N 1
ATOM 1825 C CA . MET B 1 1 ? -14.07 -32.719 -34.531 1 34.75 1 MET B CA 1
ATOM 1826 C C . MET B 1 1 ? -14.367 -31.922 -33.25 1 34.75 1 MET B C 1
ATOM 1828 O O . MET B 1 1 ? -15.523 -31.609 -32.969 1 34.75 1 MET B O 1
ATOM 1832 N N . PRO B 1 2 ? -13.57 -31.984 -32.25 1 44.78 2 PRO B N 1
ATOM 1833 C CA . PRO B 1 2 ? -14.047 -31.312 -31.047 1 44.78 2 PRO B CA 1
ATOM 1834 C C . PRO B 1 2 ? -14.578 -29.906 -31.328 1 44.78 2 PRO B C 1
ATOM 1836 O O . PRO B 1 2 ? -14.102 -29.219 -32.219 1 44.78 2 PRO B O 1
ATOM 1839 N N . ASP B 1 3 ? -15.781 -29.562 -31.203 1 47.56 3 ASP B N 1
ATOM 1840 C CA . ASP B 1 3 ? -16.531 -28.391 -31.609 1 47.56 3 ASP B CA 1
ATOM 1841 C C . ASP B 1 3 ? -15.734 -27.109 -31.344 1 47.56 3 ASP B C 1
ATOM 1843 O O . ASP B 1 3 ? -15.102 -26.969 -30.297 1 47.56 3 ASP B O 1
ATOM 1847 N N . GLU B 1 4 ? -15.266 -26.453 -32.5 1 47.06 4 GLU B N 1
ATOM 1848 C CA . GLU B 1 4 ? -14.555 -25.188 -32.656 1 47.06 4 GLU B CA 1
ATOM 1849 C C . GLU B 1 4 ? -14.938 -24.203 -31.531 1 47.06 4 GLU B C 1
ATOM 1851 O O . GLU B 1 4 ? -14.148 -23.344 -31.156 1 47.06 4 GLU B O 1
ATOM 1856 N N . ARG B 1 5 ? -16.234 -24.297 -31.281 1 54.06 5 ARG B N 1
ATOM 1857 C CA . ARG B 1 5 ? -16.828 -23.531 -30.188 1 54.06 5 ARG B CA 1
ATOM 1858 C C . ARG B 1 5 ? -16.188 -23.906 -28.859 1 54.06 5 ARG B C 1
ATOM 1860 O O . ARG B 1 5 ? -16.422 -23.234 -27.844 1 54.06 5 ARG B O 1
ATOM 1867 N N . GLU B 1 6 ? -15.438 -25.016 -28.844 1 63.06 6 GLU B N 1
ATOM 1868 C CA . GLU B 1 6 ? -14.977 -25.641 -27.609 1 63.06 6 GLU B CA 1
ATOM 1869 C C . GLU B 1 6 ? -13.562 -25.172 -27.25 1 63.06 6 GLU B C 1
ATOM 1871 O O . GLU B 1 6 ? -13.141 -25.281 -26.094 1 63.06 6 GLU B O 1
ATOM 1876 N N . ARG B 1 7 ? -12.742 -24.609 -28.203 1 78.62 7 ARG B N 1
ATOM 1877 C CA . ARG B 1 7 ? -11.375 -24.156 -27.922 1 78.62 7 ARG B CA 1
ATOM 1878 C C . ARG B 1 7 ? -11.297 -22.625 -27.922 1 78.62 7 ARG B C 1
ATOM 1880 O O . ARG B 1 7 ? -11.742 -21.969 -28.859 1 78.62 7 ARG B O 1
ATOM 1887 N N . ALA B 1 8 ? -10.961 -22.031 -26.812 1 85.56 8 ALA B N 1
ATOM 1888 C CA . ALA B 1 8 ? -10.695 -20.594 -26.734 1 85.56 8 ALA B CA 1
ATOM 1889 C C . ALA B 1 8 ? -9.359 -20.25 -27.391 1 85.56 8 ALA B C 1
ATOM 1891 O O . ALA B 1 8 ? -8.398 -21.016 -27.297 1 85.56 8 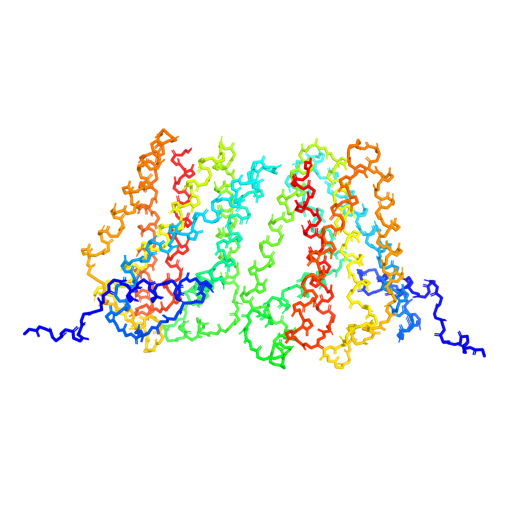ALA B O 1
ATOM 1892 N N . ASP B 1 9 ? -9.359 -19.125 -28.109 1 92.06 9 ASP B N 1
ATOM 1893 C CA . ASP B 1 9 ? -8.078 -18.75 -28.688 1 92.06 9 ASP B CA 1
ATOM 1894 C C . ASP B 1 9 ? -7.238 -17.953 -27.703 1 92.06 9 ASP B C 1
ATOM 1896 O O . ASP B 1 9 ? -7.688 -17.656 -26.578 1 92.06 9 ASP B O 1
ATOM 1900 N N . TRP B 1 10 ? -6.008 -17.672 -28.141 1 93.62 10 TRP B N 1
ATOM 1901 C CA . TRP B 1 10 ? -5.047 -17.078 -27.219 1 93.62 10 TRP B CA 1
ATOM 1902 C C . TRP B 1 10 ? -5.41 -15.625 -26.922 1 93.62 10 TRP B C 1
ATOM 1904 O O . TRP B 1 10 ? -5.152 -15.133 -25.828 1 93.62 10 TRP B O 1
ATOM 1914 N N . ALA B 1 11 ? -5.957 -14.898 -27.828 1 94.5 11 ALA B N 1
ATOM 1915 C CA . ALA B 1 11 ? -6.387 -13.523 -27.578 1 94.5 11 ALA B CA 1
ATOM 1916 C C . ALA B 1 11 ? -7.461 -13.461 -26.5 1 94.5 11 ALA B C 1
ATOM 1918 O O . ALA B 1 11 ? -7.434 -12.586 -25.641 1 94.5 11 ALA B O 1
ATOM 1919 N N . GLU B 1 12 ? -8.352 -14.383 -26.578 1 94.38 12 GLU B N 1
ATOM 1920 C CA . GLU B 1 12 ? -9.391 -14.492 -25.547 1 94.38 12 GLU B CA 1
ATOM 1921 C C . GLU B 1 12 ? -8.797 -14.836 -24.188 1 94.38 12 GLU B C 1
ATOM 1923 O O . GLU B 1 12 ? -9.188 -14.273 -23.172 1 94.38 12 GLU B O 1
ATOM 1928 N N . GLY B 1 13 ? -7.875 -15.773 -24.188 1 95.25 13 GLY B N 1
ATOM 1929 C CA . GLY B 1 13 ? -7.188 -16.125 -22.969 1 95.25 13 GLY B CA 1
ATOM 1930 C C . GLY B 1 13 ? -6.445 -14.961 -22.328 1 95.25 13 GLY B C 1
ATOM 1931 O O . GLY B 1 13 ? -6.496 -14.766 -21.125 1 95.25 13 GLY B O 1
ATOM 1932 N N . LEU B 1 14 ? -5.82 -14.188 -23.188 1 96.06 14 LEU B N 1
ATOM 1933 C CA . LEU B 1 14 ? -5.051 -13.039 -22.703 1 96.06 14 LEU B CA 1
ATOM 1934 C C . LEU B 1 14 ? -5.973 -11.969 -22.141 1 96.06 14 LEU B C 1
ATOM 1936 O O . LEU B 1 14 ? -5.66 -11.359 -21.109 1 96.06 14 LEU B O 1
ATOM 1940 N N . ARG B 1 15 ? -7.039 -11.711 -22.766 1 95.56 15 ARG B N 1
ATOM 1941 C CA . ARG B 1 15 ? -8.016 -10.758 -22.25 1 95.56 15 ARG B CA 1
ATOM 1942 C C . ARG B 1 15 ? -8.555 -11.203 -20.906 1 95.56 15 ARG B C 1
ATOM 1944 O O . ARG B 1 15 ? -8.688 -10.398 -19.984 1 95.56 15 ARG B O 1
ATOM 1951 N N . PHE B 1 16 ? -8.844 -12.492 -20.828 1 95.12 16 PHE B N 1
ATOM 1952 C CA . PHE B 1 16 ? -9.289 -13.078 -19.578 1 95.12 16 PHE B CA 1
ATOM 1953 C C . PHE B 1 16 ? -8.219 -12.914 -18.5 1 95.12 16 PHE B C 1
ATOM 1955 O O . PHE B 1 16 ? -8.523 -12.508 -17.375 1 95.12 16 PHE B O 1
ATOM 1962 N N . ALA B 1 17 ? -6.996 -13.148 -18.844 1 96.12 17 ALA B N 1
ATOM 1963 C CA . ALA B 1 17 ? -5.887 -13.086 -17.891 1 96.12 17 ALA B CA 1
ATOM 1964 C C . ALA B 1 17 ? -5.68 -11.664 -17.391 1 96.12 17 ALA B C 1
ATOM 1966 O O . ALA B 1 17 ? -5.664 -11.422 -16.172 1 96.12 17 ALA B O 1
ATOM 1967 N N . PHE B 1 18 ? -5.531 -10.688 -18.234 1 96.25 18 PHE B N 1
ATOM 1968 C CA . PHE B 1 18 ? -5.32 -9.297 -17.828 1 96.25 18 PHE B CA 1
ATOM 1969 C C . PHE B 1 18 ? -6.527 -8.766 -17.078 1 96.25 18 PHE B C 1
ATOM 1971 O O . PHE B 1 18 ? -6.379 -8.008 -16.109 1 96.25 18 PHE B O 1
ATOM 1978 N N . GLY B 1 19 ? -7.727 -9.18 -17.469 1 94.5 19 GLY B N 1
ATOM 1979 C CA . GLY B 1 19 ? -8.945 -8.727 -16.828 1 94.5 19 GLY B CA 1
ATOM 1980 C C . GLY B 1 19 ? -9.102 -9.266 -15.414 1 94.5 19 GLY B C 1
ATOM 1981 O O . GLY B 1 19 ? -9.711 -8.617 -14.555 1 94.5 19 GLY B O 1
ATOM 1982 N N . THR B 1 20 ? -8.531 -10.359 -15.141 1 93.56 20 THR B N 1
ATOM 1983 C CA . THR B 1 20 ? -8.711 -11.023 -13.859 1 93.56 20 THR B CA 1
ATOM 1984 C C . THR B 1 20 ? -7.504 -10.797 -12.953 1 93.56 20 THR B C 1
ATOM 1986 O O . THR B 1 20 ? -7.641 -10.711 -11.734 1 93.56 20 THR B O 1
ATOM 1989 N N . LEU B 1 21 ? -6.332 -10.641 -13.57 1 95 21 LEU B N 1
ATOM 1990 C CA . LEU B 1 21 ? -5.105 -10.672 -12.773 1 95 21 LEU B CA 1
ATOM 1991 C C . LEU B 1 21 ? -4.504 -9.281 -12.648 1 95 21 LEU B C 1
ATOM 1993 O O . LEU B 1 21 ? -3.385 -9.125 -12.156 1 95 21 LEU B O 1
ATOM 1997 N N . SER B 1 22 ? -5.234 -8.25 -13.102 1 94.5 22 SER B N 1
ATOM 1998 C CA . SER B 1 22 ? -4.766 -6.871 -12.992 1 94.5 22 SER B CA 1
ATOM 1999 C C . SER B 1 22 ? -5.93 -5.898 -12.844 1 94.5 22 SER B C 1
ATOM 2001 O O . SER B 1 22 ? -7.094 -6.305 -12.883 1 94.5 22 SER B O 1
ATOM 2003 N N . VAL B 1 23 ? -5.527 -4.645 -12.617 1 92.56 23 VAL B N 1
ATOM 2004 C CA . VAL B 1 23 ? -6.531 -3.598 -12.469 1 92.56 23 VAL B CA 1
ATOM 2005 C C . VAL B 1 23 ? -6.922 -3.061 -13.844 1 92.56 23 VAL B C 1
ATOM 2007 O O . VAL B 1 23 ? -7.879 -2.295 -13.969 1 92.56 23 VAL B O 1
ATOM 2010 N N . LEU B 1 24 ? -6.254 -3.492 -14.859 1 90.88 24 LEU B N 1
ATOM 2011 C CA . LEU B 1 24 ? -6.527 -2.979 -16.203 1 90.88 24 LEU B CA 1
ATOM 2012 C C . LEU B 1 24 ? -7.934 -3.359 -16.656 1 90.88 24 LEU B C 1
ATOM 2014 O O . LEU B 1 24 ? -8.359 -4.504 -16.484 1 90.88 24 LEU B O 1
ATOM 2018 N N . ARG B 1 25 ? -8.656 -2.383 -17.109 1 87.88 25 ARG B N 1
ATOM 2019 C CA . ARG B 1 25 ? -10.008 -2.631 -17.625 1 87.88 25 ARG B CA 1
ATOM 2020 C C . ARG B 1 25 ? -9.961 -3.279 -19 1 87.88 25 ARG B C 1
ATOM 2022 O O . ARG B 1 25 ? -9.695 -2.607 -20 1 87.88 25 ARG B O 1
ATOM 2029 N N . VAL B 1 26 ? -10.117 -4.5 -19.062 1 90.94 26 VAL B N 1
ATOM 2030 C CA . VAL B 1 26 ? -10.117 -5.273 -20.297 1 90.94 26 VAL B CA 1
ATOM 2031 C C . VAL B 1 26 ? -11.492 -5.895 -20.531 1 90.94 26 VAL B C 1
ATOM 2033 O O . VAL B 1 26 ? 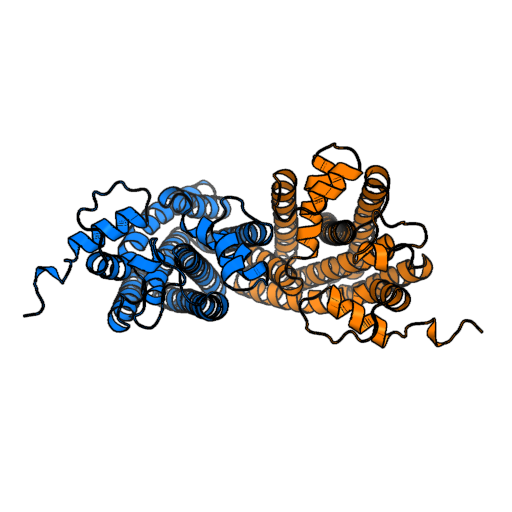-12.086 -6.453 -19.594 1 90.94 26 VAL B O 1
ATOM 2036 N N . ARG B 1 27 ? -12.047 -5.73 -21.734 1 89.44 27 ARG B N 1
ATOM 2037 C CA . ARG B 1 27 ? -13.312 -6.379 -22.062 1 89.44 27 ARG B CA 1
ATOM 2038 C C . ARG B 1 27 ? -13.125 -7.883 -22.25 1 89.44 27 ARG B C 1
ATOM 2040 O O . ARG B 1 27 ? -12.438 -8.32 -23.172 1 89.44 27 ARG B O 1
ATOM 2047 N N . VAL B 1 28 ? -13.625 -8.57 -21.391 1 90.5 28 VAL B N 1
ATOM 2048 C CA . VAL B 1 28 ? -13.57 -10.031 -21.453 1 90.5 28 VAL B CA 1
ATOM 2049 C C . VAL B 1 28 ? -14.828 -10.562 -22.141 1 90.5 28 VAL B C 1
ATOM 2051 O O . VAL B 1 28 ? -15.898 -10.625 -21.516 1 90.5 28 VAL B O 1
ATOM 2054 N N . ASP B 1 29 ? -14.695 -10.945 -23.297 1 89.5 29 ASP B N 1
ATOM 2055 C CA . ASP B 1 29 ? -15.836 -11.344 -24.109 1 89.5 29 ASP B CA 1
ATOM 2056 C C . ASP B 1 29 ? -16.234 -12.789 -23.828 1 89.5 29 ASP B C 1
ATOM 2058 O O . ASP B 1 29 ? -17.406 -13.164 -23.969 1 89.5 29 ASP B O 1
ATOM 2062 N N . ARG B 1 30 ? -15.25 -13.562 -23.484 1 89.38 30 ARG B N 1
ATOM 2063 C CA . ARG B 1 30 ? -15.508 -14.969 -23.219 1 89.38 30 ARG B CA 1
ATOM 2064 C C . ARG B 1 30 ? -15.086 -15.344 -21.797 1 89.38 30 ARG B C 1
ATOM 2066 O O . ARG B 1 30 ? -13.898 -15.289 -21.469 1 89.38 30 ARG B O 1
ATOM 2073 N N . TRP B 1 31 ? -16.125 -15.695 -21.047 1 90.94 31 TRP B N 1
ATOM 2074 C CA . TRP B 1 31 ? -15.922 -16.094 -19.672 1 90.94 31 TRP B CA 1
ATOM 2075 C C . TRP B 1 31 ? -16.375 -17.531 -19.438 1 90.94 31 TRP B C 1
ATOM 2077 O O . TRP B 1 31 ? -17.484 -17.766 -18.969 1 90.94 31 TRP B O 1
ATOM 2087 N N . ASP B 1 32 ? -15.516 -18.453 -19.844 1 93.69 32 ASP B N 1
ATOM 2088 C CA . ASP B 1 32 ? -15.789 -19.859 -19.625 1 93.69 32 ASP B CA 1
ATOM 2089 C C . ASP B 1 32 ? -14.508 -20.641 -19.312 1 93.69 32 ASP B C 1
ATOM 2091 O O . ASP B 1 32 ? -13.43 -20.047 -19.234 1 93.69 32 ASP B O 1
ATOM 2095 N N . ARG B 1 33 ? -14.625 -21.906 -19.156 1 95.06 33 ARG B N 1
ATOM 2096 C CA . ARG B 1 33 ? -13.523 -22.734 -18.688 1 95.06 33 ARG B CA 1
ATOM 2097 C C . ARG B 1 33 ? -12.414 -22.812 -19.719 1 95.06 33 ARG B C 1
ATOM 2099 O O . ARG B 1 33 ? -11.227 -22.844 -19.375 1 95.06 33 ARG B O 1
ATOM 2106 N N . ALA B 1 34 ? -12.773 -22.859 -20.938 1 94.94 34 ALA B N 1
ATOM 2107 C CA . ALA B 1 34 ? -11.766 -22.906 -22 1 94.94 34 ALA B CA 1
ATOM 2108 C C . ALA B 1 34 ? -10.914 -21.656 -22.016 1 94.94 34 ALA B C 1
ATOM 2110 O O . ALA B 1 34 ? -9.688 -21.719 -22.109 1 94.94 34 ALA B O 1
ATOM 2111 N N . ALA B 1 35 ? -11.531 -20.516 -21.922 1 95.5 35 ALA B N 1
ATOM 2112 C CA . ALA B 1 35 ? -10.805 -19.25 -21.859 1 95.5 35 ALA B CA 1
ATOM 2113 C C . ALA B 1 35 ? -9.984 -19.156 -20.562 1 95.5 35 ALA B C 1
ATOM 2115 O O . ALA B 1 35 ? -8.883 -18.609 -20.562 1 95.5 35 ALA B O 1
ATOM 2116 N N . GLY B 1 36 ? -10.555 -19.719 -19.531 1 96.44 36 GLY B N 1
ATOM 2117 C CA . GLY B 1 36 ? -9.836 -19.766 -18.266 1 96.44 36 GLY B CA 1
ATOM 2118 C C . GLY B 1 36 ? -8.555 -20.562 -18.328 1 96.44 36 GLY B C 1
ATOM 2119 O O . GLY B 1 36 ? -7.527 -20.156 -17.781 1 96.44 36 GLY B O 1
ATOM 2120 N N . ALA B 1 37 ? -8.625 -21.656 -18.984 1 96.38 37 ALA B N 1
ATOM 2121 C CA . ALA B 1 37 ? -7.441 -22.5 -19.141 1 96.38 37 ALA B CA 1
ATOM 2122 C C . ALA B 1 37 ? -6.328 -21.734 -19.859 1 96.38 37 ALA B C 1
ATOM 2124 O O . ALA B 1 37 ? -5.172 -21.766 -19.422 1 96.38 37 ALA B O 1
ATOM 2125 N N . ARG B 1 38 ? -6.691 -21.078 -20.906 1 96.19 38 ARG B N 1
ATOM 2126 C CA . ARG B 1 38 ? -5.715 -20.312 -21.672 1 96.19 38 ARG B CA 1
ATOM 2127 C C . ARG B 1 38 ? -5.191 -19.141 -20.859 1 96.19 38 ARG B C 1
ATOM 2129 O O . ARG B 1 38 ? -4.012 -18.797 -20.953 1 96.19 38 ARG B O 1
ATOM 2136 N N . ALA B 1 39 ? -6.078 -18.547 -20.125 1 97.19 39 ALA B N 1
ATOM 2137 C CA . ALA B 1 39 ? -5.684 -17.422 -19.281 1 97.19 39 ALA B CA 1
ATOM 2138 C C . ALA B 1 39 ? -4.621 -17.844 -18.266 1 97.19 39 ALA B C 1
ATOM 2140 O O . ALA B 1 39 ? -3.607 -17.156 -18.109 1 97.19 39 ALA B O 1
ATOM 2141 N N . MET B 1 40 ? -4.832 -18.953 -17.641 1 97.31 40 MET B N 1
ATOM 2142 C CA . MET B 1 40 ? -3.898 -19.438 -16.625 1 97.31 40 MET B CA 1
ATOM 2143 C C . MET B 1 40 ? -2.574 -19.844 -17.25 1 97.31 40 MET B C 1
ATOM 2145 O O . MET B 1 40 ? -1.509 -19.625 -16.672 1 97.31 40 MET B O 1
ATOM 2149 N N . ALA B 1 41 ? -2.658 -20.359 -18.406 1 96.38 41 ALA B N 1
ATOM 2150 C CA . ALA B 1 41 ? -1.438 -20.734 -19.109 1 96.38 41 ALA B CA 1
ATOM 2151 C C . ALA B 1 41 ? -0.676 -19.5 -19.594 1 96.38 41 ALA B C 1
ATOM 2153 O O . ALA B 1 41 ? 0.556 -19.516 -19.656 1 96.38 41 ALA B O 1
ATOM 2154 N N . ALA B 1 42 ? -1.368 -18.422 -19.875 1 96.88 42 ALA B N 1
ATOM 2155 C CA . ALA B 1 42 ? -0.754 -17.203 -20.406 1 96.88 42 ALA B CA 1
ATOM 2156 C C . ALA B 1 42 ? -0.473 -16.203 -19.297 1 96.88 42 ALA B C 1
ATOM 2158 O O . ALA B 1 42 ? 0.075 -15.125 -19.531 1 96.88 42 ALA B O 1
ATOM 2159 N N . ALA B 1 43 ? -0.769 -16.578 -18.109 1 97.94 43 ALA B N 1
ATOM 2160 C CA . ALA B 1 43 ? -0.691 -15.68 -16.953 1 97.94 43 ALA B CA 1
ATOM 2161 C C . ALA B 1 43 ? 0.711 -15.094 -16.812 1 97.94 43 ALA B C 1
ATOM 2163 O O . ALA B 1 43 ? 0.868 -13.93 -16.422 1 97.94 43 ALA B O 1
ATOM 2164 N N . PRO B 1 44 ? 1.823 -15.82 -17.125 1 98 44 PRO B N 1
ATOM 2165 C CA . PRO B 1 44 ? 3.166 -15.25 -16.969 1 98 44 PRO B CA 1
ATOM 2166 C C . PRO B 1 44 ? 3.369 -13.984 -17.797 1 98 44 PRO B C 1
ATOM 2168 O O . PRO B 1 44 ? 4.16 -13.117 -17.422 1 98 44 PRO B O 1
ATOM 2171 N N . LEU B 1 45 ? 2.621 -13.797 -18.875 1 97.31 45 LEU B N 1
ATOM 2172 C CA . LEU B 1 45 ? 2.719 -12.578 -19.656 1 97.31 45 LEU B CA 1
ATOM 2173 C C . LEU B 1 45 ? 2.186 -11.383 -18.875 1 97.31 45 LEU B C 1
ATOM 2175 O O . LEU B 1 45 ? 2.719 -10.273 -18.984 1 97.31 45 LEU B O 1
ATOM 2179 N N . VAL B 1 46 ? 1.146 -11.641 -18.141 1 97.81 46 VAL B N 1
ATOM 2180 C CA . VAL B 1 46 ? 0.634 -10.602 -17.25 1 97.81 46 VAL B CA 1
ATOM 2181 C C . VAL B 1 46 ? 1.681 -10.266 -16.188 1 97.81 46 VAL B C 1
ATOM 2183 O O . VAL B 1 46 ? 1.925 -9.094 -15.906 1 97.81 46 VAL B O 1
ATOM 2186 N N . GLY B 1 47 ? 2.297 -11.305 -15.672 1 98.12 47 GLY B N 1
ATOM 2187 C CA . GLY B 1 47 ? 3.355 -11.102 -14.695 1 98.12 47 GLY B CA 1
ATOM 2188 C C . GLY B 1 47 ? 4.52 -10.289 -15.234 1 98.12 47 GLY B C 1
ATOM 2189 O O . GLY B 1 47 ? 5.035 -9.398 -14.555 1 98.12 47 GLY B O 1
ATOM 2190 N N . LEU B 1 48 ? 4.91 -10.57 -16.391 1 97.75 48 LEU B N 1
ATOM 2191 C CA . LEU B 1 48 ? 6.016 -9.844 -17.016 1 97.75 48 LEU B CA 1
ATOM 2192 C C . LEU B 1 48 ? 5.633 -8.391 -17.266 1 97.75 48 LEU B C 1
ATOM 2194 O O . LEU B 1 48 ? 6.441 -7.48 -17.047 1 97.75 48 LEU B O 1
ATOM 2198 N N . ALA B 1 49 ? 4.422 -8.164 -17.688 1 97.88 49 ALA B N 1
ATOM 2199 C CA . ALA B 1 49 ? 3.971 -6.801 -17.969 1 97.88 49 ALA B CA 1
ATOM 2200 C C . ALA B 1 49 ? 3.895 -5.973 -16.688 1 97.88 49 ALA B C 1
ATOM 2202 O O . ALA B 1 49 ? 4.461 -4.879 -16.625 1 97.88 49 ALA B O 1
ATOM 2203 N N . LEU B 1 50 ? 3.219 -6.539 -15.727 1 98.38 50 LEU B N 1
ATOM 2204 C CA . LEU B 1 50 ? 3.084 -5.824 -14.461 1 98.38 50 LEU B CA 1
ATOM 2205 C C . LEU B 1 50 ? 4.43 -5.715 -13.75 1 98.38 50 LEU B C 1
ATOM 2207 O O . LEU B 1 50 ? 4.738 -4.684 -13.156 1 98.38 50 LEU B O 1
ATOM 2211 N N . GLY B 1 51 ? 5.199 -6.773 -13.836 1 98.62 51 GLY B N 1
ATOM 2212 C CA . GLY B 1 51 ? 6.531 -6.766 -13.258 1 98.62 51 GLY B CA 1
ATOM 2213 C C . GLY B 1 51 ? 7.441 -5.715 -13.875 1 98.62 51 GLY B C 1
ATOM 2214 O O . GLY B 1 51 ? 8.25 -5.102 -13.172 1 98.62 51 GLY B O 1
ATOM 2215 N N . ALA B 1 52 ? 7.309 -5.496 -15.117 1 98.5 52 ALA B N 1
ATOM 2216 C CA . ALA B 1 52 ? 8.125 -4.488 -15.789 1 98.5 52 ALA B CA 1
ATOM 2217 C C . ALA B 1 52 ? 7.801 -3.088 -15.281 1 98.5 52 ALA B C 1
ATOM 2219 O O . ALA B 1 52 ? 8.703 -2.273 -15.055 1 98.5 52 ALA B O 1
ATOM 2220 N N . ILE B 1 53 ? 6.562 -2.83 -15.102 1 98.62 53 ILE B N 1
ATOM 2221 C CA . ILE B 1 53 ? 6.145 -1.534 -14.578 1 98.62 53 ILE B CA 1
ATOM 2222 C C . ILE B 1 53 ? 6.672 -1.356 -13.156 1 98.62 53 ILE B C 1
ATOM 2224 O O . ILE B 1 53 ? 7.25 -0.319 -12.828 1 98.62 53 ILE B O 1
ATOM 2228 N N . ALA B 1 54 ? 6.512 -2.355 -12.383 1 98.81 54 ALA B N 1
ATOM 2229 C CA . ALA B 1 54 ? 6.973 -2.303 -11 1 98.81 54 ALA B CA 1
ATOM 2230 C C . ALA B 1 54 ? 8.492 -2.221 -10.93 1 98.81 54 ALA B C 1
ATOM 2232 O O . ALA B 1 54 ? 9.047 -1.515 -10.078 1 98.81 54 ALA B O 1
ATOM 2233 N N . ALA B 1 55 ? 9.156 -2.984 -11.773 1 98.81 55 ALA B N 1
ATOM 2234 C CA . ALA B 1 55 ? 10.609 -2.941 -11.844 1 98.81 55 ALA B CA 1
ATOM 2235 C C . ALA B 1 55 ? 11.102 -1.541 -12.195 1 98.81 55 ALA B C 1
ATOM 2237 O O . ALA B 1 55 ? 12.078 -1.054 -11.609 1 98.81 55 ALA B O 1
ATOM 2238 N N . GLY B 1 56 ? 10.453 -0.937 -13.156 1 98.62 56 GLY B N 1
ATOM 2239 C CA . GLY B 1 56 ? 10.812 0.425 -13.523 1 98.62 56 GLY B CA 1
ATOM 2240 C C . GLY B 1 56 ? 10.641 1.412 -12.383 1 98.62 56 GLY B C 1
ATOM 2241 O O . GLY B 1 56 ? 11.531 2.223 -12.117 1 98.62 56 GLY B O 1
ATOM 2242 N N . ALA B 1 57 ? 9.531 1.33 -11.703 1 98.56 57 ALA B N 1
ATOM 2243 C CA . ALA B 1 57 ? 9.266 2.215 -10.578 1 98.56 57 ALA B CA 1
ATOM 2244 C C . ALA B 1 57 ? 10.281 1.987 -9.453 1 98.56 57 ALA B C 1
ATOM 2246 O O . ALA B 1 57 ? 10.805 2.945 -8.875 1 98.56 57 ALA B O 1
ATOM 2247 N N . GLY B 1 58 ? 10.5 0.756 -9.141 1 98.62 58 GLY B N 1
ATOM 2248 C CA . GLY B 1 58 ? 11.477 0.426 -8.117 1 98.62 58 GLY B CA 1
ATOM 2249 C C . GLY B 1 58 ? 12.883 0.877 -8.477 1 98.62 58 GLY B C 1
ATOM 2250 O O . GLY B 1 58 ? 13.594 1.435 -7.633 1 98.62 58 GLY B O 1
ATOM 2251 N N . ALA B 1 59 ? 13.25 0.623 -9.711 1 98.38 59 ALA B N 1
ATOM 2252 C CA . ALA B 1 59 ? 14.594 1 -10.164 1 98.38 59 ALA B CA 1
ATOM 2253 C C . ALA B 1 59 ? 14.781 2.512 -10.102 1 98.38 59 ALA B C 1
ATOM 2255 O O . ALA B 1 59 ? 15.82 2.994 -9.641 1 98.38 59 ALA B O 1
ATOM 2256 N N . PHE B 1 60 ? 13.836 3.203 -10.586 1 98.38 60 PHE B N 1
ATOM 2257 C CA . PHE B 1 60 ? 13.906 4.66 -10.531 1 98.38 60 PHE B CA 1
ATOM 2258 C C . PHE B 1 60 ? 14.031 5.148 -9.094 1 98.38 60 PHE B C 1
ATOM 2260 O O . PHE B 1 60 ? 14.875 5.984 -8.789 1 98.38 60 PHE B O 1
ATOM 2267 N N . THR B 1 61 ? 13.211 4.672 -8.219 1 98 61 THR B N 1
ATOM 2268 C CA . THR B 1 61 ? 13.219 5.082 -6.82 1 98 61 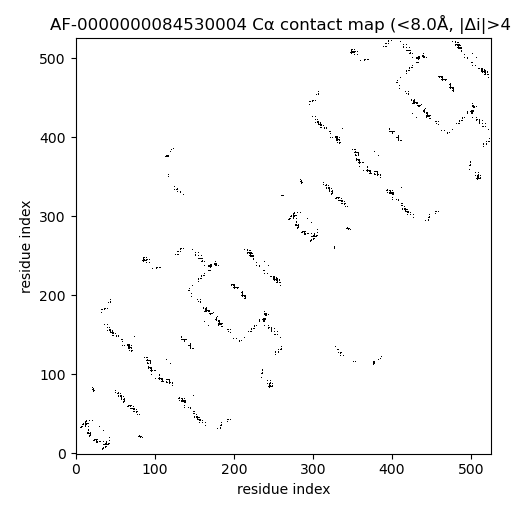THR B CA 1
ATOM 2269 C C . THR B 1 61 ? 14.531 4.684 -6.145 1 98 61 THR B C 1
ATOM 2271 O O . THR B 1 61 ? 15.094 5.461 -5.371 1 98 61 THR B O 1
ATOM 2274 N N . ALA B 1 62 ? 14.953 3.488 -6.434 1 97.25 62 ALA B N 1
ATOM 2275 C CA . ALA B 1 62 ? 16.203 3.027 -5.848 1 97.25 62 ALA B CA 1
ATOM 2276 C C . ALA B 1 62 ? 17.375 3.9 -6.297 1 97.25 62 ALA B C 1
ATOM 2278 O O . ALA B 1 62 ? 18.297 4.172 -5.52 1 97.25 62 ALA B O 1
ATOM 2279 N N . TRP B 1 63 ? 17.328 4.258 -7.566 1 96.06 63 TRP B N 1
ATOM 2280 C CA . TRP B 1 63 ? 18.375 5.113 -8.117 1 96.06 63 TRP B CA 1
ATOM 2281 C C . TRP B 1 63 ? 18.438 6.449 -7.379 1 96.06 63 TRP B C 1
ATOM 2283 O O . TRP B 1 63 ? 19.516 6.961 -7.09 1 96.06 63 TRP B O 1
ATOM 2293 N N . ARG B 1 64 ? 17.312 6.969 -7 1 94 64 ARG B N 1
ATOM 2294 C CA . ARG B 1 64 ? 17.234 8.312 -6.434 1 94 64 ARG B CA 1
ATOM 2295 C C . ARG B 1 64 ? 17.297 8.266 -4.91 1 94 64 ARG B C 1
ATOM 2297 O O . ARG B 1 64 ? 17.781 9.203 -4.277 1 94 64 ARG B O 1
ATOM 2304 N N . ALA B 1 65 ? 16.797 7.176 -4.355 1 95.12 65 ALA B N 1
ATOM 2305 C CA . ALA B 1 65 ? 16.516 7.238 -2.924 1 95.12 65 ALA B CA 1
ATOM 2306 C C . ALA B 1 65 ? 17.031 5.996 -2.207 1 95.12 65 ALA B C 1
ATOM 2308 O O . ALA B 1 65 ? 16.859 5.852 -0.995 1 95.12 65 ALA B O 1
ATOM 2309 N N . GLY B 1 66 ? 17.594 5.031 -2.916 1 94.62 66 GLY B N 1
ATOM 2310 C CA . GLY B 1 66 ? 18.203 3.873 -2.285 1 94.62 66 GLY B CA 1
ATOM 2311 C C . GLY B 1 66 ? 17.344 2.621 -2.387 1 94.62 66 GLY B C 1
ATOM 2312 O O . GLY B 1 66 ? 16.188 2.688 -2.771 1 94.62 66 GLY B O 1
ATOM 2313 N N . GLY B 1 67 ? 17.906 1.519 -2.037 1 96.12 67 GLY B N 1
ATOM 2314 C CA . GLY B 1 67 ? 17.359 0.187 -2.225 1 96.12 67 GLY B CA 1
ATOM 2315 C C . GLY B 1 67 ? 16.078 -0.051 -1.425 1 96.12 67 GLY B C 1
ATOM 2316 O O . GLY B 1 67 ? 15.102 -0.567 -1.954 1 96.12 67 GLY B O 1
ATOM 2317 N N . PRO B 1 68 ? 16.141 0.302 -0.125 1 96.25 68 PRO B N 1
ATOM 2318 C CA . PRO B 1 68 ? 14.977 -0.005 0.702 1 96.25 68 PRO B CA 1
ATOM 2319 C C . PRO B 1 68 ? 13.703 0.672 0.198 1 96.25 68 PRO B C 1
ATOM 2321 O O . PRO B 1 68 ? 12.656 0.025 0.087 1 96.25 68 PRO B O 1
ATOM 2324 N N . LEU B 1 69 ? 13.766 1.926 -0.185 1 97.5 69 LEU B N 1
ATOM 2325 C CA . LEU B 1 69 ? 12.57 2.604 -0.679 1 97.5 69 LEU B CA 1
ATOM 2326 C C . LEU B 1 69 ? 12.203 2.107 -2.072 1 97.5 69 LEU B C 1
ATOM 2328 O O . LEU B 1 69 ? 11.016 2.033 -2.418 1 97.5 69 LEU B O 1
ATOM 2332 N N . GLY B 1 70 ? 13.227 1.829 -2.875 1 98.69 70 GLY B N 1
ATOM 2333 C CA . GLY B 1 70 ? 12.961 1.197 -4.156 1 98.69 70 GLY B CA 1
ATOM 2334 C C . GLY B 1 70 ? 12.195 -0.107 -4.031 1 98.69 70 GLY B C 1
ATOM 2335 O O . GLY B 1 70 ? 11.289 -0.38 -4.82 1 98.69 70 GLY B O 1
ATOM 2336 N N . ALA B 1 71 ? 12.578 -0.889 -3.033 1 98.69 71 ALA B N 1
ATOM 2337 C CA . ALA B 1 71 ? 11.906 -2.156 -2.764 1 98.69 71 ALA B CA 1
ATOM 2338 C C . ALA B 1 71 ? 10.445 -1.929 -2.385 1 98.69 71 ALA B C 1
ATOM 2340 O O . ALA B 1 71 ? 9.547 -2.594 -2.912 1 98.69 71 ALA B O 1
ATOM 2341 N N . VAL B 1 72 ? 10.203 -0.988 -1.55 1 98.5 72 VAL B N 1
ATOM 2342 C CA . VAL B 1 72 ? 8.844 -0.689 -1.131 1 98.5 72 VAL B CA 1
ATOM 2343 C C . VAL B 1 72 ? 8.031 -0.194 -2.326 1 98.5 72 VAL B C 1
ATOM 2345 O O . VAL B 1 72 ? 6.871 -0.577 -2.498 1 98.5 72 VAL B O 1
ATOM 2348 N N . ALA B 1 73 ? 8.602 0.648 -3.109 1 98.62 73 ALA B N 1
ATOM 2349 C CA . ALA B 1 73 ? 7.922 1.159 -4.297 1 98.62 73 ALA B CA 1
ATOM 2350 C C . ALA B 1 73 ? 7.523 0.023 -5.234 1 98.62 73 ALA B C 1
ATOM 2352 O O . ALA B 1 73 ? 6.395 -0.019 -5.727 1 98.62 73 ALA B O 1
ATOM 2353 N N . ALA B 1 74 ? 8.43 -0.881 -5.469 1 98.81 74 ALA B N 1
ATOM 2354 C CA . ALA B 1 74 ? 8.164 -2.002 -6.363 1 98.81 74 ALA B CA 1
ATOM 2355 C C . ALA B 1 74 ? 7.027 -2.871 -5.832 1 98.81 74 ALA B C 1
ATOM 2357 O O . ALA B 1 74 ? 6.082 -3.188 -6.559 1 98.81 74 ALA B O 1
ATOM 2358 N N . VAL B 1 75 ? 7.109 -3.256 -4.559 1 98.75 75 VAL B N 1
ATOM 2359 C CA . VAL B 1 75 ? 6.098 -4.098 -3.932 1 98.75 75 VAL B CA 1
ATOM 2360 C C . VAL B 1 75 ? 4.758 -3.363 -3.912 1 98.75 75 VAL B C 1
ATOM 2362 O O . VAL B 1 75 ? 3.713 -3.957 -4.195 1 98.75 75 VAL B O 1
ATOM 2365 N N . GLY B 1 76 ? 4.836 -2.066 -3.598 1 98.56 76 GLY B N 1
ATOM 2366 C CA . GLY B 1 76 ? 3.621 -1.265 -3.578 1 98.56 76 GLY B CA 1
ATOM 2367 C C . GLY B 1 76 ? 2.959 -1.15 -4.938 1 98.56 76 GLY B C 1
ATOM 2368 O O . GLY B 1 76 ? 1.733 -1.222 -5.047 1 98.56 76 GLY B O 1
ATOM 2369 N N . VAL B 1 77 ? 3.719 -0.939 -5.953 1 98.56 77 VAL B N 1
ATOM 2370 C CA . VAL B 1 77 ? 3.189 -0.823 -7.309 1 98.56 77 VAL B CA 1
ATOM 2371 C C . VAL B 1 77 ? 2.555 -2.146 -7.73 1 98.56 77 VAL B C 1
ATOM 2373 O O . VAL B 1 77 ? 1.478 -2.16 -8.328 1 98.56 77 VAL B O 1
ATOM 2376 N N . LEU B 1 78 ? 3.184 -3.252 -7.426 1 98.38 78 LEU B N 1
ATOM 2377 C CA . LEU B 1 78 ? 2.6 -4.547 -7.746 1 98.38 78 LEU B CA 1
ATOM 2378 C C . LEU B 1 78 ? 1.278 -4.746 -7.012 1 98.38 78 LEU B C 1
ATOM 2380 O O . LEU B 1 78 ? 0.306 -5.234 -7.59 1 98.38 78 LEU B O 1
ATOM 2384 N N . ALA B 1 79 ? 1.276 -4.406 -5.762 1 98.12 79 ALA B N 1
ATOM 2385 C CA . ALA B 1 79 ? 0.04 -4.504 -4.992 1 98.12 79 ALA B CA 1
ATOM 2386 C C . ALA B 1 79 ? -1.06 -3.643 -5.605 1 98.12 79 ALA B C 1
ATOM 2388 O O . ALA B 1 79 ? -2.201 -4.086 -5.742 1 98.12 79 ALA B O 1
ATOM 2389 N N . ALA B 1 80 ? -0.728 -2.406 -6 1 97.31 80 ALA B N 1
ATOM 2390 C CA . ALA B 1 80 ? -1.698 -1.485 -6.586 1 97.31 80 ALA B CA 1
ATOM 2391 C C . ALA B 1 80 ? -2.201 -2.002 -7.934 1 97.31 80 ALA B C 1
ATOM 2393 O O . ALA B 1 80 ? -3.393 -1.916 -8.234 1 97.31 80 ALA B O 1
ATOM 2394 N N . LEU B 1 81 ? -1.335 -2.605 -8.742 1 97.62 81 LEU B N 1
ATOM 2395 C CA . LEU B 1 81 ? -1.66 -3.047 -10.094 1 97.62 81 LEU B CA 1
ATOM 2396 C C . LEU B 1 81 ? -2.545 -4.289 -10.062 1 97.62 81 LEU B C 1
ATOM 2398 O O . LEU B 1 81 ? -3.129 -4.664 -11.086 1 97.62 81 LEU B O 1
ATOM 2402 N N . THR B 1 82 ? -2.689 -4.883 -8.93 1 96.62 82 THR B N 1
ATOM 2403 C CA . THR B 1 82 ? -3.529 -6.07 -8.789 1 96.62 82 THR B CA 1
ATOM 2404 C C . THR B 1 82 ? -4.652 -5.82 -7.789 1 96.62 82 THR B C 1
ATOM 2406 O O . THR B 1 82 ? -5.414 -6.734 -7.469 1 96.62 82 THR B O 1
ATOM 2409 N N . ARG B 1 83 ? -4.68 -4.621 -7.191 1 94.94 83 ARG B N 1
ATOM 2410 C CA . ARG B 1 83 ? -5.613 -4.246 -6.137 1 94.94 83 ARG B CA 1
ATOM 2411 C C . ARG B 1 83 ? -5.488 -5.188 -4.941 1 94.94 83 ARG B C 1
ATOM 2413 O O . ARG B 1 83 ? -6.492 -5.539 -4.312 1 94.94 83 ARG B O 1
ATOM 2420 N N . GLY B 1 84 ? -4.305 -5.668 -4.785 1 95.94 84 GLY B N 1
ATOM 2421 C CA . GLY B 1 84 ? -4.016 -6.504 -3.633 1 95.94 84 GLY B CA 1
ATOM 2422 C C . GLY B 1 84 ? -4.652 -7.875 -3.717 1 95.94 84 GLY B C 1
ATOM 2423 O O . GLY B 1 84 ? -4.77 -8.578 -2.709 1 95.94 84 GLY B O 1
ATOM 2424 N N . LEU B 1 85 ? -5.07 -8.266 -4.875 1 94.12 85 LEU B N 1
ATOM 2425 C CA . LEU B 1 85 ? -5.832 -9.492 -5.078 1 94.12 85 LEU B CA 1
ATOM 2426 C C . LEU B 1 85 ? -5.098 -10.688 -4.492 1 94.12 85 LEU B C 1
ATOM 2428 O O . LEU B 1 85 ? -5.676 -11.461 -3.719 1 94.12 85 LEU B O 1
ATOM 2432 N N . HIS B 1 86 ? -3.826 -10.859 -4.812 1 97.44 86 HIS B N 1
ATOM 2433 C CA . HIS B 1 86 ? -3.047 -12.016 -4.387 1 97.44 86 HIS B CA 1
ATOM 2434 C C . HIS B 1 86 ? -2.723 -11.945 -2.896 1 97.44 86 HIS B C 1
ATOM 2436 O O . HIS B 1 86 ? -2.736 -12.961 -2.203 1 97.44 86 HIS B O 1
ATOM 2442 N N . LEU B 1 87 ? -2.479 -10.773 -2.453 1 97.94 87 LEU B N 1
ATOM 2443 C CA . LEU B 1 87 ? -2.199 -10.57 -1.035 1 97.94 87 LEU B CA 1
ATOM 2444 C C . LEU B 1 87 ? -3.434 -10.867 -0.19 1 97.94 87 LEU B C 1
ATOM 2446 O O . LEU B 1 87 ? -3.33 -11.461 0.884 1 97.94 87 LEU B O 1
ATOM 2450 N N . ASP B 1 88 ? -4.574 -10.484 -0.689 1 96.62 88 ASP B N 1
ATOM 2451 C CA . ASP B 1 88 ? -5.836 -10.82 -0.037 1 96.62 88 ASP B CA 1
ATOM 2452 C C . ASP B 1 88 ? -6.023 -12.336 0.048 1 96.62 88 ASP B C 1
ATOM 2454 O O . ASP B 1 88 ? -6.391 -12.859 1.1 1 96.62 88 ASP B O 1
ATOM 2458 N N . GLY B 1 89 ? -5.746 -13 -1.043 1 97.62 89 GLY B N 1
ATOM 2459 C CA . GLY B 1 89 ? -5.82 -14.453 -1.049 1 97.62 89 GLY B CA 1
ATOM 2460 C C . GLY B 1 89 ? -4.887 -15.102 -0.043 1 97.62 89 GLY B C 1
ATOM 2461 O O . GLY B 1 89 ? -5.27 -16.047 0.641 1 97.62 89 GLY B O 1
ATOM 2462 N N . LEU B 1 90 ? -3.697 -14.578 0.021 1 98.31 90 LEU B N 1
ATOM 2463 C CA . LEU B 1 90 ? -2.725 -15.094 0.98 1 98.31 90 LEU B CA 1
ATOM 2464 C C . LEU B 1 90 ? -3.238 -14.938 2.408 1 98.31 90 LEU B C 1
ATOM 2466 O O . LEU B 1 90 ? -3.152 -15.875 3.205 1 98.31 90 LEU B O 1
ATOM 2470 N N . ALA B 1 91 ? -3.77 -13.781 2.736 1 98.12 91 ALA B N 1
ATOM 2471 C CA . ALA B 1 91 ? -4.309 -13.523 4.07 1 98.12 91 ALA B CA 1
ATOM 2472 C C . ALA B 1 91 ? -5.477 -14.453 4.379 1 98.12 91 ALA B C 1
ATOM 2474 O O . ALA B 1 91 ? -5.566 -15.008 5.48 1 98.12 91 ALA B O 1
ATOM 2475 N N . ASP B 1 92 ? -6.398 -14.633 3.43 1 97.62 92 ASP B N 1
ATOM 2476 C CA . ASP B 1 92 ? -7.559 -15.5 3.6 1 97.62 92 ASP B CA 1
ATOM 2477 C C . ASP B 1 92 ? -7.129 -16.953 3.854 1 97.62 92 ASP B C 1
ATOM 2479 O O . ASP B 1 92 ? -7.664 -17.609 4.746 1 97.62 92 ASP B O 1
ATOM 2483 N N . VAL B 1 93 ? -6.156 -17.375 3.045 1 98.38 93 VAL B N 1
ATOM 2484 C CA . VAL B 1 93 ? -5.68 -18.75 3.199 1 98.38 93 VAL B CA 1
ATOM 2485 C C . VAL B 1 93 ? -5.008 -18.906 4.562 1 98.38 93 VAL B C 1
ATOM 2487 O O . VAL B 1 93 ? -5.203 -19.922 5.242 1 98.38 93 VAL B O 1
ATOM 2490 N N . ALA B 1 94 ? -4.223 -17.922 4.945 1 98.06 94 ALA B N 1
ATOM 2491 C CA . ALA B 1 94 ? -3.588 -17.953 6.262 1 98.06 94 ALA B CA 1
ATOM 2492 C C . ALA B 1 94 ? -4.633 -18.047 7.371 1 98.06 94 ALA B C 1
ATOM 2494 O O . ALA B 1 94 ? -4.484 -18.828 8.312 1 98.06 94 ALA B O 1
ATOM 2495 N N . ASP B 1 95 ? -5.676 -17.234 7.328 1 97.19 95 ASP B N 1
ATOM 2496 C CA . ASP B 1 95 ? -6.734 -17.25 8.336 1 97.19 95 ASP B CA 1
ATOM 2497 C C . ASP B 1 95 ? -7.477 -18.578 8.32 1 97.19 95 ASP B C 1
ATOM 2499 O O . ASP B 1 95 ? -7.789 -19.141 9.383 1 97.19 95 ASP B O 1
ATOM 2503 N N . GLY B 1 96 ? -7.789 -19.125 7.105 1 97.5 96 GLY B N 1
ATOM 2504 C CA . GLY B 1 96 ? -8.461 -20.406 6.996 1 97.5 96 GLY B CA 1
ATOM 2505 C C . GLY B 1 96 ? -7.656 -21.547 7.562 1 97.5 96 GLY B C 1
ATOM 2506 O O . GLY B 1 96 ? -8.133 -22.281 8.43 1 97.5 96 GLY B O 1
ATOM 2507 N N . LEU B 1 97 ? -6.434 -21.688 7.07 1 96.94 97 LEU B N 1
ATOM 2508 C CA . LEU B 1 97 ? -5.574 -22.781 7.527 1 96.94 97 LEU B CA 1
ATOM 2509 C C . LEU B 1 97 ? -5.199 -22.594 9 1 96.94 97 LEU B C 1
ATOM 2511 O O . LEU B 1 97 ? -5.137 -23.562 9.75 1 96.94 97 LEU B O 1
ATOM 2515 N N . GLY B 1 98 ? -4.957 -21.422 9.414 1 95.38 98 GLY B N 1
ATOM 2516 C CA . GLY B 1 98 ? -4.562 -21.125 10.781 1 95.38 98 GLY B CA 1
ATOM 2517 C C . GLY B 1 98 ? -5.668 -21.375 11.789 1 95.38 98 GLY B C 1
ATOM 2518 O O . GLY B 1 98 ? -5.406 -21.5 12.984 1 95.38 98 GLY B O 1
ATOM 2519 N N . SER B 1 99 ? -6.879 -21.344 11.359 1 92.38 99 SER B N 1
ATOM 2520 C CA . SER B 1 99 ? -8.016 -21.562 12.258 1 92.38 99 SER B CA 1
ATOM 2521 C C . SER B 1 99 ? -8 -22.969 12.828 1 92.38 99 SER B C 1
ATOM 2523 O O . SER B 1 99 ? -8.594 -23.234 13.875 1 92.38 99 SER B O 1
ATOM 2525 N N . GLY B 1 100 ? -7.469 -23.906 12.086 1 93.25 100 GLY B N 1
ATOM 2526 C CA . GLY B 1 100 ? -7.449 -25.297 12.5 1 93.25 100 GLY B CA 1
ATOM 2527 C C . GLY B 1 100 ? -8.812 -25.969 12.406 1 93.25 100 GLY B C 1
ATOM 2528 O O . GLY B 1 100 ? -8.992 -27.094 12.883 1 93.25 100 GLY B O 1
ATOM 2529 N N . LYS B 1 101 ? -9.734 -25.344 11.82 1 95 101 LYS B N 1
ATOM 2530 C CA . LYS B 1 101 ? -11.094 -25.844 11.703 1 95 101 LYS B CA 1
ATOM 2531 C C . LYS B 1 101 ? -11.227 -26.797 10.516 1 95 101 LYS B C 1
ATOM 2533 O O . LYS B 1 101 ? -10.352 -26.844 9.648 1 95 101 LYS B O 1
ATOM 2538 N N . PRO B 1 102 ? -12.352 -27.562 10.531 1 96.75 102 PRO B N 1
ATOM 2539 C CA . PRO B 1 102 ? -12.609 -28.406 9.367 1 96.75 102 PRO B CA 1
ATOM 2540 C C . PRO B 1 102 ? -12.742 -27.609 8.07 1 96.75 102 PRO B C 1
ATOM 2542 O O . PRO B 1 102 ? -12.914 -26.391 8.117 1 96.75 102 PRO B O 1
ATOM 2545 N N . ALA B 1 103 ? -12.695 -28.266 6.969 1 97.12 103 ALA B N 1
ATOM 2546 C CA . ALA B 1 103 ? -12.602 -27.656 5.641 1 97.12 103 ALA B CA 1
ATOM 2547 C C . ALA B 1 103 ? -13.742 -26.672 5.406 1 97.12 103 ALA B C 1
ATOM 2549 O O . ALA B 1 103 ? -13.516 -25.547 4.961 1 97.12 103 ALA B O 1
ATOM 2550 N N . GLU B 1 104 ? -14.945 -27.047 5.727 1 96.56 104 GLU B N 1
ATOM 2551 C CA . GLU B 1 104 ? -16.109 -26.203 5.473 1 96.56 104 GLU B CA 1
ATOM 2552 C C . GLU B 1 104 ? -16.031 -24.891 6.254 1 96.56 104 GLU B C 1
ATOM 2554 O O . GLU B 1 104 ? -16.297 -23.812 5.707 1 96.56 104 GLU B O 1
ATOM 2559 N N . ASP B 1 105 ? -15.625 -25.016 7.465 1 97.06 105 ASP B N 1
ATOM 2560 C CA . ASP B 1 105 ? -15.5 -23.844 8.312 1 97.06 105 ASP B CA 1
ATOM 2561 C C . ASP B 1 105 ? -14.32 -22.969 7.875 1 97.06 105 ASP B C 1
ATOM 2563 O O . ASP B 1 105 ? -14.414 -21.734 7.883 1 97.06 105 ASP B O 1
ATOM 2567 N N . ALA B 1 106 ? -13.25 -23.594 7.52 1 97.12 106 ALA B N 1
ATOM 2568 C CA . ALA B 1 106 ? -12.094 -22.859 7.02 1 97.12 106 ALA B CA 1
ATOM 2569 C C . ALA B 1 106 ? -12.445 -22.062 5.766 1 97.12 106 ALA B C 1
ATOM 2571 O O . ALA B 1 106 ? -12.07 -20.891 5.633 1 97.12 106 ALA B O 1
ATOM 2572 N N . LEU B 1 107 ? -13.188 -22.703 4.914 1 97.12 107 LEU B N 1
ATOM 2573 C CA . LEU B 1 107 ? -13.609 -22.047 3.68 1 97.12 107 LEU B CA 1
ATOM 2574 C C . LEU B 1 107 ? -14.555 -20.891 3.977 1 97.12 107 LEU B C 1
ATOM 2576 O O . LEU B 1 107 ? -14.523 -19.859 3.291 1 97.12 107 LEU B O 1
ATOM 2580 N N . ARG B 1 108 ? -15.398 -21.031 4.965 1 96.25 108 ARG B N 1
ATOM 2581 C CA . ARG B 1 108 ? -16.281 -19.938 5.383 1 96.25 108 ARG B CA 1
ATOM 2582 C C . ARG B 1 108 ? -15.484 -18.766 5.918 1 96.25 108 ARG B C 1
ATOM 2584 O O . ARG B 1 108 ? -15.781 -17.609 5.598 1 96.25 108 ARG B O 1
ATOM 2591 N N . ILE B 1 109 ? -14.484 -19.047 6.684 1 95 109 ILE B N 1
ATOM 2592 C CA . ILE B 1 109 ? -13.602 -18.016 7.215 1 95 109 ILE B CA 1
ATOM 2593 C C . ILE B 1 109 ? -12.922 -17.266 6.066 1 95 109 ILE B C 1
ATOM 2595 O O . ILE B 1 109 ? -12.836 -16.031 6.082 1 95 109 ILE B O 1
ATOM 2599 N N . MET B 1 110 ? -12.484 -18.016 5.074 1 95.5 110 MET B N 1
ATOM 2600 C CA . MET B 1 110 ? -11.773 -17.438 3.939 1 95.5 110 MET B CA 1
ATOM 2601 C C . MET B 1 110 ? -12.695 -16.531 3.125 1 95.5 110 MET B C 1
ATOM 2603 O O . MET B 1 110 ? -12.219 -15.648 2.402 1 95.5 110 MET B O 1
ATOM 2607 N N . LYS B 1 111 ? -13.969 -16.703 3.244 1 92.75 111 LYS B N 1
ATOM 2608 C CA . LYS B 1 111 ? -14.938 -15.938 2.457 1 92.75 111 LYS B CA 1
ATOM 2609 C C . LYS B 1 111 ? -15.281 -14.617 3.139 1 92.75 111 LYS B C 1
ATOM 2611 O O . LYS B 1 111 ? -15.844 -13.719 2.51 1 92.75 111 LYS B O 1
ATOM 2616 N N . GLN B 1 112 ? -14.984 -14.539 4.395 1 88.31 112 GLN B N 1
ATOM 2617 C CA . GLN B 1 112 ? -15.289 -13.328 5.137 1 88.31 112 GLN B CA 1
ATOM 2618 C C . GLN B 1 112 ? -14.43 -12.156 4.652 1 88.31 112 GLN B C 1
ATOM 2620 O O . GLN B 1 112 ? -13.305 -12.359 4.184 1 88.31 112 GLN B O 1
ATOM 2625 N N . SER B 1 113 ? -14.953 -10.977 4.832 1 84.19 113 SER B N 1
ATOM 2626 C CA . SER B 1 113 ? -14.297 -9.805 4.273 1 84.19 113 SER B CA 1
ATOM 2627 C C . SER B 1 113 ? -13.258 -9.234 5.242 1 84.19 113 SER B C 1
ATOM 2629 O O . SER B 1 113 ? -12.391 -8.461 4.844 1 84.19 113 SER B O 1
ATOM 2631 N N . ASP B 1 114 ? -13.352 -9.594 6.457 1 88.06 114 ASP B N 1
ATOM 2632 C CA . ASP B 1 114 ? -12.383 -9.094 7.434 1 88.06 114 ASP B CA 1
ATOM 2633 C C . ASP B 1 114 ? -11.133 -9.969 7.469 1 88.06 114 ASP B C 1
ATOM 2635 O O . ASP B 1 114 ? -11.188 -11.148 7.129 1 88.06 114 ASP B O 1
ATOM 2639 N N . ILE B 1 115 ? -10.109 -9.367 7.777 1 93.19 115 ILE B N 1
ATOM 2640 C CA . ILE B 1 115 ? -8.852 -10.094 7.887 1 93.19 115 ILE B CA 1
ATOM 2641 C C . ILE B 1 115 ? -8.625 -10.523 9.336 1 93.19 115 ILE B C 1
ATOM 2643 O O . ILE B 1 115 ? -8.859 -9.742 10.266 1 93.19 115 ILE B O 1
ATOM 2647 N N . GLY B 1 116 ? -8.25 -11.75 9.641 1 93.31 116 GLY B N 1
ATOM 2648 C CA . GLY B 1 116 ? -7.949 -12.266 10.961 1 93.31 116 GLY B CA 1
ATOM 2649 C C . GLY B 1 116 ? -6.492 -12.102 11.352 1 93.31 116 GLY B C 1
ATOM 2650 O O . GLY B 1 116 ? -5.695 -11.57 10.578 1 93.31 116 GLY B O 1
ATOM 2651 N N . PRO B 1 117 ? -6.137 -12.469 12.57 1 91.94 117 PRO B N 1
ATOM 2652 C CA . PRO B 1 117 ? -4.785 -12.25 13.078 1 91.94 117 PRO B CA 1
ATOM 2653 C C . PRO B 1 117 ? -3.721 -13.008 12.281 1 91.94 117 PRO B C 1
ATOM 2655 O O . PRO B 1 117 ? -2.609 -12.5 12.102 1 91.94 117 PRO B O 1
ATOM 2658 N N . PHE B 1 118 ? -3.996 -14.234 11.781 1 94.19 118 PHE B N 1
ATOM 2659 C CA . PHE B 1 118 ? -3.029 -14.992 10.992 1 94.19 118 PHE B CA 1
ATOM 2660 C C . PHE B 1 118 ? -2.771 -14.312 9.656 1 94.19 118 PHE B C 1
ATOM 2662 O O . PHE B 1 118 ? -1.64 -14.297 9.164 1 94.19 118 PHE B O 1
ATOM 2669 N N . GLY B 1 119 ? -3.908 -13.875 9.07 1 96.94 119 GLY B N 1
ATOM 2670 C CA . GLY B 1 119 ? -3.75 -13.125 7.836 1 96.94 119 GLY B CA 1
ATOM 2671 C C . GLY B 1 119 ? -2.867 -11.898 7.992 1 96.94 119 GLY B C 1
ATOM 2672 O O . GLY B 1 119 ? -1.969 -11.672 7.18 1 96.94 119 GLY B O 1
ATOM 2673 N N . VAL B 1 120 ? -3.059 -11.125 9.023 1 95.56 120 VAL B N 1
ATOM 2674 C CA . VAL B 1 120 ? -2.289 -9.914 9.281 1 95.56 120 VAL B CA 1
ATOM 2675 C C . VAL B 1 120 ? -0.818 -10.266 9.484 1 95.56 120 VAL B C 1
ATOM 2677 O O . VAL B 1 120 ? 0.065 -9.664 8.875 1 95.56 120 VAL B O 1
ATOM 2680 N N . LEU B 1 121 ? -0.571 -11.234 10.305 1 93.31 121 LEU B N 1
ATOM 2681 C CA . LEU B 1 121 ? 0.794 -11.656 10.602 1 93.31 121 LEU B CA 1
ATOM 2682 C C . LEU B 1 121 ? 1.502 -12.133 9.336 1 93.31 121 LEU B C 1
ATOM 2684 O O . LEU B 1 121 ? 2.66 -11.789 9.102 1 93.31 121 LEU B O 1
ATOM 2688 N N . THR B 1 122 ? 0.798 -12.922 8.578 1 97.25 122 THR B N 1
ATOM 2689 C CA . THR B 1 122 ? 1.368 -13.453 7.344 1 97.25 122 THR B CA 1
ATOM 2690 C C . THR B 1 122 ? 1.697 -12.32 6.375 1 97.25 122 THR B C 1
ATOM 2692 O O . THR B 1 122 ? 2.787 -12.281 5.797 1 97.25 122 THR B O 1
ATOM 2695 N N . LEU B 1 123 ? 0.781 -11.414 6.211 1 98 123 LEU B N 1
ATOM 2696 C CA . LEU B 1 123 ? 1.031 -10.281 5.324 1 98 123 LEU B CA 1
ATOM 2697 C C . LEU B 1 123 ? 2.238 -9.477 5.797 1 98 123 LEU B C 1
ATOM 2699 O O . LEU B 1 123 ? 3.084 -9.086 4.992 1 98 123 LEU B O 1
ATOM 2703 N N . LEU B 1 124 ? 2.312 -9.188 7.07 1 95.69 124 LEU B N 1
ATOM 2704 C CA . LEU B 1 124 ? 3.416 -8.422 7.633 1 95.69 124 LEU B CA 1
ATOM 2705 C C . LEU B 1 124 ? 4.754 -9.086 7.328 1 95.69 124 LEU B C 1
ATOM 2707 O O . LEU B 1 124 ? 5.672 -8.445 6.816 1 95.69 124 LEU B O 1
ATOM 2711 N N . LEU B 1 125 ? 4.836 -10.367 7.578 1 95.38 125 LEU B N 1
ATOM 2712 C CA . LEU B 1 125 ? 6.098 -11.078 7.418 1 95.38 125 LEU B CA 1
ATOM 2713 C C . LEU B 1 125 ? 6.457 -11.227 5.941 1 95.38 125 LEU B C 1
ATOM 2715 O O . LEU B 1 125 ? 7.621 -11.094 5.562 1 95.38 125 LEU B O 1
ATOM 2719 N N . VAL B 1 126 ? 5.473 -11.484 5.145 1 97.75 126 VAL B N 1
ATOM 2720 C CA . VAL B 1 126 ? 5.715 -11.664 3.715 1 97.75 126 VAL B CA 1
ATOM 2721 C C . VAL B 1 126 ? 6.164 -10.344 3.096 1 97.75 126 VAL B C 1
ATOM 2723 O O . VAL B 1 126 ? 7.129 -10.305 2.332 1 97.75 126 VAL B O 1
ATOM 2726 N N . LEU B 1 127 ? 5.48 -9.281 3.451 1 98.06 127 LEU B N 1
ATOM 2727 C CA . LEU B 1 127 ? 5.848 -7.98 2.902 1 98.06 127 LEU B CA 1
ATOM 2728 C C . LEU B 1 127 ? 7.227 -7.551 3.398 1 98.06 127 LEU B C 1
ATOM 2730 O O . LEU B 1 127 ? 8.016 -6.992 2.637 1 98.06 127 LEU B O 1
ATOM 2734 N N . LEU B 1 128 ? 7.527 -7.812 4.66 1 95.5 128 LEU B N 1
ATOM 2735 C CA . LEU B 1 128 ? 8.859 -7.516 5.184 1 95.5 128 LEU B CA 1
ATOM 2736 C C . LEU B 1 128 ? 9.922 -8.32 4.449 1 95.5 128 LEU B C 1
ATOM 2738 O O . LEU B 1 128 ? 10.977 -7.785 4.098 1 95.5 128 LEU B O 1
ATOM 2742 N N . ALA B 1 129 ? 9.633 -9.586 4.23 1 96.06 129 ALA B N 1
ATOM 2743 C CA . ALA B 1 129 ? 10.578 -10.445 3.529 1 96.06 129 ALA B CA 1
ATOM 2744 C C . ALA B 1 129 ? 10.805 -9.969 2.098 1 96.06 129 ALA B C 1
ATOM 2746 O O . ALA B 1 129 ? 11.938 -9.898 1.63 1 96.06 129 ALA B O 1
ATOM 2747 N N . GLN B 1 130 ? 9.711 -9.672 1.407 1 98.62 130 GLN B N 1
ATOM 2748 C CA . GLN B 1 130 ? 9.828 -9.195 0.033 1 98.62 130 GLN B CA 1
ATOM 2749 C C . GLN B 1 130 ? 10.633 -7.898 -0.038 1 98.62 130 GLN B C 1
ATOM 2751 O O . GLN B 1 130 ? 11.547 -7.777 -0.851 1 98.62 130 GLN B O 1
ATOM 2756 N N . VAL B 1 131 ? 10.336 -6.961 0.842 1 98.25 131 VAL B N 1
ATOM 2757 C CA . VAL B 1 131 ? 11 -5.66 0.837 1 98.25 131 VAL B CA 1
ATOM 2758 C C . VAL B 1 131 ? 12.477 -5.84 1.193 1 98.25 131 VAL B C 1
ATOM 2760 O O . VAL B 1 131 ? 13.352 -5.254 0.549 1 98.25 131 VAL B O 1
ATOM 2763 N N . ALA B 1 132 ? 12.781 -6.637 2.188 1 96.69 132 ALA B N 1
ATOM 2764 C CA . ALA B 1 132 ? 14.164 -6.855 2.594 1 96.69 132 ALA B CA 1
ATOM 2765 C C . ALA B 1 132 ? 14.969 -7.512 1.475 1 96.69 132 ALA B C 1
ATOM 2767 O O . ALA B 1 132 ? 16.094 -7.094 1.177 1 96.69 132 ALA B O 1
ATOM 2768 N N . ALA B 1 133 ? 14.422 -8.555 0.854 1 97.88 133 ALA B N 1
ATOM 2769 C CA . ALA B 1 133 ? 15.117 -9.242 -0.233 1 97.88 133 ALA B CA 1
ATOM 2770 C C . ALA B 1 133 ? 15.367 -8.297 -1.407 1 97.88 133 ALA B C 1
ATOM 2772 O O . ALA B 1 133 ? 16.469 -8.258 -1.952 1 97.88 133 ALA B O 1
ATOM 2773 N N . LEU B 1 134 ? 14.359 -7.547 -1.776 1 98.44 134 LEU B N 1
ATOM 2774 C CA . LEU B 1 134 ? 14.492 -6.629 -2.902 1 98.44 134 LEU B CA 1
ATOM 2775 C C . LEU B 1 134 ? 15.461 -5.5 -2.576 1 98.44 134 LEU B C 1
ATOM 2777 O O . LEU B 1 134 ? 16.203 -5.039 -3.449 1 98.44 134 LEU B O 1
ATOM 2781 N N . ALA B 1 135 ? 15.375 -5.008 -1.323 1 97.62 135 ALA B N 1
ATOM 2782 C CA . ALA B 1 135 ? 16.312 -3.961 -0.91 1 97.62 135 ALA B CA 1
ATOM 2783 C C . ALA B 1 135 ? 17.75 -4.395 -1.117 1 97.62 135 ALA B C 1
ATOM 2785 O O . ALA B 1 135 ? 18.578 -3.611 -1.578 1 97.62 135 ALA B O 1
ATOM 2786 N N . GLY B 1 136 ? 18.109 -5.621 -0.774 1 96 136 GLY B N 1
ATOM 2787 C CA . GLY B 1 136 ? 19.438 -6.152 -1.005 1 96 136 GLY B CA 1
ATOM 2788 C 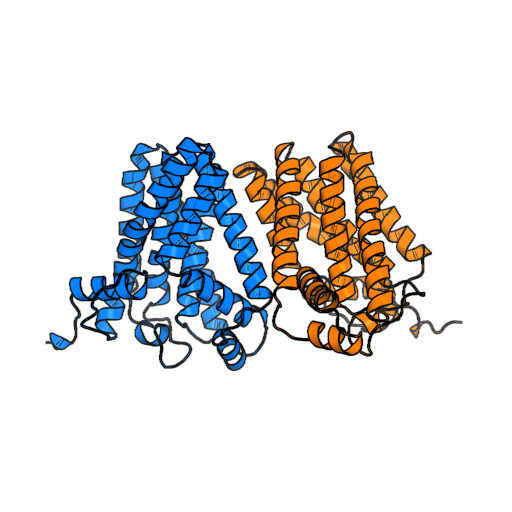C . GLY B 1 136 ? 19.812 -6.207 -2.475 1 96 136 GLY B C 1
ATOM 2789 O O . GLY B 1 136 ? 20.938 -5.867 -2.846 1 96 136 GLY B O 1
ATOM 2790 N N . GLN B 1 137 ? 18.844 -6.648 -3.291 1 97.31 137 GLN B N 1
ATOM 2791 C CA . GLN B 1 137 ? 19.109 -6.727 -4.723 1 97.31 137 GLN B CA 1
ATOM 2792 C C . GLN B 1 137 ? 19.328 -5.336 -5.316 1 97.31 137 GLN B C 1
ATOM 2794 O O . GLN B 1 137 ? 20.25 -5.133 -6.105 1 97.31 137 GLN B O 1
ATOM 2799 N N . PHE B 1 138 ? 18.438 -4.391 -4.961 1 97.44 138 PHE B N 1
ATOM 2800 C CA . PHE B 1 138 ? 18.609 -3.018 -5.418 1 97.44 138 PHE B CA 1
ATOM 2801 C C . PHE B 1 138 ? 19.906 -2.418 -4.875 1 97.44 138 PHE B C 1
ATOM 2803 O O . PHE B 1 138 ? 20.5 -1.539 -5.5 1 97.44 138 PHE B O 1
ATOM 2810 N N . GLY B 1 139 ? 20.328 -2.807 -3.709 1 95.44 139 GLY B N 1
ATOM 2811 C CA . GLY B 1 139 ? 21.578 -2.363 -3.123 1 95.44 139 GLY B CA 1
ATOM 2812 C C . GLY B 1 139 ? 22.797 -2.754 -3.947 1 95.44 139 GLY B C 1
ATOM 2813 O O . GLY B 1 139 ? 23.812 -2.053 -3.938 1 95.44 139 GLY B O 1
ATOM 2814 N N . HIS B 1 140 ? 22.672 -3.891 -4.578 1 94.56 140 HIS B N 1
ATOM 2815 C CA . HIS B 1 140 ? 23.75 -4.309 -5.473 1 94.56 140 HIS B CA 1
ATOM 2816 C C . HIS B 1 140 ? 23.766 -3.467 -6.742 1 94.56 140 HIS B C 1
ATOM 2818 O O . HIS B 1 140 ? 24.812 -2.967 -7.148 1 94.56 140 HIS B O 1
ATOM 2824 N N . SER B 1 141 ? 22.656 -3.344 -7.418 1 96.69 141 SER B N 1
ATOM 2825 C CA . SER B 1 141 ? 22.484 -2.473 -8.578 1 96.69 141 SER B CA 1
ATOM 2826 C C . SER B 1 141 ? 21 -2.316 -8.938 1 96.69 141 SER B C 1
ATOM 2828 O O . SER B 1 141 ? 20.188 -3.17 -8.594 1 96.69 141 SER B O 1
ATOM 2830 N N . THR B 1 142 ? 20.688 -1.263 -9.648 1 96.88 142 THR B N 1
ATOM 2831 C CA . THR B 1 142 ? 19.312 -1.014 -10.07 1 96.88 142 THR B CA 1
ATOM 2832 C C . THR B 1 142 ? 18.844 -2.105 -11.023 1 96.88 142 THR B C 1
ATOM 2834 O O . THR B 1 142 ? 17.688 -2.525 -10.961 1 96.88 142 THR B O 1
ATOM 2837 N N . LEU B 1 143 ? 19.703 -2.568 -11.891 1 97.06 143 LEU B N 1
ATOM 2838 C CA . LEU B 1 143 ? 19.359 -3.609 -12.852 1 97.06 143 LEU B CA 1
ATOM 2839 C C . LEU B 1 143 ? 19.047 -4.922 -12.141 1 97.06 143 LEU B C 1
ATOM 2841 O O . LEU B 1 143 ? 18.031 -5.562 -12.438 1 97.06 143 LEU B O 1
ATOM 2845 N N . ARG B 1 144 ? 19.891 -5.324 -11.234 1 97.19 144 ARG B N 1
ATOM 2846 C CA . ARG B 1 144 ? 19.672 -6.566 -10.5 1 97.19 144 ARG B CA 1
ATOM 2847 C C . ARG B 1 144 ? 18.359 -6.531 -9.734 1 97.19 144 ARG B C 1
ATOM 2849 O O . ARG B 1 144 ? 17.625 -7.52 -9.703 1 97.19 144 ARG B O 1
ATOM 2856 N N . GLY B 1 145 ? 18.156 -5.375 -9.062 1 98.44 145 GLY B N 1
ATOM 2857 C CA . GLY B 1 145 ? 16.875 -5.211 -8.391 1 98.44 145 GLY B CA 1
ATOM 2858 C C . GLY B 1 145 ? 15.688 -5.301 -9.328 1 98.44 145 GLY B C 1
ATOM 2859 O O . GLY B 1 145 ? 14.695 -5.961 -9.023 1 98.44 145 GLY B O 1
ATOM 2860 N N . ALA B 1 146 ? 15.75 -4.68 -10.445 1 98.69 146 ALA B N 1
ATOM 2861 C CA . ALA B 1 146 ? 14.672 -4.684 -11.438 1 98.69 146 ALA B CA 1
ATOM 2862 C C . ALA B 1 146 ? 14.398 -6.098 -11.938 1 98.69 146 ALA B C 1
ATOM 2864 O O . ALA B 1 146 ? 13.242 -6.504 -12.086 1 98.69 146 ALA B O 1
ATOM 2865 N N . LEU B 1 147 ? 15.438 -6.824 -12.188 1 98.56 147 LEU B N 1
ATOM 2866 C CA . LEU B 1 147 ? 15.305 -8.203 -12.648 1 98.56 147 LEU B CA 1
ATOM 2867 C C . LEU B 1 147 ? 14.664 -9.07 -11.578 1 98.56 147 LEU B C 1
ATOM 2869 O O . LEU B 1 147 ? 13.875 -9.977 -11.891 1 98.56 147 LEU B O 1
ATOM 2873 N N . ALA B 1 148 ? 15.023 -8.836 -10.336 1 98.75 148 ALA B N 1
ATOM 2874 C CA . ALA B 1 148 ? 14.422 -9.586 -9.242 1 98.75 148 ALA B CA 1
ATOM 2875 C C . ALA B 1 148 ? 12.914 -9.32 -9.164 1 98.75 148 ALA B C 1
ATOM 2877 O O . ALA B 1 148 ? 12.133 -10.25 -8.938 1 98.75 148 ALA B O 1
ATOM 2878 N N . VAL B 1 149 ? 12.531 -8.047 -9.328 1 98.88 149 VAL B N 1
ATOM 2879 C CA . VAL B 1 149 ? 11.109 -7.691 -9.352 1 98.88 149 VAL B CA 1
ATOM 2880 C C . VAL B 1 149 ? 10.414 -8.43 -10.484 1 98.88 149 VAL B C 1
ATOM 2882 O O . VAL B 1 149 ? 9.352 -9.031 -10.289 1 98.88 149 VAL B O 1
ATOM 2885 N N . LEU B 1 150 ? 11.008 -8.398 -11.594 1 98.75 150 LEU B N 1
ATOM 2886 C CA . LEU B 1 150 ? 10.438 -9.039 -12.781 1 98.75 150 LEU B CA 1
ATOM 2887 C C . LEU B 1 150 ? 10.289 -10.547 -12.562 1 98.75 150 LEU B C 1
ATOM 2889 O O . LEU B 1 150 ? 9.242 -11.117 -12.867 1 98.75 150 LEU B O 1
ATOM 2893 N N . ALA B 1 151 ? 11.312 -11.172 -12.039 1 98.81 151 ALA B N 1
ATOM 2894 C CA . ALA B 1 151 ? 11.297 -12.609 -11.797 1 98.81 151 ALA B CA 1
ATOM 2895 C C . ALA B 1 151 ? 10.211 -12.992 -10.797 1 98.81 151 ALA B C 1
ATOM 2897 O O . ALA B 1 151 ? 9.508 -13.984 -10.984 1 98.81 151 ALA B O 1
ATOM 2898 N N . SER B 1 152 ? 10.141 -12.211 -9.758 1 98.88 152 SER B N 1
ATOM 2899 C CA . SER B 1 152 ? 9.141 -12.523 -8.742 1 98.88 152 SER B CA 1
ATOM 2900 C C . SER B 1 152 ? 7.723 -12.406 -9.305 1 98.88 152 SER B C 1
ATOM 2902 O O . SER B 1 152 ? 6.875 -13.258 -9.047 1 98.88 152 SER B O 1
ATOM 2904 N N . ALA B 1 153 ? 7.461 -11.344 -10.078 1 98.75 153 ALA B N 1
ATOM 2905 C CA . ALA B 1 153 ? 6.148 -11.133 -10.68 1 98.75 153 ALA B CA 1
ATOM 2906 C C . ALA B 1 153 ? 5.812 -12.25 -11.664 1 98.75 153 ALA B C 1
ATOM 2908 O O . ALA B 1 153 ? 4.676 -12.719 -11.719 1 98.75 153 ALA B O 1
ATOM 2909 N N . ALA B 1 154 ? 6.762 -12.664 -12.414 1 98.62 154 ALA B N 1
ATOM 2910 C CA . ALA B 1 154 ? 6.562 -13.734 -13.391 1 98.62 154 ALA B CA 1
ATOM 2911 C C . ALA B 1 154 ? 6.348 -15.078 -12.695 1 98.62 154 ALA B C 1
ATOM 2913 O O . ALA B 1 154 ? 5.461 -15.844 -13.07 1 98.62 154 ALA B O 1
ATOM 2914 N N . ALA B 1 155 ? 7.164 -15.359 -11.695 1 98.75 155 ALA B N 1
ATOM 2915 C CA . ALA B 1 155 ? 7.035 -16.609 -10.945 1 98.75 155 ALA B CA 1
ATOM 2916 C C . ALA B 1 155 ? 5.652 -16.719 -10.305 1 98.75 155 ALA B C 1
ATOM 2918 O O . ALA B 1 155 ? 5.055 -17.797 -10.289 1 98.75 155 ALA B O 1
ATOM 2919 N N . ALA B 1 156 ? 5.215 -15.625 -9.758 1 98.88 156 ALA B N 1
ATOM 2920 C CA . ALA B 1 156 ? 3.887 -15.594 -9.156 1 98.88 156 ALA B CA 1
ATOM 2921 C C . ALA B 1 156 ? 2.826 -16.094 -10.125 1 98.88 156 ALA B C 1
ATOM 2923 O O . ALA B 1 156 ? 1.976 -16.906 -9.758 1 98.88 156 ALA B O 1
ATOM 2924 N N . ARG B 1 157 ? 2.924 -15.656 -11.391 1 98.5 157 ARG B N 1
ATOM 2925 C CA . ARG B 1 157 ? 1.905 -16 -12.375 1 98.5 157 ARG B CA 1
ATOM 2926 C C . ARG B 1 157 ? 2.15 -17.391 -12.945 1 98.5 157 ARG B C 1
ATOM 2928 O O . ARG B 1 157 ? 1.209 -18.078 -13.344 1 98.5 157 ARG B O 1
ATOM 2935 N N . CYS B 1 158 ? 3.348 -17.859 -12.945 1 98.62 158 CYS B N 1
ATOM 2936 C CA . CYS B 1 158 ? 3.607 -19.25 -13.312 1 98.62 158 CYS B CA 1
ATOM 2937 C C . CYS B 1 158 ? 2.928 -20.203 -12.344 1 98.62 158 CYS B C 1
ATOM 2939 O O . CYS B 1 158 ? 2.426 -21.25 -12.75 1 98.62 158 CYS B O 1
ATOM 2941 N N . ALA B 1 159 ? 2.922 -19.859 -11.109 1 98.81 159 ALA B N 1
ATOM 2942 C CA . ALA B 1 159 ? 2.334 -20.703 -10.07 1 98.81 159 ALA B CA 1
ATOM 2943 C C . ALA B 1 159 ? 0.853 -20.953 -10.344 1 98.81 159 ALA B C 1
ATOM 2945 O O . ALA B 1 159 ? 0.32 -22 -9.992 1 98.81 159 ALA B O 1
ATOM 2946 N N . LEU B 1 160 ? 0.208 -20.031 -10.984 1 98.62 160 LEU B N 1
ATOM 2947 C CA . LEU B 1 160 ? -1.226 -20.141 -11.227 1 98.62 160 LEU B CA 1
ATOM 2948 C C . LEU B 1 160 ? -1.535 -21.328 -12.125 1 98.62 160 LEU B C 1
ATOM 2950 O O . LEU B 1 160 ? -2.471 -22.078 -11.859 1 98.62 160 LEU B O 1
ATOM 2954 N N . ALA B 1 161 ? -0.761 -21.516 -13.195 1 98.25 161 ALA B N 1
ATOM 2955 C CA . ALA B 1 161 ? -0.978 -22.656 -14.078 1 98.25 161 ALA B CA 1
ATOM 2956 C C . ALA B 1 161 ? -0.857 -23.984 -13.32 1 98.25 161 ALA B C 1
ATOM 2958 O O . ALA B 1 161 ? -1.654 -24.906 -13.531 1 98.25 161 ALA B O 1
ATOM 2959 N N . TRP B 1 162 ? 0.056 -24.047 -12.422 1 98.56 162 TRP B N 1
ATOM 2960 C CA . TRP B 1 162 ? 0.27 -25.266 -11.648 1 98.56 162 TRP B CA 1
ATOM 2961 C C . TRP B 1 162 ? -0.875 -25.484 -10.664 1 98.56 162 TRP B C 1
ATOM 2963 O O . TRP B 1 162 ? -1.189 -26.641 -10.32 1 98.56 162 TRP B O 1
ATOM 2973 N N . GLY B 1 163 ? -1.499 -24.453 -10.195 1 98.75 163 GLY B N 1
ATOM 2974 C CA . GLY B 1 163 ? -2.646 -24.562 -9.312 1 98.75 163 GLY B CA 1
ATOM 2975 C C . GLY B 1 163 ? -3.91 -25 -10.023 1 98.75 163 GLY B C 1
ATOM 2976 O O . GLY B 1 163 ? -4.883 -25.406 -9.375 1 98.75 163 GLY B O 1
ATOM 2977 N N . CYS B 1 164 ? -3.855 -24.953 -11.32 1 98.62 164 CYS B N 1
ATOM 2978 C CA . CYS B 1 164 ? -5.055 -25.25 -12.102 1 98.62 164 CYS B CA 1
ATOM 2979 C C . CYS B 1 164 ? -4.875 -26.531 -12.906 1 98.62 164 CYS B C 1
ATOM 2981 O O . CYS B 1 164 ? -5.551 -26.719 -13.922 1 98.62 164 CYS B O 1
ATOM 2983 N N . LEU B 1 165 ? -3.902 -27.344 -12.539 1 98.5 165 LEU B N 1
ATOM 2984 C CA . LEU B 1 165 ? -3.666 -28.609 -13.234 1 98.5 165 LEU B CA 1
ATOM 2985 C C . LEU B 1 165 ? -4.918 -29.469 -13.227 1 98.5 165 LEU B C 1
ATOM 2987 O O . LEU B 1 165 ? -5.75 -29.375 -12.32 1 98.5 165 LEU B O 1
ATOM 2991 N N . ARG B 1 166 ? -5.008 -30.406 -14.156 1 97.81 166 ARG B N 1
ATOM 2992 C CA . ARG B 1 166 ? -6.16 -31.281 -14.344 1 97.81 166 ARG B CA 1
ATOM 2993 C C . ARG B 1 166 ? -6.426 -32.125 -13.094 1 97.81 166 ARG B C 1
ATOM 2995 O O . ARG B 1 166 ? -7.57 -32.5 -12.82 1 97.81 166 ARG B O 1
ATOM 3002 N N . SER B 1 167 ? -5.48 -32.344 -12.305 1 98 167 SER B N 1
ATOM 3003 C CA . SER B 1 167 ? -5.586 -33.188 -11.117 1 98 167 SER B CA 1
ATOM 3004 C C . SER B 1 167 ? -6.059 -32.375 -9.906 1 98 167 SER B C 1
ATOM 3006 O O . SER B 1 167 ? -6.32 -32.938 -8.844 1 98 167 SER B O 1
ATOM 3008 N N . VAL B 1 168 ? -6.207 -31.078 -10.008 1 98.62 168 VAL B N 1
ATOM 3009 C CA . VAL B 1 168 ? -6.508 -30.219 -8.875 1 98.62 168 VAL B CA 1
ATOM 3010 C C . VAL B 1 168 ? -7.98 -29.812 -8.906 1 98.62 168 VAL B C 1
ATOM 3012 O O . VAL B 1 168 ? -8.398 -29.031 -9.773 1 98.62 168 VAL B O 1
ATOM 3015 N N . PRO B 1 169 ? -8.766 -30.25 -7.988 1 98.19 169 PRO B N 1
ATOM 3016 C CA . PRO B 1 169 ? -10.195 -29.922 -7.98 1 98.19 169 PRO B CA 1
ATOM 3017 C C . PRO B 1 169 ? -10.477 -28.562 -7.348 1 98.19 169 PRO B C 1
ATOM 3019 O O . PRO B 1 169 ? -9.609 -27.984 -6.688 1 98.19 169 PRO B O 1
ATOM 3022 N N . ALA B 1 170 ? -11.656 -28.141 -7.602 1 98.31 170 ALA B N 1
ATOM 3023 C CA . ALA B 1 170 ? -12.156 -26.969 -6.891 1 98.31 170 ALA B CA 1
ATOM 3024 C C . ALA B 1 170 ? -12.625 -27.328 -5.484 1 98.31 170 ALA B C 1
ATOM 3026 O O . ALA B 1 170 ? -13.188 -28.406 -5.273 1 98.31 170 ALA B O 1
ATOM 3027 N N . ALA B 1 171 ? -12.43 -26.438 -4.551 1 97.38 171 ALA B N 1
ATOM 3028 C CA . ALA B 1 171 ? -12.828 -26.688 -3.17 1 97.38 171 ALA B CA 1
ATOM 3029 C C . ALA B 1 171 ? -14.312 -26.375 -2.963 1 97.38 171 ALA B C 1
ATOM 3031 O O . ALA B 1 171 ? -14.922 -26.859 -2.008 1 97.38 171 ALA B O 1
ATOM 3032 N N . ARG B 1 172 ? -14.812 -25.531 -3.73 1 93.5 172 ARG B N 1
ATOM 3033 C CA . ARG B 1 172 ? -16.219 -25.156 -3.678 1 93.5 172 ARG B CA 1
ATOM 3034 C C . ARG B 1 172 ? -16.734 -24.766 -5.059 1 93.5 172 ARG B C 1
ATOM 3036 O O . ARG B 1 172 ? -15.961 -24.391 -5.934 1 93.5 172 ARG B O 1
ATOM 3043 N N . PRO B 1 173 ? -18.047 -24.828 -5.141 1 92.38 173 PRO B N 1
ATOM 3044 C CA . PRO B 1 173 ? -18.609 -24.422 -6.426 1 92.38 173 PRO B CA 1
ATOM 3045 C C . PRO B 1 173 ? -18.609 -22.906 -6.613 1 92.38 173 PRO B C 1
ATOM 3047 O O . PRO B 1 173 ? -18.609 -22.156 -5.633 1 92.38 173 PRO B O 1
ATOM 3050 N N . GLY B 1 174 ? -18.469 -22.484 -7.805 1 91.12 174 GLY B N 1
ATOM 3051 C CA . GLY B 1 174 ? -18.547 -21.078 -8.141 1 91.12 174 GLY B CA 1
ATOM 3052 C C . GLY B 1 174 ? -17.25 -20.328 -7.918 1 91.12 174 GLY B C 1
ATOM 3053 O O . GLY B 1 174 ? -16.312 -20.875 -7.328 1 91.12 174 GLY B O 1
ATOM 3054 N N . GLY B 1 175 ? -17.156 -19.188 -8.531 1 91.31 175 GLY B N 1
ATOM 3055 C CA . GLY B 1 175 ? -15.992 -18.344 -8.375 1 91.31 175 GLY B CA 1
ATOM 3056 C C . GLY B 1 175 ? -14.875 -18.656 -9.352 1 91.31 175 GLY B C 1
ATOM 3057 O O . GLY B 1 175 ? -15 -19.594 -10.148 1 91.31 175 GLY B O 1
ATOM 3058 N N . LEU B 1 176 ? -13.898 -17.922 -9.195 1 91.94 176 LEU B N 1
ATOM 3059 C CA . LEU B 1 176 ? -12.781 -18.031 -10.125 1 91.94 176 LEU B CA 1
ATOM 3060 C C . LEU B 1 176 ? -12.117 -19.406 -10 1 91.94 176 LEU B C 1
ATOM 3062 O O . LEU B 1 176 ? -11.742 -20 -11.008 1 91.94 176 LEU B O 1
ATOM 3066 N N . GLY B 1 177 ? -11.891 -19.891 -8.758 1 95.44 177 GLY B N 1
ATOM 3067 C CA . GLY B 1 177 ? -11.273 -21.188 -8.547 1 95.44 177 GLY B CA 1
ATOM 3068 C C . GLY B 1 177 ? -11.977 -22.312 -9.281 1 95.44 177 GLY B C 1
ATOM 3069 O O . GLY B 1 177 ? -11.336 -23.125 -9.938 1 95.44 177 GLY B O 1
ATOM 3070 N N . ALA B 1 178 ? -13.258 -22.328 -9.188 1 95.94 178 ALA B N 1
ATOM 3071 C CA . ALA B 1 178 ? -14.047 -23.359 -9.859 1 95.94 178 ALA B CA 1
ATOM 3072 C C . ALA B 1 178 ? -13.953 -23.219 -11.375 1 95.94 178 ALA B C 1
ATOM 3074 O O . ALA B 1 178 ? -13.953 -24.219 -12.094 1 95.94 178 ALA B O 1
ATOM 3075 N N . MET B 1 179 ? -13.859 -22.031 -11.812 1 94.94 179 MET B N 1
ATOM 3076 C CA . MET B 1 179 ? -13.797 -21.734 -13.242 1 94.94 179 MET B CA 1
ATOM 3077 C C . MET B 1 179 ? -12.5 -22.266 -13.852 1 94.94 179 MET B C 1
ATOM 3079 O O . MET B 1 179 ? -12.484 -22.688 -15.008 1 94.94 179 MET B O 1
ATOM 3083 N N . VAL B 1 180 ? -11.477 -22.266 -13.078 1 97.44 180 VAL B N 1
ATOM 3084 C CA . VAL B 1 180 ? -10.188 -22.547 -13.703 1 97.44 180 VAL B CA 1
ATOM 3085 C C . VAL B 1 180 ? -9.609 -23.844 -13.148 1 97.44 180 VAL B C 1
ATOM 3087 O O . VAL B 1 180 ? -8.609 -24.344 -13.664 1 97.44 180 VAL B O 1
ATOM 3090 N N . ALA B 1 181 ? -10.172 -24.391 -12.156 1 98.06 181 ALA B N 1
ATOM 3091 C CA . ALA B 1 181 ? -9.703 -25.656 -11.617 1 98.06 181 ALA B CA 1
ATOM 3092 C C . ALA B 1 181 ? -9.711 -26.75 -12.695 1 98.06 181 ALA B C 1
ATOM 3094 O O . ALA B 1 181 ? -10.648 -26.828 -13.492 1 98.06 181 ALA B O 1
ATOM 3095 N N . SER B 1 182 ? -8.594 -27.547 -12.719 1 98.06 182 SER B N 1
ATOM 3096 C CA . SER B 1 182 ? -8.477 -28.75 -13.547 1 98.06 182 SER B CA 1
ATOM 3097 C C . SER B 1 182 ? -8.492 -28.391 -15.031 1 98.06 182 SER B C 1
ATOM 3099 O O . SER B 1 182 ? -8.914 -29.203 -15.859 1 98.06 182 SER B O 1
ATOM 3101 N N . THR B 1 183 ? -8.078 -27.25 -15.312 1 97.56 183 THR B N 1
ATOM 3102 C CA . THR B 1 183 ? -8.234 -26.828 -16.703 1 97.56 183 THR B CA 1
ATOM 3103 C C . THR B 1 183 ? -6.898 -26.875 -17.438 1 97.56 183 THR B C 1
ATOM 3105 O O . THR B 1 183 ? -6.859 -26.859 -18.656 1 97.56 183 THR B O 1
ATOM 3108 N N . VAL B 1 184 ? -5.828 -26.922 -16.75 1 98.19 184 VAL B N 1
ATOM 3109 C CA . VAL B 1 184 ? -4.508 -26.766 -17.359 1 98.19 184 VAL B CA 1
ATOM 3110 C C . VAL B 1 184 ? -3.799 -28.109 -17.406 1 98.19 184 VAL B C 1
ATOM 3112 O O . VAL B 1 184 ? -3.844 -28.875 -16.438 1 98.19 184 VAL B O 1
ATOM 3115 N N . THR B 1 185 ? -3.17 -28.422 -18.531 1 97.88 185 THR B N 1
ATOM 3116 C CA . THR B 1 185 ? -2.377 -29.641 -18.641 1 97.88 185 THR B CA 1
ATOM 3117 C C . THR B 1 185 ? -0.98 -29.422 -18.062 1 97.88 185 THR B C 1
ATOM 3119 O O . THR B 1 185 ? -0.47 -28.297 -18.047 1 97.88 185 THR B O 1
ATOM 3122 N N . PRO B 1 186 ? -0.347 -30.484 -17.609 1 97.81 186 PRO B N 1
ATOM 3123 C CA . PRO B 1 186 ? 1.034 -30.359 -17.125 1 97.81 186 PRO B CA 1
ATOM 3124 C C . PRO B 1 186 ? 1.97 -29.797 -18.188 1 97.81 186 PRO B C 1
ATOM 3126 O O . PRO B 1 186 ? 2.885 -29.031 -17.875 1 97.81 186 PRO B O 1
ATOM 3129 N N . ALA B 1 187 ? 1.731 -30.109 -19.406 1 97.94 187 ALA B N 1
ATOM 3130 C CA . ALA B 1 187 ? 2.564 -29.625 -20.5 1 97.94 187 ALA B CA 1
ATOM 3131 C C . ALA B 1 187 ? 2.463 -28.109 -20.625 1 97.94 187 ALA B C 1
ATOM 3133 O O . ALA B 1 187 ? 3.467 -27.422 -20.844 1 97.94 187 ALA B O 1
ATOM 3134 N N . ALA B 1 188 ? 1.244 -27.609 -20.516 1 97.38 188 ALA B N 1
ATOM 3135 C CA . ALA B 1 188 ? 1.036 -26.172 -20.625 1 97.38 188 ALA B CA 1
ATOM 3136 C C . ALA B 1 188 ? 1.713 -25.438 -19.469 1 97.38 188 ALA B C 1
ATOM 3138 O O . ALA B 1 188 ? 2.332 -24.391 -19.656 1 97.38 188 ALA B O 1
ATOM 3139 N N . ALA B 1 189 ? 1.604 -25.984 -18.266 1 98.25 189 ALA B N 1
ATOM 3140 C CA . ALA B 1 189 ? 2.246 -25.391 -17.094 1 98.25 189 ALA B CA 1
ATOM 3141 C C . ALA B 1 189 ? 3.764 -25.391 -17.234 1 98.25 189 ALA B C 1
ATOM 3143 O O . ALA B 1 189 ? 4.426 -24.391 -16.938 1 98.25 189 ALA B O 1
ATOM 3144 N N . LEU B 1 190 ? 4.324 -26.484 -17.734 1 98.06 190 LEU B N 1
ATOM 3145 C CA . LEU B 1 190 ? 5.762 -26.609 -17.953 1 98.06 190 LEU B CA 1
ATOM 3146 C C . LEU B 1 190 ? 6.23 -25.641 -19.031 1 98.06 190 LEU B C 1
ATOM 3148 O O . LEU B 1 190 ? 7.285 -25.016 -18.906 1 98.06 190 LEU B O 1
ATOM 3152 N N . ALA B 1 191 ? 5.48 -25.547 -20.062 1 97.75 191 ALA B N 1
ATOM 3153 C CA . ALA B 1 191 ? 5.828 -24.625 -21.141 1 97.75 191 ALA B CA 1
ATOM 3154 C C . ALA B 1 191 ? 5.828 -23.172 -20.656 1 97.75 191 ALA B C 1
ATOM 3156 O O . ALA B 1 191 ? 6.723 -22.406 -21 1 97.75 191 ALA B O 1
ATOM 3157 N N . ALA B 1 192 ? 4.801 -22.797 -19.938 1 97.81 192 ALA B N 1
ATOM 3158 C CA . ALA B 1 192 ? 4.715 -21.438 -19.391 1 97.81 192 ALA B CA 1
ATOM 3159 C C . ALA B 1 192 ? 5.887 -21.141 -18.469 1 97.81 192 ALA B C 1
ATOM 3161 O O . ALA B 1 192 ? 6.531 -20.094 -18.594 1 97.81 192 ALA B O 1
ATOM 3162 N N . THR B 1 193 ? 6.195 -22.078 -17.578 1 98.31 193 THR B N 1
ATOM 3163 C CA . THR B 1 193 ? 7.289 -21.891 -16.625 1 98.31 193 THR B CA 1
ATOM 3164 C C . THR B 1 193 ? 8.633 -21.906 -17.344 1 98.31 193 THR B C 1
ATOM 3166 O O . THR B 1 193 ? 9.492 -21.062 -17.078 1 98.31 193 THR B O 1
ATOM 3169 N N . GLY B 1 194 ? 8.805 -22.859 -18.25 1 97.94 194 GLY B N 1
ATO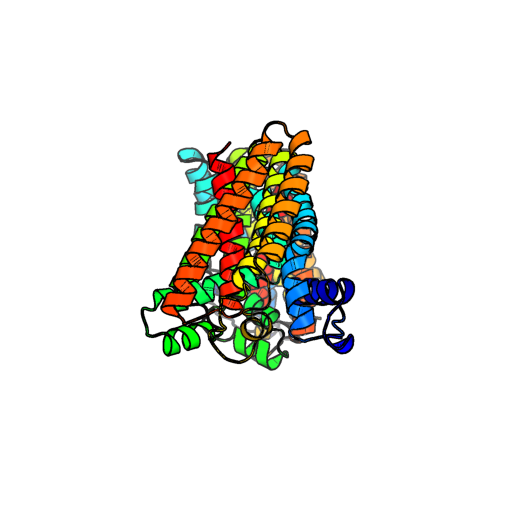M 3170 C CA . GLY B 1 194 ? 10.039 -22.938 -19.031 1 97.94 194 GLY B CA 1
ATOM 3171 C C . GLY B 1 194 ? 10.273 -21.719 -19.891 1 97.94 194 GLY B C 1
ATOM 3172 O O . GLY B 1 194 ? 11.391 -21.203 -19.969 1 97.94 194 GLY B O 1
ATOM 3173 N N . GLY B 1 195 ? 9.219 -21.25 -20.625 1 98 195 GLY B N 1
ATOM 3174 C CA . GLY B 1 195 ? 9.328 -20.031 -21.406 1 98 195 GLY B CA 1
ATOM 3175 C C . GLY B 1 195 ? 9.703 -18.828 -20.578 1 98 195 GLY B C 1
ATOM 3176 O O . GLY B 1 195 ? 10.523 -18 -21 1 98 195 GLY B O 1
ATOM 3177 N N . THR B 1 196 ? 9.109 -18.719 -19.422 1 98.12 196 THR B N 1
ATOM 3178 C CA . THR B 1 196 ? 9.422 -17.641 -18.516 1 98.12 196 THR B CA 1
ATOM 3179 C C . THR B 1 196 ? 10.883 -17.719 -18.047 1 98.12 196 THR B C 1
ATOM 3181 O O . THR B 1 196 ? 11.594 -16.719 -18.062 1 98.12 196 THR B O 1
ATOM 3184 N N . ALA B 1 197 ? 11.305 -18.891 -17.641 1 97.88 197 ALA B N 1
ATOM 3185 C CA . ALA B 1 197 ? 12.68 -19.109 -17.203 1 97.88 197 ALA B CA 1
ATOM 3186 C C . ALA B 1 197 ? 13.672 -18.734 -18.312 1 97.88 197 ALA B C 1
ATOM 3188 O O . ALA B 1 197 ? 14.695 -18.094 -18.031 1 97.88 197 ALA B O 1
ATOM 3189 N N . LEU B 1 198 ? 13.375 -19.109 -19.5 1 97.31 198 LEU B N 1
ATOM 3190 C CA . LEU B 1 198 ? 14.25 -18.797 -20.625 1 97.31 198 LEU B CA 1
ATOM 3191 C C . LEU B 1 198 ? 14.32 -17.297 -20.875 1 97.31 198 LEU B C 1
ATOM 3193 O O . LEU B 1 198 ? 15.406 -16.75 -21.078 1 97.31 198 LEU B O 1
ATOM 3197 N N . ALA B 1 199 ? 13.172 -16.641 -20.875 1 97.81 199 ALA B N 1
ATOM 3198 C CA . ALA B 1 199 ? 13.141 -15.195 -21.062 1 97.81 199 ALA B CA 1
ATOM 3199 C C . ALA B 1 199 ? 13.961 -14.484 -19.984 1 97.81 199 ALA B C 1
ATOM 3201 O O . ALA B 1 199 ? 14.734 -13.578 -20.297 1 97.81 199 ALA B O 1
ATOM 3202 N N . LEU B 1 200 ? 13.852 -14.961 -18.797 1 98 200 LEU B N 1
ATOM 3203 C CA . LEU B 1 200 ? 14.578 -14.344 -17.688 1 98 200 LEU B CA 1
ATOM 3204 C C . LEU B 1 200 ? 16.062 -14.656 -17.781 1 98 200 LEU B C 1
ATOM 3206 O O . LEU B 1 200 ? 16.906 -13.82 -17.422 1 98 200 LEU B O 1
ATOM 3210 N N . ALA B 1 201 ? 16.391 -15.875 -18.203 1 97.69 201 ALA B N 1
ATOM 3211 C CA . ALA B 1 201 ? 17.781 -16.219 -18.422 1 97.69 201 ALA B CA 1
ATOM 3212 C C . ALA B 1 201 ? 18.422 -15.281 -19.438 1 97.69 201 ALA B C 1
ATOM 3214 O O . ALA B 1 201 ? 19.547 -14.797 -19.234 1 97.69 201 ALA B O 1
ATOM 3215 N N . LEU B 1 202 ? 17.719 -15.023 -20.484 1 97.5 202 LEU B N 1
ATOM 3216 C CA . LEU B 1 202 ? 18.234 -14.148 -21.531 1 97.5 202 LEU B CA 1
ATOM 3217 C C . LEU B 1 202 ? 18.406 -12.727 -21.016 1 97.5 202 LEU B C 1
ATOM 3219 O O . LEU B 1 202 ? 19.422 -12.078 -21.297 1 97.5 202 LEU B O 1
ATOM 3223 N N . LEU B 1 203 ? 17.469 -12.273 -20.25 1 96.75 203 LEU B N 1
ATOM 3224 C CA . LEU B 1 203 ? 17.578 -10.945 -19.656 1 96.75 203 LEU B CA 1
ATOM 3225 C C . LEU B 1 203 ? 18.719 -10.906 -18.641 1 96.75 203 LEU B C 1
ATOM 3227 O O . LEU B 1 203 ? 19.391 -9.883 -18.5 1 96.75 203 LEU B O 1
ATOM 3231 N N . GLY B 1 204 ? 18.844 -11.992 -17.953 1 96.75 204 GLY B N 1
ATOM 3232 C CA . GLY B 1 204 ? 19.875 -12.094 -16.922 1 96.75 204 GLY B CA 1
ATOM 3233 C C . GLY B 1 204 ? 21.281 -12.047 -17.484 1 96.75 204 GLY B C 1
ATOM 3234 O O . GLY B 1 204 ? 22.234 -11.805 -16.75 1 96.75 204 GLY B O 1
ATOM 3235 N N . LEU B 1 205 ? 21.453 -12.32 -18.812 1 95.5 205 LEU B N 1
ATOM 3236 C CA . LEU B 1 205 ? 22.766 -12.258 -19.453 1 95.5 205 LEU B CA 1
ATOM 3237 C C . LEU B 1 205 ? 23.359 -10.859 -19.297 1 95.5 205 LEU B C 1
ATOM 3239 O O . LEU B 1 205 ? 24.578 -10.703 -19.297 1 95.5 205 LEU B O 1
ATOM 3243 N N . PHE B 1 206 ? 22.5 -9.875 -19.125 1 94.69 206 PHE B N 1
ATOM 3244 C CA . PHE B 1 206 ? 22.969 -8.5 -18.984 1 94.69 206 PHE B CA 1
ATOM 3245 C C . PHE B 1 206 ? 23.469 -8.234 -17.578 1 94.69 206 PHE B C 1
ATOM 3247 O O . PHE B 1 206 ? 23.969 -7.145 -17.281 1 94.69 206 PHE B O 1
ATOM 3254 N N . ASP B 1 207 ? 23.328 -9.172 -16.719 1 94.19 207 ASP B N 1
ATOM 3255 C CA . ASP B 1 207 ? 23.766 -9.039 -15.336 1 94.19 207 ASP B CA 1
ATOM 3256 C C . ASP B 1 207 ? 24.562 -10.258 -14.891 1 94.19 207 ASP B C 1
ATOM 3258 O O . ASP B 1 207 ? 24.391 -10.758 -13.781 1 94.19 207 ASP B O 1
ATOM 3262 N N . GLY B 1 208 ? 25.266 -10.781 -15.789 1 91.75 208 GLY B N 1
ATOM 3263 C CA . GLY B 1 208 ? 26.203 -11.828 -15.477 1 91.75 208 GLY B CA 1
ATOM 3264 C C . GLY B 1 208 ? 25.547 -13.133 -15.062 1 91.75 208 GLY B C 1
ATOM 3265 O O . GLY B 1 208 ? 24.781 -13.719 -15.836 1 91.75 208 GLY B O 1
ATOM 3266 N N . TRP B 1 209 ? 25.781 -13.477 -13.758 1 90.75 209 TRP B N 1
ATOM 3267 C CA . TRP B 1 209 ? 25.359 -14.781 -13.258 1 90.75 209 TRP B CA 1
ATOM 3268 C C . TRP B 1 209 ? 23.859 -14.828 -13.039 1 90.75 209 TRP B C 1
ATOM 3270 O O . TRP B 1 209 ? 23.297 -15.891 -12.75 1 90.75 209 TRP B O 1
ATOM 3280 N N . SER B 1 210 ? 23.219 -13.656 -13.258 1 94.12 210 SER B N 1
ATOM 3281 C CA . SER B 1 210 ? 21.766 -13.625 -13.117 1 94.12 210 SER B CA 1
ATOM 3282 C C . SER B 1 210 ? 21.094 -14.508 -14.156 1 94.12 210 SER B C 1
ATOM 3284 O O . SER B 1 210 ? 19.953 -14.945 -13.961 1 94.12 210 SER B O 1
ATOM 3286 N N . ALA B 1 211 ? 21.781 -14.852 -15.25 1 95.88 211 ALA B N 1
ATOM 3287 C CA . ALA B 1 211 ? 21.25 -15.727 -16.297 1 95.88 211 ALA B CA 1
ATOM 3288 C C . ALA B 1 211 ? 20.891 -17.094 -15.727 1 95.88 211 ALA B C 1
ATOM 3290 O O . ALA B 1 211 ? 19.953 -17.75 -16.203 1 95.88 211 ALA B O 1
ATOM 3291 N N . LEU B 1 212 ? 21.594 -17.5 -14.664 1 96.06 212 LEU B N 1
ATOM 3292 C CA . LEU B 1 212 ? 21.344 -18.797 -14.055 1 96.06 212 LEU B CA 1
ATOM 3293 C C . LEU B 1 212 ? 20.531 -18.656 -12.773 1 96.06 212 LEU B C 1
ATOM 3295 O O . LEU B 1 212 ? 19.688 -19.516 -12.477 1 96.06 212 LEU B O 1
ATOM 3299 N N . ARG B 1 213 ? 20.688 -17.609 -12.047 1 97.44 213 ARG B N 1
ATOM 3300 C CA . ARG B 1 213 ? 20.031 -17.391 -10.758 1 97.44 213 ARG B CA 1
ATOM 3301 C C . ARG B 1 213 ? 18.531 -17.188 -10.945 1 97.44 213 ARG B C 1
ATOM 3303 O O . ARG B 1 213 ? 17.734 -17.703 -10.156 1 97.44 213 ARG B O 1
ATOM 3310 N N . LEU B 1 214 ? 18.219 -16.453 -11.977 1 98.31 214 LEU B N 1
ATOM 3311 C CA . LEU B 1 214 ? 16.828 -16.078 -12.148 1 98.31 214 LEU B CA 1
ATOM 3312 C C . LEU B 1 214 ? 15.953 -17.297 -12.438 1 98.31 214 LEU B C 1
ATOM 3314 O O . LEU B 1 214 ? 14.969 -17.531 -11.75 1 98.31 214 LEU B O 1
ATOM 3318 N N . PRO B 1 215 ? 16.344 -18.141 -13.422 1 98 215 PRO B N 1
ATOM 3319 C CA . PRO B 1 215 ? 15.531 -19.344 -13.648 1 98 215 PRO B CA 1
ATOM 3320 C C . PRO B 1 215 ? 15.508 -20.281 -12.438 1 98 215 PRO B C 1
ATOM 3322 O O . PRO B 1 215 ? 14.469 -20.875 -12.133 1 98 215 PRO B O 1
ATOM 3325 N N . ALA B 1 216 ? 16.609 -20.406 -11.734 1 98.06 216 ALA B N 1
ATOM 3326 C CA . ALA B 1 216 ? 16.656 -21.234 -10.539 1 98.06 216 ALA B CA 1
ATOM 3327 C C . ALA B 1 216 ? 15.719 -20.703 -9.461 1 98.06 216 ALA B C 1
ATOM 3329 O O . ALA B 1 216 ? 15.008 -21.484 -8.812 1 98.06 216 ALA B O 1
ATOM 3330 N N . ALA B 1 217 ? 15.711 -19.438 -9.305 1 98.62 217 ALA B N 1
ATOM 3331 C CA . ALA B 1 217 ? 14.859 -18.812 -8.297 1 98.62 217 ALA B CA 1
ATOM 3332 C C . ALA B 1 217 ? 13.383 -19 -8.648 1 98.62 217 ALA B C 1
ATOM 3334 O O . ALA B 1 217 ? 12.555 -19.25 -7.766 1 98.62 217 ALA B O 1
ATOM 3335 N N . VAL B 1 218 ? 13.047 -18.891 -9.898 1 98.5 218 VAL B N 1
ATOM 3336 C CA . VAL B 1 218 ? 11.672 -19.094 -10.344 1 98.5 218 VAL B CA 1
ATOM 3337 C C . VAL B 1 218 ? 11.242 -20.531 -10.031 1 98.5 218 VAL B C 1
ATOM 3339 O O . VAL B 1 218 ? 10.156 -20.75 -9.5 1 98.5 218 VAL B O 1
ATOM 3342 N N . ALA B 1 219 ? 12.117 -21.453 -10.336 1 98.19 219 ALA B N 1
ATOM 3343 C CA . ALA B 1 219 ? 11.812 -22.859 -10.07 1 98.19 219 ALA B CA 1
ATOM 3344 C C . ALA B 1 219 ? 11.586 -23.094 -8.578 1 98.19 219 ALA B C 1
ATOM 3346 O O . ALA B 1 219 ? 10.641 -23.781 -8.188 1 98.19 219 ALA B O 1
ATOM 3347 N N . LEU B 1 220 ? 12.414 -22.5 -7.75 1 97.94 220 LEU B N 1
ATOM 3348 C CA . LEU B 1 220 ? 12.305 -22.672 -6.305 1 97.94 220 LEU B CA 1
ATOM 3349 C C . LEU B 1 220 ? 11.039 -22 -5.77 1 97.94 220 LEU B C 1
ATOM 3351 O O . LEU B 1 220 ? 10.352 -22.562 -4.91 1 97.94 220 LEU B O 1
ATOM 3355 N N . GLY B 1 221 ? 10.773 -20.797 -6.262 1 98.62 221 GLY B N 1
ATOM 3356 C CA . GLY B 1 221 ? 9.547 -20.109 -5.863 1 98.62 221 GLY B CA 1
ATOM 3357 C C . GLY B 1 221 ? 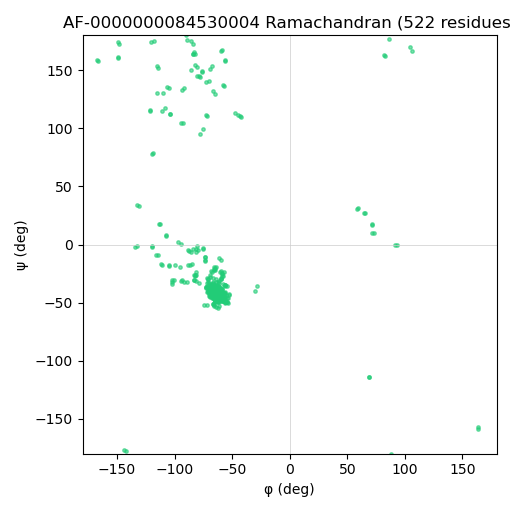8.289 -20.859 -6.25 1 98.62 221 GLY B C 1
ATOM 3358 O O . GLY B 1 221 ? 7.402 -21.062 -5.422 1 98.62 221 GLY B O 1
ATOM 3359 N N . VAL B 1 222 ? 8.227 -21.344 -7.477 1 98.69 222 VAL B N 1
ATOM 3360 C CA . VAL B 1 222 ? 7.09 -22.109 -7.965 1 98.69 222 VAL B CA 1
ATOM 3361 C C . VAL B 1 222 ? 6.984 -23.422 -7.191 1 98.69 222 VAL B C 1
ATOM 3363 O O . VAL B 1 222 ? 5.883 -23.891 -6.879 1 98.69 222 VAL B O 1
ATOM 3366 N N . GLY B 1 223 ? 8.117 -24.016 -6.91 1 98.44 223 GLY B N 1
ATOM 3367 C CA . GLY B 1 223 ? 8.125 -25.203 -6.07 1 98.44 223 GLY B CA 1
ATOM 3368 C C . GLY B 1 223 ? 7.504 -24.969 -4.703 1 98.44 223 GLY B C 1
ATOM 3369 O O . GLY B 1 223 ? 6.73 -25.797 -4.219 1 98.44 223 GLY B O 1
ATOM 3370 N N . GLY B 1 224 ? 7.855 -23.859 -4.051 1 98.5 224 GLY B N 1
ATOM 3371 C CA . GLY B 1 224 ? 7.227 -23.5 -2.791 1 98.5 224 GLY B CA 1
ATOM 3372 C C . GLY B 1 224 ? 5.723 -23.344 -2.895 1 98.5 224 GLY B C 1
ATOM 3373 O O . GLY B 1 224 ? 4.984 -23.766 -2.002 1 98.5 224 GLY B O 1
ATOM 3374 N N . ALA B 1 225 ? 5.297 -22.719 -3.961 1 98.81 225 ALA B N 1
ATOM 3375 C CA . ALA B 1 225 ? 3.863 -22.562 -4.191 1 98.81 225 ALA B CA 1
ATOM 3376 C C . ALA B 1 225 ? 3.182 -23.906 -4.348 1 98.81 225 ALA B C 1
ATOM 3378 O O . ALA B 1 225 ? 2.049 -24.094 -3.898 1 98.81 225 ALA B O 1
ATOM 3379 N N . ARG B 1 226 ? 3.832 -24.875 -4.957 1 98.38 226 ARG B N 1
ATOM 3380 C CA . ARG B 1 226 ? 3.271 -26.219 -5.117 1 98.38 226 ARG B CA 1
ATOM 3381 C C . ARG B 1 226 ? 3.123 -26.906 -3.768 1 98.38 226 ARG B C 1
ATOM 3383 O O . ARG B 1 226 ? 2.176 -27.672 -3.555 1 98.38 226 ARG B O 1
ATOM 3390 N N . LEU B 1 227 ? 4.078 -26.672 -2.9 1 98.31 227 LEU B N 1
ATOM 3391 C CA . LEU B 1 227 ? 3.957 -27.234 -1.557 1 98.31 227 LEU B CA 1
ATOM 3392 C C . LEU B 1 227 ? 2.738 -26.656 -0.843 1 98.31 227 LEU B C 1
ATOM 3394 O O . LEU B 1 227 ? 2.002 -27.391 -0.177 1 98.31 227 LEU B O 1
ATOM 3398 N N . LEU B 1 228 ? 2.541 -25.375 -0.997 1 98.75 228 LEU B N 1
ATOM 3399 C CA . LEU B 1 228 ? 1.351 -24.766 -0.417 1 98.75 228 LEU B CA 1
ATOM 3400 C C . LEU B 1 228 ? 0.083 -25.344 -1.037 1 98.75 228 LEU B C 1
ATOM 3402 O O . LEU B 1 228 ? -0.895 -25.594 -0.333 1 98.75 228 LEU B O 1
ATOM 3406 N N . LEU B 1 229 ? 0.094 -25.516 -2.328 1 98.75 229 LEU B N 1
ATOM 3407 C CA . LEU B 1 229 ? -1.039 -26.109 -3.029 1 98.75 229 LEU B CA 1
ATOM 3408 C C . LEU B 1 229 ? -1.399 -27.469 -2.43 1 98.75 229 LEU B C 1
ATOM 3410 O O . LEU B 1 229 ? -2.57 -27.734 -2.15 1 98.75 229 LEU B O 1
ATOM 3414 N N . SER B 1 230 ? -0.439 -28.297 -2.266 1 98.69 230 SER B N 1
ATOM 3415 C CA . SER B 1 230 ? -0.672 -29.625 -1.705 1 98.69 230 SER B CA 1
ATOM 3416 C C . SER B 1 230 ? -1.33 -29.531 -0.332 1 98.69 230 SER B C 1
ATOM 3418 O O . SER B 1 230 ? -2.268 -30.281 -0.037 1 98.69 230 SER B O 1
ATOM 3420 N N . ARG B 1 231 ? -0.832 -28.609 0.432 1 98.25 231 ARG B N 1
ATOM 3421 C CA . ARG B 1 231 ? -1.409 -28.422 1.758 1 98.25 231 ARG B CA 1
ATOM 3422 C C . ARG B 1 231 ? -2.859 -27.953 1.658 1 98.25 231 ARG B C 1
ATOM 3424 O O . ARG B 1 231 ? -3.721 -28.422 2.402 1 98.25 231 ARG B O 1
ATOM 3431 N N . CYS B 1 232 ? -3.107 -27.016 0.801 1 98.62 232 CYS B N 1
ATOM 3432 C CA . CYS B 1 232 ? -4.453 -26.469 0.649 1 98.62 232 CYS B CA 1
ATOM 3433 C C . CYS B 1 232 ? -5.414 -27.547 0.148 1 98.62 232 CYS B C 1
ATOM 3435 O O . CYS B 1 232 ? -6.539 -27.656 0.641 1 98.62 232 CYS B O 1
ATOM 3437 N N . VAL B 1 233 ? -4.992 -28.344 -0.845 1 98.5 233 VAL B N 1
ATOM 3438 C CA . VAL B 1 233 ? -5.844 -29.391 -1.383 1 98.5 233 VAL B CA 1
ATOM 3439 C C . VAL B 1 233 ? -6.141 -30.422 -0.294 1 98.5 233 VAL B C 1
ATOM 3441 O O . VAL B 1 233 ? -7.277 -30.891 -0.166 1 98.5 233 VAL B O 1
ATOM 3444 N N . ARG B 1 234 ? -5.211 -30.766 0.486 1 97.94 234 ARG B N 1
ATOM 3445 C CA . ARG B 1 234 ? -5.398 -31.734 1.566 1 97.94 234 ARG B CA 1
ATOM 3446 C C . ARG B 1 234 ? -6.348 -31.188 2.627 1 97.94 234 ARG B C 1
ATOM 3448 O O . ARG B 1 234 ? -7.195 -31.922 3.141 1 97.94 234 ARG B O 1
ATOM 3455 N N . ARG B 1 235 ? -6.234 -29.938 2.932 1 98.12 235 ARG B N 1
ATOM 3456 C CA . ARG B 1 235 ? -6.949 -29.344 4.059 1 98.12 235 ARG B CA 1
ATOM 3457 C C . ARG B 1 235 ? -8.32 -28.828 3.631 1 98.12 235 ARG B C 1
ATOM 3459 O O . ARG B 1 235 ? -9.266 -28.844 4.426 1 98.12 235 ARG B O 1
ATOM 3466 N N . LEU B 1 236 ? -8.398 -28.391 2.426 1 98.25 236 LEU B N 1
ATOM 3467 C CA . LEU B 1 236 ? -9.617 -27.703 2.004 1 98.25 236 LEU B CA 1
ATOM 3468 C C . LEU B 1 236 ? -10.383 -28.531 0.985 1 98.25 236 LEU B C 1
ATOM 3470 O O . LEU B 1 236 ? -11.547 -28.25 0.688 1 98.25 236 LEU B O 1
ATOM 3474 N N . GLY B 1 237 ? -9.695 -29.516 0.41 1 97.94 237 GLY B N 1
ATOM 3475 C CA . GLY B 1 237 ? -10.328 -30.375 -0.58 1 97.94 237 GLY B CA 1
ATOM 3476 C C . GLY B 1 237 ? -10.148 -29.875 -2.002 1 97.94 237 GLY B C 1
ATOM 3477 O O . GLY B 1 237 ? -10.68 -30.469 -2.943 1 97.94 237 GLY B O 1
ATOM 3478 N N . GLY B 1 238 ? -9.508 -28.812 -2.234 1 98.5 238 GLY B N 1
ATOM 3479 C CA . GLY B 1 238 ? -9.289 -28.234 -3.551 1 98.5 238 GLY B CA 1
ATOM 3480 C C . GLY B 1 238 ? -8.852 -26.781 -3.498 1 98.5 238 GLY B C 1
ATOM 3481 O O . GLY B 1 238 ? -8.344 -26.328 -2.477 1 98.5 238 GLY B O 1
ATOM 3482 N N . ILE B 1 239 ? -9.086 -26.078 -4.676 1 98.62 239 ILE B N 1
ATOM 3483 C CA . ILE B 1 239 ? -8.594 -24.719 -4.734 1 98.62 239 ILE B CA 1
ATOM 3484 C C . ILE B 1 239 ? -9.766 -23.75 -4.82 1 98.62 239 ILE B C 1
ATOM 3486 O O . ILE B 1 239 ? -10.852 -24.109 -5.273 1 98.62 239 ILE B O 1
ATOM 3490 N N . THR B 1 240 ? -9.594 -22.578 -4.336 1 98 240 THR B N 1
ATOM 3491 C CA . THR B 1 240 ? -10.391 -21.375 -4.574 1 98 240 THR B CA 1
ATOM 3492 C C . THR B 1 240 ? -9.539 -20.297 -5.223 1 98 240 THR B C 1
ATOM 3494 O O . THR B 1 240 ? -8.336 -20.484 -5.449 1 98 240 THR B O 1
ATOM 3497 N N . GLY B 1 241 ? -10.156 -19.219 -5.578 1 97.69 241 GLY B N 1
ATOM 3498 C CA . GLY B 1 241 ? -9.391 -18.078 -6.043 1 97.69 241 GLY B CA 1
ATOM 3499 C C . GLY B 1 241 ? -8.344 -17.609 -5.043 1 97.69 241 GLY B C 1
ATOM 3500 O O . GLY B 1 241 ? -7.238 -17.234 -5.43 1 97.69 241 GLY B O 1
ATOM 3501 N N . ASP B 1 242 ? -8.688 -17.703 -3.801 1 97.94 242 ASP B N 1
ATOM 3502 C CA . ASP B 1 242 ? -7.773 -17.281 -2.744 1 97.94 242 ASP B CA 1
ATOM 3503 C C . ASP B 1 242 ? -6.551 -18.188 -2.678 1 97.94 242 ASP B C 1
ATOM 3505 O O . ASP B 1 242 ? -5.438 -17.719 -2.42 1 97.94 242 ASP B O 1
ATOM 3509 N N . VAL B 1 243 ? -6.746 -19.406 -2.869 1 98.69 243 VAL B N 1
ATOM 3510 C CA . VAL B 1 243 ? -5.629 -20.344 -2.873 1 98.69 243 VAL B CA 1
ATOM 3511 C C . VAL B 1 243 ? -4.676 -20 -4.02 1 98.69 243 VAL B C 1
ATOM 3513 O O . VAL B 1 243 ? -3.455 -20 -3.842 1 98.69 243 VAL B O 1
ATOM 3516 N N . LEU B 1 244 ? -5.266 -19.734 -5.148 1 98.69 244 LEU B N 1
ATOM 3517 C CA . LEU B 1 244 ? -4.438 -19.328 -6.285 1 98.69 244 LEU B CA 1
ATOM 3518 C C . LEU B 1 244 ? -3.658 -18.062 -5.969 1 98.69 244 LEU B C 1
ATOM 3520 O O . LEU B 1 244 ? -2.475 -17.953 -6.297 1 98.69 244 LEU B O 1
ATOM 3524 N N . GLY B 1 245 ? -4.293 -17.141 -5.363 1 98.5 245 GLY B N 1
ATOM 3525 C CA . GLY B 1 245 ? -3.604 -15.93 -4.922 1 98.5 245 GLY B CA 1
ATOM 3526 C C . GLY B 1 245 ? -2.477 -16.219 -3.947 1 98.5 245 GLY B C 1
ATOM 3527 O O . GLY B 1 245 ? -1.389 -15.641 -4.066 1 98.5 245 GLY B O 1
ATOM 3528 N N . ALA B 1 246 ? -2.752 -17.016 -3.004 1 98.81 246 ALA B N 1
ATOM 3529 C CA . ALA B 1 246 ? -1.739 -17.391 -2.025 1 98.81 246 ALA B CA 1
ATOM 3530 C C . ALA B 1 246 ? -0.549 -18.062 -2.705 1 98.81 246 ALA B C 1
ATOM 3532 O O . ALA B 1 246 ? 0.601 -17.844 -2.32 1 98.81 246 ALA B O 1
ATOM 3533 N N . MET B 1 247 ? -0.826 -18.875 -3.637 1 98.81 247 MET B N 1
ATOM 3534 C CA . MET B 1 247 ? 0.24 -19.516 -4.406 1 98.81 247 MET B CA 1
ATOM 3535 C C . MET B 1 247 ? 1.101 -18.469 -5.109 1 98.81 247 MET B C 1
ATOM 3537 O O . MET B 1 247 ? 2.33 -18.578 -5.105 1 98.81 247 MET B O 1
ATOM 3541 N N . ALA B 1 248 ? 0.418 -17.547 -5.727 1 98.81 248 ALA B N 1
ATOM 3542 C CA . ALA B 1 248 ? 1.146 -16.484 -6.43 1 98.81 248 ALA B CA 1
ATOM 3543 C C . ALA B 1 248 ? 2.094 -15.75 -5.488 1 98.81 248 ALA B C 1
ATOM 3545 O O . ALA B 1 248 ? 3.275 -15.586 -5.797 1 98.81 248 ALA B O 1
ATOM 3546 N N . GLU B 1 249 ? 1.598 -15.359 -4.336 1 98.88 249 GLU B N 1
ATOM 3547 C CA . GLU B 1 249 ? 2.424 -14.617 -3.389 1 98.88 249 GLU B CA 1
ATOM 3548 C C . GLU B 1 249 ? 3.529 -15.5 -2.812 1 98.88 249 GLU B C 1
ATOM 3550 O O . GLU B 1 249 ? 4.629 -15.023 -2.533 1 98.88 249 GLU B O 1
ATOM 3555 N N . THR B 1 250 ? 3.254 -16.734 -2.605 1 98.81 250 THR B N 1
ATOM 3556 C CA . THR B 1 250 ? 4.266 -17.672 -2.127 1 98.81 250 THR B CA 1
ATOM 3557 C C . THR B 1 250 ? 5.387 -17.828 -3.15 1 98.81 250 THR B C 1
ATOM 3559 O O . THR B 1 250 ? 6.566 -17.812 -2.793 1 98.81 250 THR B O 1
ATOM 3562 N N . ALA B 1 251 ? 4.992 -18 -4.371 1 98.88 251 ALA B N 1
ATOM 3563 C CA . ALA B 1 251 ? 5.992 -18.109 -5.43 1 98.88 251 ALA B CA 1
ATOM 3564 C C . ALA B 1 251 ? 6.832 -16.844 -5.531 1 98.88 251 ALA B C 1
ATOM 3566 O O . ALA B 1 251 ? 8.055 -16.922 -5.664 1 98.88 251 ALA B O 1
ATOM 3567 N N . ALA B 1 252 ? 6.168 -15.711 -5.543 1 98.88 252 ALA B N 1
ATOM 3568 C CA . ALA B 1 252 ? 6.879 -14.438 -5.621 1 98.88 252 ALA B CA 1
ATOM 3569 C C . ALA B 1 252 ? 7.883 -14.297 -4.48 1 98.88 252 ALA B C 1
ATOM 3571 O O . ALA B 1 252 ? 9.055 -14.008 -4.715 1 98.88 252 ALA B O 1
ATOM 3572 N N . THR B 1 253 ? 7.414 -14.547 -3.281 1 98.81 253 THR B N 1
ATOM 3573 C CA . THR B 1 253 ? 8.25 -14.406 -2.096 1 98.81 253 THR B CA 1
ATOM 3574 C C . THR B 1 253 ? 9.375 -15.438 -2.1 1 98.81 253 THR B C 1
ATOM 3576 O O . THR B 1 253 ? 10.523 -15.117 -1.784 1 98.81 253 THR B O 1
ATOM 3579 N N . GLY B 1 254 ? 9.039 -16.672 -2.443 1 98.69 254 GLY B N 1
ATOM 3580 C CA . GLY B 1 254 ? 10.062 -17.703 -2.547 1 98.69 254 GLY B CA 1
ATOM 3581 C C . GLY B 1 254 ? 11.141 -17.375 -3.564 1 98.69 254 GLY B C 1
ATOM 3582 O O . GLY B 1 254 ? 12.32 -17.656 -3.334 1 98.69 254 GLY B O 1
ATOM 3583 N N . THR B 1 255 ? 10.727 -16.859 -4.688 1 98.81 255 THR B N 1
ATOM 3584 C CA . THR B 1 255 ? 11.68 -16.453 -5.719 1 98.81 255 THR B CA 1
ATOM 3585 C C . THR B 1 255 ? 12.633 -15.391 -5.191 1 98.81 255 THR B C 1
ATOM 3587 O O . THR B 1 255 ? 13.852 -15.5 -5.367 1 98.81 255 THR B O 1
ATOM 3590 N N . LEU B 1 256 ? 12.102 -14.414 -4.539 1 98.75 256 LEU B N 1
ATOM 3591 C CA . LEU B 1 256 ? 12.93 -13.344 -3.994 1 98.75 256 LEU B CA 1
ATOM 3592 C C . LEU B 1 256 ? 13.867 -13.875 -2.912 1 98.75 256 LEU B C 1
ATOM 3594 O O . LEU B 1 256 ? 15.031 -13.484 -2.846 1 98.75 256 LEU B O 1
ATOM 3598 N N . PHE B 1 257 ? 13.359 -14.695 -2.078 1 96.19 257 PHE B N 1
ATOM 3599 C CA . PHE B 1 257 ? 14.172 -15.312 -1.031 1 96.19 257 PHE B CA 1
ATOM 3600 C C . PHE B 1 257 ? 15.312 -16.109 -1.634 1 96.19 257 PHE B C 1
ATOM 3602 O O . PHE B 1 257 ? 16.453 -16.016 -1.186 1 96.19 257 PHE B O 1
ATOM 3609 N N . ALA B 1 258 ? 15 -16.891 -2.639 1 97.44 258 ALA B N 1
ATOM 3610 C CA . ALA B 1 258 ? 16.016 -17.688 -3.322 1 97.44 258 ALA B CA 1
ATOM 3611 C C . ALA B 1 258 ? 17.094 -16.781 -3.945 1 97.44 258 ALA B C 1
ATOM 3613 O O . ALA B 1 258 ? 18.281 -17.078 -3.852 1 97.44 258 ALA B O 1
ATOM 3614 N N . LEU B 1 259 ? 16.641 -15.734 -4.594 1 97.56 259 LEU B N 1
ATOM 3615 C CA . LEU B 1 259 ? 17.594 -14.82 -5.207 1 97.56 259 LEU B CA 1
ATOM 3616 C C . LEU B 1 259 ? 18.516 -14.211 -4.152 1 97.56 259 LEU B C 1
ATOM 3618 O O . LEU B 1 259 ? 19.719 -14.023 -4.402 1 97.56 259 LEU B O 1
ATOM 3622 N N . ALA B 1 260 ? 17.969 -13.898 -3.039 1 95.62 260 ALA B N 1
ATOM 3623 C CA . ALA B 1 260 ? 18.766 -13.328 -1.958 1 95.62 260 ALA B CA 1
ATOM 3624 C C . ALA B 1 260 ? 19.812 -14.328 -1.476 1 95.62 260 ALA B C 1
ATOM 3626 O O . ALA B 1 260 ? 20.938 -13.945 -1.153 1 95.62 260 ALA B O 1
ATOM 3627 N N . LEU B 1 261 ? 19.484 -15.602 -1.471 1 94.12 261 LEU B N 1
ATOM 3628 C CA . LEU B 1 261 ? 20.391 -16.625 -0.974 1 94.12 261 LEU B CA 1
ATOM 3629 C C . LEU B 1 261 ? 21.406 -17 -2.035 1 94.12 261 LEU B C 1
ATOM 3631 O O . LEU B 1 261 ? 22.531 -17.391 -1.709 1 94.12 261 LEU B O 1
ATOM 3635 N N . LEU B 1 262 ? 21 -16.922 -3.277 1 91.75 262 LEU B N 1
ATOM 3636 C CA . LEU B 1 262 ? 21.891 -17.281 -4.383 1 91.75 262 LEU B CA 1
ATOM 3637 C C . LEU B 1 262 ? 22.828 -16.125 -4.727 1 91.75 262 LEU B C 1
ATOM 3639 O O . LEU B 1 262 ? 23.75 -16.281 -5.531 1 91.75 262 LEU B O 1
ATOM 3643 N N . GLY B 1 263 ? 22.734 -14.883 -4.09 1 81.69 263 GLY B N 1
ATOM 3644 C CA . GLY B 1 263 ? 23.594 -13.734 -4.312 1 81.69 263 GLY B CA 1
ATOM 3645 C C . GLY B 1 263 ? 22.953 -12.656 -5.164 1 81.69 263 GLY B C 1
ATOM 3646 O O . GLY B 1 263 ? 23.562 -11.609 -5.41 1 81.69 263 GLY B O 1
#

Organism: Streptomyces rubellomurinus (strain ATCC 31215) (NCBI:txid359131)

Nearest PDB structures (foldseek):
  8dbw-assembly1_a  TM=3.266E-01  e=1.628E+00  Escherichia coli
  6fhz-assembly1_A  TM=2.711E-01  e=5.666E+00  Pyrococcus furiosus DSM 3638
  8hvh-assembly1_A  TM=1.905E-01  e=6.816E+00  Homo sapiens
  8dbw-assembly1_a  TM=3.265E-01  e=2.463E+00  Escherichia coli
  7waw-assembly1_A  TM=3.157E-01  e=2.701E+00  Candidatus Arsenophonus nilaparvatae

Solvent-accessible surface area (backbone atoms only — not comparable to full-atom values): 23300 Å² total; per-residue (Å²): 120,86,56,77,88,63,60,55,52,68,68,49,2,46,29,35,26,40,38,71,68,28,65,54,90,44,81,56,87,55,90,48,47,47,19,33,22,41,9,35,41,46,22,34,57,52,16,41,54,52,12,46,56,16,15,51,50,11,26,55,38,24,73,76,67,33,19,59,57,8,19,46,44,21,55,48,42,46,34,58,47,34,69,36,49,35,58,51,11,32,24,26,45,34,31,17,62,67,62,73,51,59,36,70,57,16,52,53,50,38,67,45,88,69,58,29,52,47,8,52,51,48,49,53,52,51,51,50,38,43,30,33,27,34,15,50,34,27,62,74,32,46,66,54,20,22,50,47,40,25,46,17,35,22,18,13,24,36,25,38,15,62,60,13,21,60,87,32,46,40,44,48,86,61,62,65,16,37,46,29,31,36,46,23,50,70,65,48,30,49,46,41,42,49,52,50,29,50,54,41,19,60,59,16,56,81,57,56,70,34,28,57,46,45,30,53,12,31,52,51,1,29,48,49,14,51,54,49,47,53,51,39,30,73,55,44,58,21,31,41,50,36,48,41,18,25,22,16,48,38,2,19,43,36,14,36,50,40,40,28,56,75,98,121,85,55,73,91,61,60,55,52,68,69,50,2,47,30,36,26,42,38,71,67,29,65,55,91,45,84,58,86,56,89,48,46,48,19,33,23,40,10,35,42,47,22,33,58,51,15,43,54,50,13,48,56,17,15,49,51,12,26,53,37,22,71,48,43,33,18,53,37,6,18,38,42,20,55,48,43,46,35,59,46,33,68,34,50,34,61,46,11,33,23,28,45,34,32,16,64,66,62,72,50,59,37,71,57,17,52,52,53,38,67,46,74,59,54,46,71,47,9,50,50,48,50,52,53,50,52,50,48,45,26,53,33,35,14,55,34,26,61,73,32,45,66,55,22,22,49,48,39,25,45,17,33,22,18,14,24,36,26,36,16,62,59,13,21,59,87,31,47,39,45,48,87,63,62,63,17,38,45,27,30,36,45,23,51,70,65,48,31,49,49,40,41,50,53,49,29,50,55,41,19,61,59,16,56,81,56,56,69,34,29,56,46,45,31,51,14,29,52,52,0,28,49,51,15,50,54,50,47,53,51,40,30,72,56,45,57,20,31,41,50,35,48,42,17,26,21,18,48,40,3,20,43,36,15,38,52,40,39,54,73,77,104

pLDDT: mean 95.41, std 7.9, range [33.5, 98.88]

InterPro domains:
  IPR003805 Adenosylcobinamide-GDP ribazoletransferase [MF_00719] (1-263)
  IPR003805 Adenosylcobinamide-GDP ribazoletransferase [PF02654] (17-256)
  IPR003805 Adenosylcobinamide-GDP ribazoletransferase [PTHR34148] (13-261)

Secondary structure (DSSP, 8-state):
---GGGS--HHHHHHHHHHHHSS--------SHHHHHHHHHHHHHHHHHHHHHHHHHHHHHHHHH-HHHHHHHHHHHHHHHTTTHHHHHHHHHHHHHHT---HHHHHHHHHSSS--HHHHHHHHHHHHHHHHHHHHHHHH-HHHHHHHHHHHHHHHHHHHHHHTBTT--BSSSSHHHHHHTT-B-HHHHHHHHHHHHHHHHHHHGGGTTHHHHHHHHHHHHHHHHHHHHHHHHHHHSSB-HHHHHHHHHHHHHHHHHHHHHH-/---GGGS--HHHHHHHHHHHHSSS-------SHHHHHHHHHHHHHHHHHHHHHHHHHHHHHHHHH-HHHHHHHHHHHHHHHTTTHHHHHHHHHHHHHHT---HHHHHHHHHSSS--HHHHHHHHHHHHHHHHHHHHHHHH-HHHHHHHHHHHHHHHHHHHHHHTBTT--BSSSSHHHHHHTT-B-HHHHHHHHHHHHHHHHHHHGGGTTHHHHHHHHHHHHHHHHHHHHHHHHHHHSSB-HHHHHHHHHHHHHHHHHHHHHH-

Radius of gyration: 24.73 Å; Cα contacts (8 Å, |Δi|>4): 1126; chains: 2; bounding box: 50×77×63 Å